Protein AF-A0A261FTG7-F1 (afdb_monomer_lite)

Radius of gyration: 23.7 Å; chains: 1; bounding box: 71×41×68 Å

Secondary structure (DSSP, 8-state):
-----SSHHHHHHHHHT-TT-------HHHHHHHGGG--HHHHHHHHTTPEEHHHHHH-EE-SSS-EE---PPPTT-SS-GGGSEEEE---S-----GGG-SS-HHHHHHHHHHHHHHHTT--HHHHTHHHHHHHHHHHHHHHHTT--TTSHHHHHHHHHTTHHHHHHH-SSSSHHHHHHHHHHHTTHHHHHH-GGG---GGGSPPPPHHHHHHHHHHHHHHHHHHHHH-PPPTT-SB-TTT--SSEEE-B-SEEETTEEEEE--SSSPPPHHHHHHHHHHHHHHHTSS-GGGGG--EEEEEETTTTEEEEEEGGGS-HHHHHHIIIIII-SS----B-TTS-BSSSSHHHHHHHHHHHHHHHH--S-----S-------

pLDDT: mean 76.65, std 24.98, range [24.97, 98.75]

Structure (mmCIF, N/CA/C/O backbone):
data_AF-A0A261FTG7-F1
#
_entry.id   AF-A0A261FTG7-F1
#
loop_
_atom_site.group_PDB
_atom_site.id
_atom_site.type_symbol
_atom_site.label_atom_id
_atom_site.label_alt_id
_atom_site.label_comp_id
_atom_site.label_asym_id
_atom_site.label_entity_id
_atom_site.label_seq_id
_atom_site.pdbx_PDB_ins_code
_atom_site.Cartn_x
_atom_site.Cartn_y
_atom_site.Cartn_z
_atom_site.occupancy
_atom_site.B_iso_or_equiv
_atom_site.auth_seq_id
_atom_site.auth_comp_id
_atom_site.auth_asym_id
_atom_site.auth_atom_id
_atom_site.pdbx_PDB_model_num
ATOM 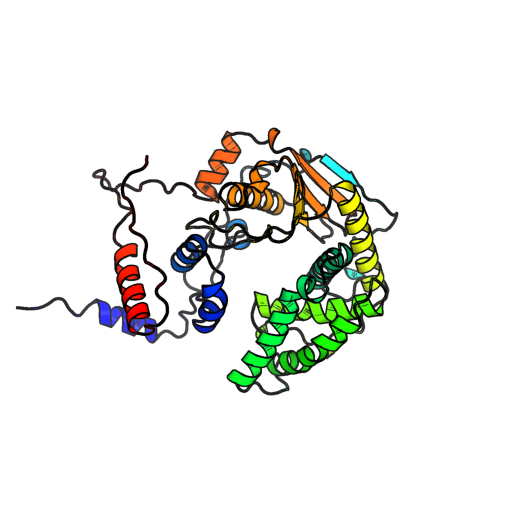1 N N . MET A 1 1 ? 49.284 -4.491 38.143 1.00 27.75 1 MET A N 1
ATOM 2 C CA . MET A 1 1 ? 49.904 -5.670 37.508 1.00 27.75 1 MET A CA 1
ATOM 3 C C . MET A 1 1 ? 48.794 -6.701 37.371 1.00 27.75 1 MET A C 1
ATOM 5 O O . MET A 1 1 ? 48.473 -7.382 38.329 1.00 27.75 1 MET A O 1
ATOM 9 N N . GLU A 1 2 ? 47.892 -6.431 36.434 1.00 36.97 2 GLU A N 1
ATOM 10 C CA . GLU A 1 2 ? 47.856 -7.076 35.108 1.00 36.97 2 GLU A CA 1
ATOM 11 C C . GLU A 1 2 ? 47.347 -8.514 35.194 1.00 36.97 2 GLU A C 1
ATOM 13 O O . GLU A 1 2 ? 48.101 -9.418 35.544 1.00 36.97 2 GLU A O 1
ATOM 18 N N . LYS A 1 3 ? 46.063 -8.686 34.858 1.00 32.84 3 LYS A N 1
ATOM 19 C CA . LYS A 1 3 ? 45.555 -9.658 33.876 1.00 32.84 3 LYS A CA 1
ATOM 20 C C . LYS A 1 3 ? 44.028 -9.675 33.921 1.00 32.84 3 LYS A C 1
ATOM 22 O O . LYS A 1 3 ? 43.457 -10.275 34.817 1.00 32.84 3 LYS A O 1
ATOM 27 N N . GLU A 1 4 ? 43.406 -9.027 32.942 1.00 30.05 4 GLU A N 1
ATOM 28 C CA . GLU A 1 4 ? 42.095 -9.411 32.395 1.00 30.05 4 GLU A CA 1
ATOM 29 C C . GLU A 1 4 ? 41.896 -8.662 31.065 1.00 30.05 4 GLU A C 1
ATOM 31 O O . GLU A 1 4 ? 41.112 -7.732 30.929 1.00 30.05 4 GLU A O 1
ATOM 36 N N . ILE A 1 5 ? 42.727 -9.020 30.086 1.00 39.75 5 ILE A N 1
ATOM 37 C CA . ILE A 1 5 ? 42.523 -8.724 28.665 1.00 39.75 5 ILE A CA 1
ATOM 38 C C . ILE A 1 5 ? 42.826 -10.045 27.966 1.00 39.75 5 ILE A C 1
ATOM 40 O O . ILE A 1 5 ? 43.985 -10.275 27.645 1.00 39.75 5 ILE A O 1
ATOM 44 N N . ASP A 1 6 ? 41.842 -10.946 27.857 1.00 36.81 6 ASP A N 1
ATOM 45 C CA . ASP A 1 6 ? 41.888 -12.029 26.849 1.00 36.81 6 ASP A CA 1
ATOM 46 C C . ASP A 1 6 ? 40.598 -12.866 26.665 1.00 36.81 6 ASP A C 1
ATOM 48 O O . ASP A 1 6 ? 40.652 -13.945 26.086 1.00 36.81 6 ASP A O 1
ATOM 52 N N . SER A 1 7 ? 39.419 -12.447 27.149 1.00 37.09 7 SER A N 1
ATOM 53 C CA . SER A 1 7 ? 38.173 -13.205 26.881 1.00 37.09 7 SER A CA 1
ATOM 54 C C . SER A 1 7 ? 37.398 -12.686 25.673 1.00 37.09 7 SER A C 1
ATOM 56 O O . SER A 1 7 ? 36.749 -13.454 24.968 1.00 37.09 7 SER A O 1
ATOM 58 N N . ASP A 1 8 ? 37.479 -11.382 25.411 1.00 33.12 8 ASP A N 1
ATOM 59 C CA . ASP A 1 8 ? 36.573 -10.734 24.462 1.00 33.12 8 ASP A CA 1
ATOM 60 C C . ASP A 1 8 ? 37.120 -10.781 23.030 1.00 33.12 8 ASP A C 1
ATOM 62 O O . ASP A 1 8 ? 36.361 -10.985 22.090 1.00 33.12 8 ASP A O 1
ATOM 66 N N . ALA A 1 9 ? 38.442 -10.697 22.846 1.00 33.16 9 ALA A N 1
ATOM 67 C CA . ALA A 1 9 ? 39.073 -10.824 21.529 1.00 33.16 9 ALA A CA 1
ATOM 68 C C . ALA A 1 9 ? 38.870 -12.221 20.909 1.00 33.16 9 ALA A C 1
ATOM 70 O O . ALA A 1 9 ? 38.665 -12.333 19.701 1.00 33.16 9 ALA A O 1
ATOM 71 N N . ALA A 1 10 ? 38.850 -13.270 21.738 1.00 31.42 10 ALA A N 1
ATOM 72 C CA . ALA A 1 10 ? 38.556 -14.636 21.308 1.00 31.42 10 ALA A CA 1
ATOM 73 C C . ALA A 1 10 ? 37.093 -14.798 20.851 1.00 31.42 10 ALA A C 1
ATOM 75 O O . ALA A 1 10 ? 36.842 -15.449 19.841 1.00 31.42 10 ALA A O 1
ATOM 76 N N . PHE A 1 11 ? 36.144 -14.134 21.525 1.00 34.22 11 PHE A N 1
ATOM 77 C CA . PHE A 1 11 ? 34.732 -14.109 21.123 1.00 34.22 11 PHE A CA 1
ATOM 78 C C . PHE A 1 11 ? 34.516 -13.386 19.780 1.00 34.22 11 PHE A C 1
ATOM 80 O O . PHE A 1 11 ? 33.684 -13.797 18.974 1.00 34.22 11 PHE A O 1
ATOM 87 N N . TYR A 1 12 ? 35.291 -12.330 19.502 1.00 35.44 12 TYR A N 1
ATOM 88 C CA . TYR A 1 12 ? 35.208 -11.596 18.232 1.00 35.44 12 TYR A CA 1
ATOM 89 C C . TYR A 1 12 ? 35.856 -12.332 17.050 1.00 35.44 12 TYR A C 1
ATOM 91 O O . TYR A 1 12 ? 35.327 -12.239 15.944 1.00 35.44 12 TYR A O 1
ATOM 99 N N . ALA A 1 13 ? 36.937 -13.089 17.268 1.00 31.78 13 ALA A N 1
ATOM 100 C CA . ALA A 1 13 ? 37.534 -13.932 16.225 1.00 31.78 13 ALA A CA 1
ATOM 101 C C . ALA A 1 13 ? 36.583 -15.066 15.789 1.00 31.78 13 ALA A C 1
ATOM 103 O O . ALA A 1 13 ? 36.486 -15.389 14.609 1.00 31.78 13 ALA A O 1
ATOM 104 N N . GLU A 1 14 ? 35.801 -15.610 16.727 1.00 31.73 14 GLU A N 1
ATOM 105 C CA . GLU A 1 14 ? 34.811 -16.661 16.452 1.00 31.73 14 GLU A CA 1
ATOM 106 C C . GLU A 1 14 ? 33.588 -16.145 15.658 1.00 31.73 14 GLU A C 1
ATOM 108 O O . GLU A 1 14 ? 32.973 -16.889 14.894 1.00 31.73 14 GLU A O 1
ATOM 113 N N . LEU A 1 15 ? 33.253 -14.853 15.795 1.00 31.36 15 LEU A N 1
ATOM 114 C CA . LEU A 1 15 ? 32.177 -14.182 15.050 1.00 31.36 15 LEU A CA 1
ATOM 115 C C . LEU A 1 15 ? 32.602 -13.730 13.644 1.00 31.36 15 LEU A C 1
ATOM 117 O O . LEU A 1 15 ? 31.767 -13.734 12.742 1.00 31.36 15 LEU A O 1
ATOM 121 N N . SER A 1 16 ? 33.869 -13.346 13.443 1.00 32.34 16 SER A N 1
ATOM 122 C CA . SER A 1 16 ? 34.377 -12.920 12.128 1.00 32.34 16 SER A CA 1
ATOM 123 C C . SER A 1 16 ? 34.635 -14.079 11.166 1.00 32.34 16 SER A C 1
ATOM 125 O O . SER A 1 16 ? 34.571 -13.883 9.954 1.00 32.34 16 SER A O 1
ATOM 127 N N . ASP A 1 17 ? 34.891 -15.277 11.696 1.00 31.91 17 ASP A N 1
ATOM 128 C CA . ASP A 1 17 ? 35.216 -16.469 10.904 1.00 31.91 17 ASP A CA 1
ATOM 129 C C . ASP A 1 17 ? 33.981 -17.306 10.526 1.00 31.91 17 ASP A C 1
ATOM 131 O O . ASP A 1 17 ? 34.106 -18.340 9.864 1.00 31.91 17 ASP A O 1
ATOM 135 N N . ASN A 1 18 ? 32.774 -16.862 10.902 1.00 30.52 18 ASN A N 1
ATOM 136 C CA . ASN A 1 18 ? 31.528 -17.539 10.560 1.00 30.52 18 ASN A CA 1
ATOM 137 C C . ASN A 1 18 ? 30.802 -16.835 9.391 1.00 30.52 18 ASN A C 1
ATOM 139 O O . ASN A 1 18 ? 30.125 -15.822 9.612 1.00 30.52 18 ASN A O 1
ATOM 143 N N . PRO A 1 19 ? 30.884 -17.368 8.153 1.00 31.39 19 PRO A N 1
ATOM 144 C CA . PRO A 1 19 ? 30.242 -16.782 6.974 1.00 31.39 19 PRO A CA 1
ATOM 145 C C . PRO A 1 19 ? 28.701 -16.785 7.021 1.00 31.39 19 PRO A C 1
ATOM 147 O O . PRO A 1 19 ? 28.083 -16.174 6.151 1.00 31.39 19 PRO A O 1
ATOM 150 N N . ASP A 1 20 ? 28.084 -17.403 8.037 1.00 31.20 20 ASP A N 1
ATOM 151 C CA . ASP A 1 20 ? 26.629 -17.434 8.258 1.00 31.20 20 ASP A CA 1
ATOM 152 C C . ASP A 1 20 ? 26.125 -16.411 9.298 1.00 31.20 20 ASP A C 1
ATOM 154 O O . ASP A 1 20 ? 24.951 -16.417 9.673 1.00 31.20 20 ASP A O 1
ATOM 158 N N . THR A 1 21 ? 26.954 -15.456 9.736 1.00 32.88 21 THR A N 1
ATOM 159 C CA . THR A 1 21 ? 26.477 -14.275 10.486 1.00 32.88 21 THR A CA 1
ATOM 160 C C . THR A 1 21 ? 25.900 -13.209 9.552 1.00 32.88 21 THR A C 1
ATOM 162 O O . THR A 1 21 ? 26.205 -12.020 9.634 1.00 32.88 21 THR A O 1
ATOM 165 N N . SER A 1 22 ? 24.982 -13.620 8.677 1.00 27.64 22 SER A N 1
ATOM 166 C CA . SER A 1 22 ? 24.050 -12.709 8.023 1.00 27.64 22 SER A CA 1
ATOM 167 C C . SER A 1 22 ? 23.022 -12.233 9.052 1.00 27.64 22 SER A C 1
ATOM 169 O O . SER A 1 22 ? 21.844 -12.577 8.986 1.00 27.64 22 SER A O 1
ATOM 171 N N . LEU A 1 23 ? 23.459 -11.437 10.034 1.00 29.69 23 LEU A N 1
ATOM 172 C CA . LEU A 1 23 ? 22.530 -10.506 10.658 1.00 29.69 23 LEU A CA 1
ATOM 173 C C . LEU A 1 23 ? 21.884 -9.716 9.515 1.00 29.69 23 LEU A C 1
ATOM 175 O O . LEU A 1 23 ? 22.583 -9.283 8.596 1.00 29.69 23 LEU A O 1
ATOM 179 N N . TYR A 1 24 ? 20.575 -9.479 9.602 1.00 33.00 24 TYR A N 1
ATOM 180 C CA . TYR A 1 24 ? 19.890 -8.405 8.878 1.00 33.00 24 TYR A CA 1
ATOM 181 C C . TYR A 1 24 ? 20.404 -7.037 9.366 1.00 33.00 24 TYR A C 1
ATOM 183 O O . TYR A 1 24 ? 19.691 -6.212 9.928 1.00 33.00 24 TYR A O 1
ATOM 191 N N . ILE A 1 25 ? 21.696 -6.826 9.172 1.00 31.84 25 ILE A N 1
ATOM 192 C CA . ILE A 1 25 ? 22.329 -5.558 8.924 1.00 31.84 25 ILE A CA 1
ATOM 193 C C . ILE A 1 25 ? 21.950 -5.327 7.464 1.00 31.84 25 ILE A C 1
ATOM 195 O O . ILE A 1 25 ? 22.379 -6.074 6.582 1.00 31.84 25 ILE A O 1
ATOM 199 N N . TYR A 1 26 ? 21.107 -4.324 7.202 1.00 31.14 26 TYR A N 1
ATOM 200 C CA . TYR A 1 26 ? 21.272 -3.553 5.970 1.00 31.14 26 TYR A CA 1
ATOM 201 C C . TYR A 1 26 ? 22.771 -3.498 5.713 1.00 31.14 26 TYR A C 1
ATOM 203 O O . TYR A 1 26 ? 23.464 -3.070 6.639 1.00 31.14 26 TYR A O 1
ATOM 211 N N . ARG A 1 27 ? 23.294 -4.000 4.581 1.00 30.34 27 ARG A N 1
ATOM 212 C CA . ARG A 1 27 ? 24.756 -3.962 4.346 1.00 30.34 27 ARG A CA 1
ATOM 213 C C . ARG A 1 27 ? 25.237 -2.571 4.756 1.00 30.34 27 ARG A C 1
ATOM 215 O O . ARG A 1 27 ? 24.490 -1.625 4.555 1.00 30.34 27 ARG A O 1
ATOM 222 N N . VAL A 1 28 ? 26.416 -2.409 5.355 1.00 32.19 28 VAL A N 1
ATOM 223 C CA . VAL A 1 28 ? 26.906 -1.084 5.813 1.00 32.19 28 VAL A CA 1
ATOM 224 C C . VAL A 1 28 ? 26.655 0.022 4.757 1.00 32.19 28 VAL A C 1
ATOM 226 O O . VAL A 1 28 ? 26.260 1.132 5.085 1.00 32.19 28 VAL A O 1
ATOM 229 N N . GLU A 1 29 ? 26.715 -0.367 3.485 1.00 32.91 29 GLU A N 1
ATOM 230 C CA . GLU A 1 29 ? 26.380 0.380 2.266 1.00 32.91 29 GLU A CA 1
ATOM 231 C C . GLU A 1 29 ? 24.902 0.844 2.128 1.00 32.91 29 GLU A C 1
ATOM 233 O O . GLU A 1 29 ? 24.636 1.903 1.578 1.00 32.91 29 GLU A O 1
ATOM 238 N N . GLU A 1 30 ? 23.919 0.081 2.610 1.00 36.03 30 GLU A N 1
ATOM 239 C CA . GLU A 1 30 ? 22.485 0.414 2.642 1.00 36.03 30 GLU A CA 1
ATOM 240 C C . GLU A 1 30 ? 22.105 1.302 3.841 1.00 36.03 30 GLU A C 1
ATOM 242 O O . GLU A 1 30 ? 21.117 2.033 3.768 1.00 36.03 30 GLU A O 1
ATOM 247 N N . VAL A 1 31 ? 22.885 1.255 4.929 1.00 35.25 31 VAL A N 1
ATOM 248 C CA . VAL A 1 31 ? 22.722 2.138 6.097 1.00 35.25 31 VAL A CA 1
ATOM 249 C C . VAL A 1 31 ? 23.191 3.559 5.758 1.00 35.25 31 VAL A C 1
ATOM 251 O O . VAL A 1 31 ? 22.529 4.522 6.137 1.00 35.25 31 VAL A O 1
ATOM 254 N N . GLU A 1 32 ? 24.269 3.703 4.981 1.00 35.44 32 GLU A N 1
ATOM 255 C CA . GLU A 1 32 ? 24.799 4.996 4.513 1.00 35.44 32 GLU A CA 1
ATOM 256 C C . GLU A 1 32 ? 23.784 5.817 3.698 1.00 35.44 32 GLU A C 1
ATOM 258 O O . GLU A 1 32 ? 23.680 7.028 3.892 1.00 35.44 32 GLU A O 1
ATOM 263 N N . ASP A 1 33 ? 22.977 5.167 2.854 1.00 37.09 33 ASP A N 1
ATOM 264 C CA . ASP A 1 33 ? 21.987 5.833 1.992 1.00 37.09 33 ASP A CA 1
ATOM 265 C C . ASP A 1 33 ? 20.742 6.343 2.752 1.00 37.09 33 ASP A C 1
ATOM 267 O O . ASP A 1 33 ? 20.083 7.295 2.316 1.00 37.09 33 ASP A O 1
ATOM 271 N N . ILE A 1 34 ? 20.387 5.703 3.874 1.00 36.31 34 ILE A N 1
ATOM 272 C CA . ILE A 1 34 ? 19.182 6.023 4.666 1.00 36.31 34 ILE A CA 1
ATOM 273 C C . ILE A 1 34 ? 19.489 6.883 5.895 1.00 36.31 34 ILE A C 1
ATOM 275 O O . ILE A 1 34 ? 18.614 7.619 6.348 1.00 36.31 34 ILE A O 1
ATOM 279 N N . LEU A 1 35 ? 20.723 6.841 6.409 1.00 36.41 35 LEU A N 1
ATOM 280 C CA . LEU A 1 35 ? 21.182 7.608 7.574 1.00 36.41 35 LEU A CA 1
ATOM 281 C C . LEU A 1 35 ? 20.812 9.106 7.535 1.00 36.41 35 LEU A C 1
ATOM 283 O O . LEU A 1 35 ? 20.357 9.607 8.562 1.00 36.41 35 LEU A O 1
ATOM 287 N N . PRO A 1 36 ? 20.910 9.826 6.396 1.00 37.75 36 PRO A N 1
ATOM 288 C CA . PRO A 1 36 ? 20.529 11.242 6.325 1.00 37.75 36 PRO A CA 1
ATOM 289 C C . PRO A 1 36 ? 19.016 11.506 6.434 1.00 37.75 36 PRO A C 1
ATOM 291 O O . PRO A 1 36 ? 18.607 12.647 6.635 1.00 37.75 36 PRO A O 1
ATOM 294 N N . GLN A 1 37 ? 18.180 10.479 6.252 1.00 39.81 37 GLN A N 1
ATOM 295 C CA . GLN A 1 37 ? 16.714 10.577 6.179 1.00 39.81 37 GLN A CA 1
ATOM 296 C C . GLN A 1 37 ? 16.018 10.082 7.461 1.00 39.81 37 GLN A C 1
ATOM 298 O O . GLN A 1 37 ? 14.816 10.305 7.654 1.00 39.81 37 GLN A O 1
ATOM 303 N N . LEU A 1 38 ? 16.763 9.397 8.333 1.00 37.53 38 LEU A N 1
ATOM 304 C CA . LEU A 1 38 ? 16.279 8.839 9.591 1.00 37.53 38 LEU A CA 1
ATOM 305 C C . LEU A 1 38 ? 16.371 9.885 10.707 1.00 37.53 38 LEU A C 1
ATOM 307 O O . LEU A 1 38 ? 17.408 10.512 10.910 1.00 37.53 38 LEU A O 1
ATOM 311 N N . ASP A 1 39 ? 15.290 10.057 11.469 1.00 43.31 39 ASP A N 1
ATOM 312 C CA . ASP A 1 39 ? 15.359 10.835 12.708 1.00 43.31 39 ASP A CA 1
ATOM 313 C C . ASP A 1 39 ? 16.021 10.035 13.842 1.00 43.31 39 ASP A C 1
ATOM 315 O O . ASP A 1 39 ? 16.248 8.826 13.745 1.00 43.31 39 ASP A O 1
ATOM 319 N N . GLN A 1 40 ? 16.315 10.714 14.955 1.00 41.53 40 GLN A N 1
ATOM 320 C CA . GLN A 1 40 ? 16.972 10.097 16.109 1.00 41.53 40 GLN A CA 1
ATOM 321 C C . GLN A 1 40 ? 16.199 8.898 16.691 1.00 41.53 40 GLN A C 1
ATOM 323 O O . GLN A 1 40 ? 16.825 8.009 17.265 1.00 41.53 40 GLN A O 1
ATOM 328 N N . GLY A 1 41 ? 14.870 8.851 16.567 1.00 37.31 41 GLY A N 1
ATOM 329 C CA . GLY A 1 41 ? 14.033 7.744 17.034 1.00 37.31 41 GLY A CA 1
ATOM 330 C C . GLY A 1 41 ? 14.116 6.528 16.112 1.00 37.31 41 GLY A C 1
ATOM 331 O O . GLY A 1 41 ? 14.366 5.420 16.587 1.00 37.31 41 GLY A O 1
ATOM 332 N N . ALA A 1 42 ? 14.003 6.739 14.799 1.00 39.81 42 ALA A N 1
ATOM 333 C CA . ALA A 1 42 ? 14.166 5.693 13.788 1.00 39.81 42 ALA A CA 1
ATOM 334 C C . ALA A 1 42 ? 15.593 5.113 13.797 1.00 39.81 42 ALA A C 1
ATOM 336 O O . ALA A 1 42 ? 15.775 3.898 13.725 1.00 39.81 42 ALA A O 1
ATOM 337 N N . LEU A 1 43 ? 16.601 5.971 13.990 1.00 40.31 43 LEU A N 1
ATOM 338 C CA . LEU A 1 43 ? 18.000 5.574 14.140 1.00 40.31 43 LEU A CA 1
ATOM 339 C C . LEU A 1 43 ? 18.225 4.755 15.422 1.00 40.31 43 LEU A C 1
ATOM 341 O O . LEU A 1 43 ? 18.840 3.695 15.367 1.00 40.31 43 LEU A O 1
ATOM 345 N N . ARG A 1 44 ? 17.683 5.185 16.572 1.00 39.88 44 ARG A N 1
ATOM 346 C CA . ARG A 1 44 ? 17.749 4.413 17.830 1.00 39.88 44 ARG A CA 1
ATOM 347 C C . ARG A 1 44 ? 17.044 3.064 17.715 1.00 39.88 44 ARG A C 1
ATOM 349 O O . ARG A 1 44 ? 17.580 2.076 18.203 1.00 39.88 44 ARG A O 1
ATOM 356 N N . GLY A 1 45 ? 15.881 3.017 17.065 1.00 41.28 45 GLY A N 1
ATOM 357 C CA . GLY A 1 45 ? 15.145 1.782 16.807 1.00 41.28 45 GLY A CA 1
ATOM 358 C C . GLY A 1 45 ? 15.938 0.829 15.916 1.00 41.28 45 GLY A C 1
ATOM 359 O O . GLY A 1 45 ? 16.125 -0.326 16.281 1.00 41.28 45 GLY A O 1
ATOM 360 N N . LEU A 1 46 ? 16.481 1.308 14.795 1.00 44.38 46 LEU A N 1
ATOM 361 C CA . LEU A 1 46 ? 17.287 0.497 13.877 1.00 44.38 46 LEU A CA 1
ATOM 362 C C . LEU A 1 46 ? 18.552 -0.052 14.561 1.00 44.38 46 LEU A C 1
ATOM 364 O O . LEU A 1 46 ? 18.834 -1.246 14.476 1.00 44.38 46 LEU A O 1
ATOM 368 N N . LEU A 1 47 ? 19.259 0.791 15.321 1.00 39.62 47 LEU A N 1
ATOM 369 C CA . LEU A 1 47 ? 20.450 0.413 16.094 1.00 39.62 47 LEU A CA 1
ATOM 370 C C . LEU A 1 47 ? 20.136 -0.524 17.278 1.00 39.62 47 LEU A C 1
ATOM 372 O O . LEU A 1 47 ? 21.024 -1.216 17.774 1.00 39.62 47 LEU A O 1
ATOM 376 N N . ALA A 1 48 ? 18.880 -0.575 17.730 1.00 41.41 48 ALA A N 1
ATOM 377 C CA . ALA A 1 48 ? 18.411 -1.465 18.793 1.00 41.41 48 ALA A CA 1
ATOM 378 C C . ALA A 1 48 ? 17.794 -2.785 18.283 1.00 41.41 48 ALA A C 1
ATOM 380 O O . ALA A 1 48 ? 17.366 -3.600 19.106 1.00 41.41 48 ALA A O 1
ATOM 381 N N . GLY A 1 49 ? 17.747 -3.015 16.963 1.00 52.22 49 GLY A N 1
ATOM 382 C CA . GLY A 1 49 ? 17.090 -4.184 16.360 1.00 52.22 49 GLY A CA 1
ATOM 383 C C . GLY A 1 49 ? 15.562 -4.063 16.258 1.00 52.22 49 G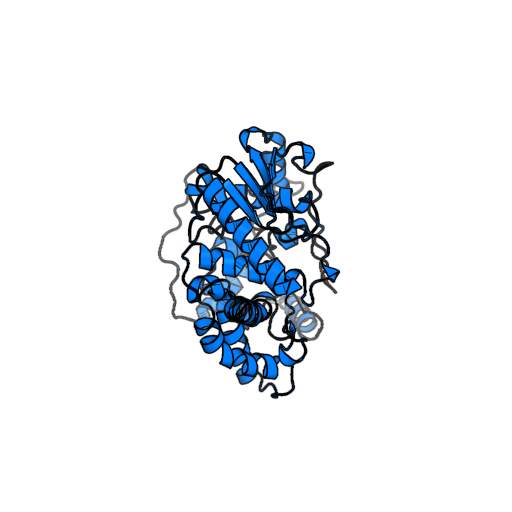LY A C 1
ATOM 384 O O . GLY A 1 49 ? 14.852 -5.070 16.249 1.00 52.22 49 GLY A O 1
ATOM 385 N N . GLY A 1 50 ? 15.044 -2.835 16.225 1.00 60.88 50 GLY A N 1
ATOM 386 C CA . GLY A 1 50 ? 13.633 -2.509 16.051 1.00 60.88 50 GLY A CA 1
ATOM 387 C C . GLY A 1 50 ? 13.086 -2.968 14.697 1.00 60.88 50 GLY A C 1
ATOM 388 O O . GLY A 1 50 ? 13.792 -3.047 13.693 1.00 60.88 50 GLY A O 1
ATOM 389 N N . LEU A 1 51 ? 11.796 -3.296 14.672 1.00 70.12 51 LEU A N 1
ATOM 390 C CA . LEU A 1 51 ? 11.124 -3.897 13.524 1.00 70.12 51 LEU A CA 1
ATOM 391 C C . LEU A 1 51 ? 10.356 -2.863 12.698 1.00 70.12 51 LEU A C 1
ATOM 393 O O . LEU A 1 51 ? 9.976 -1.803 13.189 1.00 70.12 51 LEU A O 1
ATOM 397 N N . SER A 1 52 ? 10.038 -3.218 11.453 1.00 78.44 52 SER A N 1
ATOM 398 C CA . SER A 1 52 ? 8.989 -2.519 10.712 1.00 78.44 52 SER A CA 1
ATOM 399 C C . SER A 1 52 ? 7.620 -2.802 11.332 1.00 78.44 52 SER A C 1
ATOM 401 O O . SER A 1 52 ? 7.421 -3.869 11.924 1.00 78.44 52 SER A O 1
ATOM 403 N N . VAL A 1 53 ? 6.636 -1.918 11.137 1.00 84.94 53 VAL A N 1
ATOM 404 C CA . VAL A 1 53 ? 5.233 -2.208 11.506 1.00 84.94 53 VAL A CA 1
ATOM 405 C C . VAL A 1 53 ? 4.785 -3.563 10.938 1.00 84.94 53 VAL A C 1
ATOM 407 O O . VAL A 1 53 ? 4.246 -4.405 11.658 1.00 84.94 53 VAL A O 1
ATOM 410 N N . THR A 1 54 ? 5.094 -3.831 9.670 1.00 81.75 54 THR A N 1
ATOM 411 C CA . THR A 1 54 ? 4.767 -5.096 8.997 1.00 81.75 54 THR A CA 1
ATOM 412 C C . THR A 1 54 ? 5.440 -6.304 9.655 1.00 81.75 54 THR A C 1
ATOM 414 O O . THR A 1 54 ? 4.795 -7.336 9.855 1.00 81.75 54 THR A O 1
ATOM 417 N N . HIS A 1 55 ? 6.719 -6.195 10.016 1.00 79.31 55 HIS A N 1
ATOM 418 C CA . HIS A 1 55 ? 7.471 -7.247 10.704 1.00 79.31 55 HIS A CA 1
ATOM 419 C C . HIS A 1 55 ? 6.942 -7.478 12.119 1.00 79.31 55 HIS A C 1
ATOM 421 O O . HIS A 1 55 ? 6.792 -8.623 12.538 1.00 79.31 55 HIS A O 1
ATOM 427 N N . ARG A 1 56 ? 6.568 -6.417 12.837 1.00 83.06 56 ARG A N 1
ATOM 428 C CA . ARG A 1 56 ? 5.950 -6.518 14.163 1.00 83.06 56 ARG A CA 1
ATOM 429 C C . ARG A 1 56 ? 4.619 -7.276 14.107 1.00 83.06 56 ARG A C 1
ATOM 431 O O . ARG A 1 56 ? 4.365 -8.146 14.939 1.00 83.06 56 ARG A O 1
ATOM 438 N N . ILE A 1 57 ? 3.791 -6.999 13.101 1.00 86.69 57 ILE A N 1
ATOM 439 C CA . ILE A 1 57 ? 2.493 -7.666 12.905 1.00 86.69 57 ILE A CA 1
ATOM 440 C C . ILE A 1 57 ? 2.658 -9.132 12.493 1.00 86.69 57 ILE A C 1
ATOM 442 O O . ILE A 1 57 ? 1.893 -9.988 12.942 1.00 86.69 57 ILE A O 1
ATOM 446 N N . ASN A 1 58 ? 3.613 -9.433 11.612 1.00 81.19 58 ASN A N 1
ATOM 447 C CA . ASN A 1 58 ? 3.758 -10.766 11.022 1.00 81.19 58 ASN A CA 1
ATOM 448 C C . ASN A 1 58 ? 4.724 -11.685 11.773 1.00 81.19 58 ASN A C 1
ATOM 450 O O . ASN A 1 58 ? 4.672 -12.898 11.564 1.00 81.19 58 ASN A O 1
ATOM 454 N N . GLY A 1 59 ? 5.541 -11.129 12.666 1.00 74.69 59 GLY A N 1
ATOM 455 C CA . GLY A 1 59 ? 6.708 -11.806 13.210 1.00 74.69 59 GLY A CA 1
ATOM 456 C C . GLY A 1 59 ? 7.820 -11.912 12.169 1.00 74.69 59 GLY A C 1
ATOM 457 O O . GLY A 1 59 ? 7.595 -11.770 10.964 1.00 74.69 59 GLY A O 1
ATOM 458 N N . VAL A 1 60 ? 9.028 -12.192 12.645 1.00 65.94 60 VAL A N 1
ATOM 459 C CA . VAL A 1 60 ? 10.192 -12.444 11.794 1.00 65.94 60 VAL A CA 1
ATOM 460 C C . VAL A 1 60 ? 10.758 -13.804 12.173 1.00 65.94 60 VAL A C 1
ATOM 462 O O . VAL A 1 60 ? 11.047 -14.071 13.343 1.00 65.94 60 VAL A O 1
ATOM 465 N N . ARG A 1 61 ? 10.873 -14.682 11.176 1.00 52.19 61 ARG A N 1
ATOM 466 C CA . ARG A 1 61 ? 11.665 -15.907 11.265 1.00 52.19 61 ARG A CA 1
ATOM 467 C C . ARG A 1 61 ? 12.938 -15.650 10.487 1.00 52.19 61 ARG A C 1
ATOM 469 O O . ARG A 1 61 ? 12.895 -15.646 9.263 1.00 52.19 61 ARG A O 1
ATOM 476 N N . ASP A 1 62 ? 14.020 -15.399 11.204 1.00 48.03 62 ASP A N 1
ATOM 477 C CA . ASP A 1 62 ? 15.335 -15.381 10.588 1.00 48.03 62 ASP A CA 1
ATOM 478 C C . ASP A 1 62 ? 15.852 -16.820 10.429 1.00 48.03 62 ASP A C 1
ATOM 480 O O . ASP A 1 62 ? 15.625 -17.665 11.305 1.00 48.03 62 ASP A O 1
ATOM 484 N N . MET A 1 63 ? 16.521 -17.109 9.313 1.00 36.28 63 MET A N 1
ATOM 485 C CA . MET A 1 63 ? 17.144 -18.405 9.026 1.00 36.28 63 MET A CA 1
ATOM 486 C C . MET A 1 63 ? 18.477 -18.533 9.776 1.00 36.28 63 MET A C 1
ATOM 488 O O . MET A 1 63 ? 19.512 -18.745 9.160 1.00 36.28 63 MET A O 1
ATOM 492 N N . GLY A 1 64 ? 18.471 -18.411 11.108 1.00 40.09 64 GLY A N 1
ATOM 493 C CA . GLY A 1 64 ? 19.686 -18.710 11.868 1.00 40.09 64 GLY A CA 1
ATOM 494 C C . GLY A 1 64 ? 19.697 -18.382 13.355 1.00 40.09 64 GLY A C 1
ATOM 495 O O . GLY A 1 64 ? 20.176 -19.213 14.118 1.00 40.09 64 GLY A O 1
ATOM 496 N N . VAL A 1 65 ? 19.218 -17.211 13.810 1.00 44.28 65 VAL A N 1
ATOM 497 C CA . VAL A 1 65 ? 19.675 -16.737 15.141 1.00 44.28 65 VAL A CA 1
ATOM 498 C C . VAL A 1 65 ? 18.604 -16.131 16.061 1.00 44.28 65 VAL A C 1
ATOM 500 O O . VAL A 1 65 ? 18.718 -16.288 17.273 1.00 44.28 65 VAL A O 1
ATOM 503 N N . THR A 1 66 ? 17.534 -15.475 15.588 1.00 43.53 66 THR A N 1
ATOM 504 C CA . THR A 1 66 ? 16.517 -14.894 16.503 1.00 43.53 66 THR A CA 1
ATOM 505 C C . THR A 1 66 ? 15.094 -14.962 15.937 1.00 43.53 66 THR A C 1
ATOM 507 O O . THR A 1 66 ? 14.806 -14.434 14.867 1.00 43.53 66 THR A O 1
ATOM 510 N N . TYR A 1 67 ? 14.169 -15.586 16.677 1.00 54.19 67 TYR A N 1
ATOM 511 C CA . TYR A 1 67 ? 12.733 -15.557 16.373 1.00 54.19 67 TYR A CA 1
ATOM 512 C C . TYR A 1 67 ? 12.060 -14.416 17.133 1.00 54.19 67 TYR A C 1
ATOM 514 O O . TYR A 1 67 ? 11.996 -14.446 18.364 1.00 54.19 67 TYR A O 1
ATOM 522 N N . VAL A 1 68 ? 11.496 -13.449 16.405 1.00 63.22 68 VAL A N 1
ATOM 523 C CA . VAL A 1 68 ? 10.573 -12.478 17.002 1.00 63.22 68 VAL A CA 1
ATOM 524 C C . VAL A 1 68 ? 9.147 -12.924 16.687 1.00 63.22 68 VAL A C 1
ATOM 526 O O . VAL A 1 68 ? 8.739 -12.881 15.520 1.00 63.22 68 VAL A O 1
ATOM 529 N N . PRO A 1 69 ? 8.369 -13.377 17.690 1.00 61.62 69 PRO A N 1
ATOM 530 C CA . PRO A 1 69 ? 7.007 -13.821 17.454 1.00 61.62 69 PRO A CA 1
ATOM 531 C C . PRO A 1 69 ? 6.138 -12.674 16.946 1.00 61.62 69 PRO A C 1
ATOM 533 O O . PRO A 1 69 ? 6.322 -11.513 17.313 1.00 61.62 69 PRO A O 1
ATOM 536 N N . TYR A 1 70 ? 5.145 -13.026 16.134 1.00 77.62 70 TYR A N 1
ATOM 537 C CA . TYR A 1 70 ? 4.103 -12.087 15.744 1.00 77.62 70 TYR A CA 1
ATOM 538 C C . TYR A 1 70 ? 3.343 -11.579 16.974 1.00 77.62 70 TYR A C 1
ATOM 540 O O . TYR A 1 70 ? 3.160 -12.294 17.966 1.00 77.62 70 TYR A O 1
ATOM 548 N N . VAL A 1 71 ? 2.844 -10.349 16.891 1.00 81.44 71 VAL A N 1
ATOM 549 C CA . VAL A 1 71 ? 2.005 -9.781 17.945 1.00 81.44 71 VAL A CA 1
ATOM 550 C C . VAL A 1 71 ? 0.675 -10.531 18.018 1.00 81.44 71 VAL A C 1
ATOM 552 O O . VAL A 1 71 ? -0.145 -10.493 17.097 1.00 81.44 71 VAL A O 1
ATOM 555 N N . LYS A 1 72 ? 0.440 -11.201 19.150 1.00 85.25 72 LYS A N 1
ATOM 556 C CA . LYS A 1 72 ? -0.847 -11.835 19.442 1.00 85.25 72 LYS A CA 1
ATOM 557 C C . LYS A 1 72 ? -1.903 -10.764 19.724 1.00 85.25 72 LYS A C 1
ATOM 559 O O . LYS A 1 72 ? -1.755 -9.982 20.665 1.00 85.25 72 LYS A O 1
ATOM 564 N N . GLN A 1 73 ? -2.967 -10.789 18.926 1.00 90.12 73 GLN A N 1
ATOM 565 C CA . GLN A 1 73 ? -4.135 -9.919 19.060 1.00 90.12 73 GLN A CA 1
ATOM 566 C C . GLN A 1 73 ? -5.222 -10.554 19.948 1.00 90.12 73 GLN A C 1
ATOM 568 O O . GLN A 1 73 ? -5.259 -11.787 20.069 1.00 90.12 73 GLN A O 1
ATOM 573 N N . PRO A 1 74 ? -6.144 -9.746 20.506 1.00 90.19 74 PRO A N 1
ATOM 574 C CA . PRO A 1 74 ? -7.396 -10.239 21.077 1.00 90.19 74 PRO A CA 1
ATOM 575 C C . PRO A 1 74 ? -8.202 -11.088 20.080 1.00 90.19 74 PRO A C 1
ATOM 577 O O . PRO A 1 74 ? -8.012 -11.006 18.861 1.00 90.19 74 PRO A O 1
ATOM 580 N N . TYR A 1 75 ? -9.126 -11.911 20.583 1.00 87.94 75 TYR A N 1
ATOM 581 C CA . TYR A 1 75 ? -9.973 -12.738 19.720 1.00 87.94 75 TYR A CA 1
ATOM 582 C C . TYR A 1 75 ? -10.843 -11.864 18.800 1.00 87.94 75 TYR A C 1
ATOM 584 O O . TYR A 1 75 ? -11.730 -11.141 19.254 1.00 87.94 75 TYR A O 1
ATOM 592 N N . GLY A 1 76 ? -10.606 -11.968 17.489 1.00 86.62 76 GLY A N 1
ATOM 593 C CA . GLY A 1 76 ? -11.255 -11.132 16.474 1.00 86.62 76 GLY A CA 1
ATOM 594 C C . GLY A 1 76 ? -10.511 -9.833 16.129 1.00 86.62 76 GLY A C 1
ATOM 595 O O . GLY A 1 76 ? -10.965 -9.116 15.234 1.00 86.62 76 GLY A O 1
ATOM 596 N N . GLY A 1 77 ? -9.356 -9.573 16.751 1.00 93.44 77 GLY A N 1
ATOM 597 C CA . GLY A 1 77 ? -8.621 -8.306 16.672 1.00 93.44 77 GLY A CA 1
ATOM 598 C C . GLY A 1 77 ? -9.119 -7.280 17.694 1.00 93.44 77 GLY A C 1
ATOM 599 O O . GLY A 1 77 ? -10.132 -7.509 18.347 1.00 93.44 77 GLY A O 1
ATOM 600 N N . TYR A 1 78 ? -8.417 -6.150 17.806 1.00 94.75 78 TYR A N 1
ATOM 601 C CA . TYR A 1 78 ? -8.804 -5.022 18.676 1.00 94.75 78 TYR A CA 1
ATOM 602 C C . TYR A 1 78 ? -10.173 -4.420 18.321 1.00 94.75 78 TYR A C 1
ATOM 604 O O . TYR A 1 78 ? -10.864 -3.883 19.170 1.00 94.75 78 TYR A O 1
ATOM 612 N N . PHE A 1 79 ? -10.589 -4.557 17.064 1.00 95.38 79 PHE A N 1
ATOM 613 C CA . PHE A 1 79 ? -11.972 -4.379 16.634 1.00 95.38 79 PHE A CA 1
ATOM 614 C C . PHE A 1 79 ? -12.272 -5.370 15.506 1.00 95.38 79 PHE A C 1
ATOM 616 O O . PHE A 1 79 ? -11.363 -5.867 14.820 1.00 95.38 79 PHE A O 1
ATOM 623 N N . ARG A 1 80 ? -13.545 -5.717 15.321 1.00 95.44 80 ARG A N 1
ATOM 624 C CA . ARG A 1 80 ? -13.993 -6.757 14.387 1.00 95.44 80 ARG A CA 1
ATOM 625 C C . ARG A 1 80 ? -14.384 -6.143 13.051 1.00 95.44 80 ARG A C 1
ATOM 627 O O . ARG A 1 80 ? -14.941 -5.059 12.980 1.00 95.44 80 ARG A O 1
ATOM 634 N N . LEU A 1 81 ? -14.192 -6.907 11.974 1.00 95.75 81 LEU A N 1
ATOM 635 C CA . LEU A 1 81 ? -14.597 -6.472 10.631 1.00 95.75 81 LEU A CA 1
ATOM 636 C C . LEU A 1 81 ? -16.092 -6.116 10.554 1.00 95.75 81 LEU A C 1
ATOM 638 O O . LEU A 1 81 ? -16.454 -5.154 9.896 1.00 95.75 81 LEU A O 1
ATOM 642 N N . LYS A 1 82 ? -16.948 -6.872 11.253 1.00 96.25 82 LYS A N 1
ATOM 643 C CA . LYS A 1 82 ? -18.402 -6.642 11.293 1.00 96.25 82 LYS A CA 1
ATOM 644 C C . LYS A 1 82 ? -18.823 -5.356 12.015 1.00 96.25 82 LYS A C 1
ATOM 646 O O . LYS A 1 82 ? -19.999 -5.025 11.996 1.00 96.25 82 LYS A O 1
ATOM 651 N N . GLU A 1 83 ? -17.898 -4.714 12.724 1.00 95.75 83 GLU A N 1
ATOM 652 C CA . GLU A 1 83 ? -1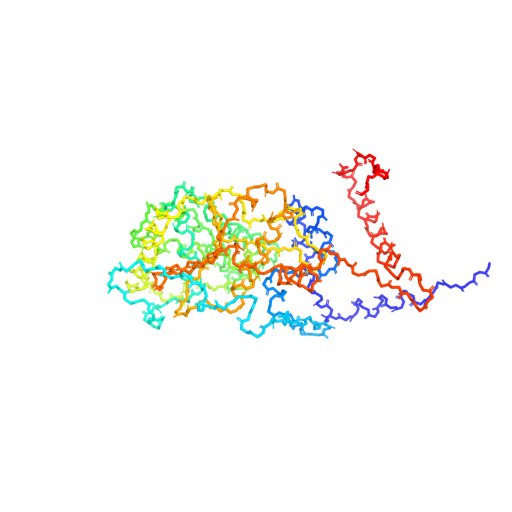8.125 -3.442 13.420 1.00 95.75 83 GLU A CA 1
ATOM 653 C C . GLU A 1 83 ? -17.707 -2.248 12.550 1.00 95.75 83 GLU A C 1
ATOM 655 O O . GLU A 1 83 ? -17.952 -1.106 12.936 1.00 95.75 83 GLU A O 1
ATOM 660 N N . MET A 1 84 ? -17.081 -2.508 11.393 1.00 97.94 84 MET A N 1
ATOM 661 C CA . MET A 1 84 ? -16.764 -1.490 10.398 1.00 97.94 84 MET A CA 1
ATOM 662 C C . MET A 1 84 ? -17.976 -1.226 9.507 1.00 97.94 84 MET A C 1
ATOM 664 O O . MET A 1 84 ? -18.635 -2.164 9.050 1.00 97.94 84 MET A O 1
ATOM 668 N N . ASP A 1 85 ? -18.214 0.046 9.217 1.00 97.88 85 ASP A N 1
ATOM 669 C CA . ASP A 1 85 ? -19.195 0.480 8.233 1.00 97.88 85 ASP A CA 1
ATOM 670 C C . ASP A 1 85 ? -18.630 0.234 6.824 1.00 97.88 85 ASP A C 1
ATOM 672 O O . ASP A 1 85 ? -17.422 0.354 6.604 1.00 97.88 85 ASP A O 1
ATOM 676 N N . VAL A 1 86 ? -19.476 -0.179 5.873 1.00 98.00 86 VAL A N 1
ATOM 677 C CA . VAL A 1 86 ? -19.044 -0.546 4.513 1.00 98.00 86 VAL A CA 1
ATOM 678 C C . VAL A 1 86 ? -19.764 0.308 3.484 1.00 98.00 86 VAL A C 1
ATOM 680 O O . VAL A 1 86 ? -20.986 0.246 3.373 1.00 98.00 86 VAL A O 1
ATOM 683 N N . GLU A 1 87 ? -18.999 1.048 2.688 1.00 97.19 87 GLU A N 1
ATOM 684 C CA . GLU A 1 87 ? -19.499 1.808 1.542 1.00 97.19 87 GLU A CA 1
ATOM 685 C C . GLU A 1 87 ? -19.024 1.153 0.238 1.00 97.19 87 GLU A C 1
ATOM 687 O O . GLU A 1 87 ? -17.860 0.759 0.109 1.00 97.19 87 GLU A O 1
ATOM 692 N N . SER A 1 88 ? -19.941 1.007 -0.722 1.00 96.25 88 SER A N 1
ATOM 693 C CA . SER A 1 88 ? -19.696 0.376 -2.023 1.00 96.25 88 SER A CA 1
ATOM 694 C C . SER A 1 88 ? -19.599 1.446 -3.114 1.00 96.25 88 SER A C 1
ATOM 696 O O . SER A 1 88 ? -20.441 2.335 -3.194 1.00 96.25 88 SER A O 1
ATOM 698 N N . PHE A 1 89 ? -18.590 1.339 -3.973 1.00 95.12 89 PHE A N 1
ATOM 699 C CA . PHE A 1 89 ? -18.286 2.240 -5.091 1.00 95.12 89 PHE A CA 1
ATOM 700 C C . PHE A 1 89 ? -18.515 1.521 -6.424 1.00 95.12 89 PHE A C 1
ATOM 702 O O . PHE A 1 89 ? -17.649 1.500 -7.309 1.00 95.12 89 PHE A O 1
ATOM 709 N N . GLU A 1 90 ? -19.673 0.874 -6.520 1.00 84.94 90 GLU A N 1
ATOM 710 C CA . GLU A 1 90 ? -20.010 -0.038 -7.606 1.00 84.94 90 GLU A CA 1
ATOM 711 C C . GLU A 1 90 ? -20.013 0.652 -8.971 1.00 84.94 90 GLU A C 1
ATOM 713 O O . GLU A 1 90 ? -20.412 1.802 -9.131 1.00 84.94 90 GLU A O 1
ATOM 718 N N . ASP A 1 91 ? -19.562 -0.097 -9.967 1.00 91.94 91 ASP A N 1
ATOM 719 C CA . ASP A 1 91 ? -19.569 0.254 -11.389 1.00 91.94 91 ASP A CA 1
ATOM 720 C C . ASP A 1 91 ? -19.974 -0.951 -12.256 1.00 91.94 91 ASP A C 1
ATOM 722 O O . ASP A 1 91 ? -19.728 -0.978 -13.460 1.00 91.94 91 ASP A O 1
ATOM 726 N N . GLY A 1 92 ? -20.572 -1.973 -11.630 1.00 91.12 92 GLY A N 1
ATOM 727 C CA . GLY A 1 92 ? -21.024 -3.201 -12.284 1.00 91.12 92 GLY A CA 1
ATOM 728 C C . GLY A 1 92 ? -19.912 -4.163 -12.719 1.00 91.12 92 GLY A C 1
ATOM 729 O O . GLY A 1 92 ? -20.222 -5.190 -13.318 1.00 91.12 92 GLY A O 1
ATOM 730 N N . LYS A 1 93 ? -18.633 -3.875 -12.434 1.00 92.75 93 LYS A N 1
ATOM 731 C CA . LYS A 1 93 ? -17.498 -4.729 -12.823 1.00 92.75 93 LYS A CA 1
ATOM 732 C C . LYS A 1 93 ? -17.022 -5.606 -11.659 1.00 92.75 93 LYS A C 1
ATOM 734 O O . LYS A 1 93 ? -16.737 -5.104 -10.572 1.00 92.75 93 LYS A O 1
ATOM 739 N N . ASP A 1 94 ? -16.851 -6.905 -11.891 1.00 93.06 94 ASP A N 1
ATOM 740 C CA . ASP A 1 94 ? -16.208 -7.814 -10.933 1.00 93.06 94 ASP A CA 1
ATOM 741 C C . ASP A 1 94 ? -14.738 -8.035 -11.313 1.00 93.06 94 ASP A C 1
ATOM 743 O O . ASP A 1 94 ? -14.435 -8.533 -12.394 1.00 93.06 94 ASP A O 1
ATOM 747 N N . LEU A 1 95 ? -13.826 -7.647 -10.416 1.00 94.50 95 LEU A N 1
ATOM 748 C CA . LEU A 1 95 ? -12.375 -7.756 -10.603 1.00 94.50 95 LEU A CA 1
ATOM 749 C C . LEU A 1 95 ? -11.749 -8.817 -9.676 1.00 94.50 95 LEU A C 1
ATOM 751 O O . LEU A 1 95 ? -10.555 -8.751 -9.360 1.00 94.50 95 LEU A O 1
ATOM 755 N N . THR A 1 96 ? -12.546 -9.754 -9.151 1.00 90.50 96 THR A N 1
ATOM 756 C CA . THR A 1 96 ? -12.079 -10.756 -8.178 1.00 90.50 96 THR A CA 1
ATOM 757 C C . THR A 1 96 ? -11.377 -11.958 -8.810 1.00 90.50 96 THR A C 1
ATOM 759 O O . THR A 1 96 ? -10.590 -12.620 -8.116 1.00 90.50 96 THR A O 1
ATOM 762 N N . ASP A 1 97 ? -11.576 -12.208 -10.109 1.00 92.31 97 ASP A N 1
ATOM 763 C CA . ASP A 1 97 ? -10.830 -13.226 -10.853 1.00 92.31 97 ASP A CA 1
ATOM 764 C C . ASP A 1 97 ? -9.418 -12.747 -11.216 1.00 92.31 97 ASP A C 1
ATOM 766 O O . ASP A 1 97 ? -9.097 -12.383 -12.344 1.00 92.31 97 ASP A O 1
ATOM 770 N N . ILE A 1 98 ? -8.537 -12.778 -10.218 1.00 88.88 98 ILE A N 1
ATOM 771 C CA . ILE A 1 98 ? -7.126 -12.404 -10.367 1.00 88.88 98 ILE A CA 1
ATOM 772 C C . ILE A 1 98 ? -6.343 -13.316 -11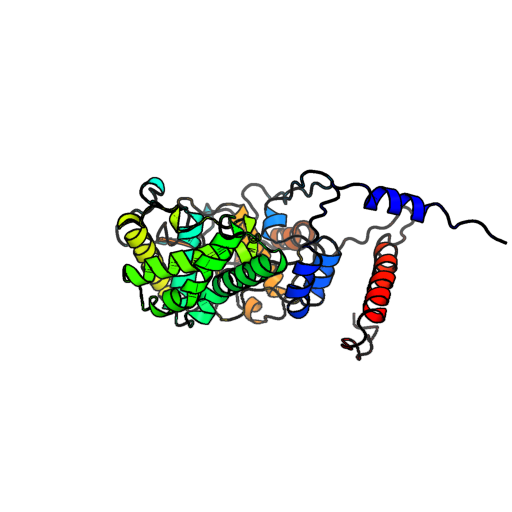.326 1.00 88.88 98 ILE A C 1
ATOM 774 O O . ILE A 1 98 ? -5.215 -12.984 -11.666 1.00 88.88 98 ILE A O 1
ATOM 778 N N . LYS A 1 99 ? -6.877 -14.486 -11.712 1.00 91.12 99 LYS A N 1
ATOM 779 C CA . LYS A 1 99 ? -6.193 -15.398 -12.646 1.00 91.12 99 LYS A CA 1
ATOM 780 C C . LYS A 1 99 ? -6.386 -14.984 -14.102 1.00 91.12 99 LYS A C 1
ATOM 782 O O . LYS A 1 99 ? -5.650 -15.468 -14.954 1.00 91.12 99 LYS A O 1
ATOM 787 N N . ALA A 1 100 ? -7.361 -14.117 -14.367 1.00 91.00 100 ALA A N 1
ATOM 788 C CA . ALA A 1 100 ? -7.578 -13.532 -15.680 1.00 91.00 100 ALA A CA 1
ATOM 789 C C . ALA A 1 100 ? -6.535 -12.452 -16.024 1.00 91.00 100 ALA A C 1
ATOM 791 O O . ALA A 1 100 ? -6.435 -12.061 -17.180 1.00 91.00 100 ALA A O 1
ATOM 792 N N . GLU A 1 101 ? -5.769 -11.969 -15.038 1.00 95.12 101 GLU A N 1
ATOM 793 C CA . GLU A 1 101 ? -4.682 -11.006 -15.232 1.00 95.12 101 GLU A CA 1
ATOM 794 C C . GLU A 1 101 ? -3.362 -11.739 -15.508 1.00 95.12 101 GLU A C 1
ATOM 796 O O . GLU A 1 101 ? -3.022 -12.711 -14.830 1.00 95.12 101 GLU A O 1
ATOM 801 N N . ASN A 1 102 ? -2.557 -11.236 -16.447 1.00 95.56 102 ASN A N 1
ATOM 802 C CA . ASN A 1 102 ? -1.252 -11.813 -16.788 1.00 95.56 102 ASN A CA 1
ATOM 803 C C . ASN A 1 102 ? -0.069 -11.141 -16.063 1.00 95.56 102 ASN A C 1
ATOM 805 O O . ASN A 1 102 ? 1.085 -11.181 -16.512 1.00 95.56 102 ASN A O 1
ATOM 809 N N . ARG A 1 103 ? -0.358 -10.507 -14.921 1.00 94.31 103 ARG A N 1
ATOM 810 C CA . ARG A 1 103 ? 0.599 -9.812 -14.054 1.00 94.31 103 ARG A CA 1
ATOM 811 C C . ARG A 1 103 ? 0.378 -10.182 -12.597 1.00 94.31 103 ARG A C 1
ATOM 813 O O . ARG A 1 103 ? -0.712 -10.565 -12.186 1.00 94.31 103 ARG A O 1
ATOM 820 N N . SER A 1 104 ? 1.439 -10.076 -11.795 1.00 92.81 104 SER A N 1
ATOM 821 C CA . SER A 1 104 ? 1.339 -10.430 -10.379 1.00 92.81 104 SER A CA 1
ATOM 822 C C . SER A 1 104 ? 0.407 -9.456 -9.636 1.00 92.81 104 SER A C 1
ATOM 824 O O . SER A 1 104 ? 0.485 -8.246 -9.870 1.00 92.81 104 SER A O 1
ATOM 826 N N . PRO A 1 105 ? -0.417 -9.931 -8.681 1.00 93.31 105 PRO A N 1
ATOM 827 C CA . PRO A 1 105 ? -1.292 -9.053 -7.900 1.00 93.31 105 PRO A CA 1
ATOM 828 C C . PRO A 1 105 ? -0.541 -7.937 -7.162 1.00 93.31 105 PRO A C 1
ATOM 830 O O . PRO A 1 105 ? -1.071 -6.841 -7.000 1.00 93.31 105 PRO A O 1
ATOM 833 N N . ALA A 1 106 ? 0.701 -8.202 -6.739 1.00 91.50 106 ALA A N 1
ATOM 834 C CA . ALA A 1 106 ? 1.555 -7.209 -6.096 1.00 91.50 106 ALA A CA 1
ATOM 835 C C . ALA A 1 106 ? 1.928 -6.070 -7.060 1.00 91.50 106 ALA A C 1
ATOM 837 O O . ALA A 1 106 ? 1.759 -4.903 -6.711 1.00 91.50 106 ALA A O 1
ATOM 838 N N . LEU A 1 107 ? 2.367 -6.401 -8.281 1.00 94.94 107 LEU A N 1
ATOM 839 C CA . LEU A 1 107 ? 2.725 -5.404 -9.292 1.00 94.94 107 LEU A CA 1
ATOM 840 C C . LEU A 1 107 ? 1.496 -4.615 -9.776 1.00 94.94 107 LEU A C 1
ATOM 842 O O . LEU A 1 107 ? 1.571 -3.405 -9.982 1.00 94.94 107 LEU A O 1
ATOM 846 N N . VAL A 1 108 ? 0.341 -5.273 -9.899 1.00 96.69 108 VAL A N 1
ATOM 847 C CA . VAL A 1 108 ? -0.931 -4.600 -10.198 1.00 96.69 108 VAL A CA 1
ATOM 848 C C . VAL A 1 108 ? -1.291 -3.606 -9.091 1.00 96.69 108 VAL A C 1
ATOM 850 O O . VAL A 1 108 ? -1.593 -2.451 -9.379 1.00 96.69 108 VAL A O 1
ATOM 853 N N . GLY A 1 109 ? -1.219 -4.028 -7.825 1.00 95.31 109 GLY A N 1
ATOM 854 C CA . GLY A 1 109 ? -1.535 -3.178 -6.679 1.00 95.31 109 GLY A CA 1
ATOM 855 C C . GLY A 1 109 ? -0.663 -1.927 -6.599 1.00 95.31 109 GLY A C 1
ATOM 856 O O . GLY A 1 109 ? -1.197 -0.832 -6.446 1.00 95.31 109 GLY A O 1
ATOM 857 N N . ILE A 1 110 ? 0.652 -2.075 -6.766 1.00 94.75 110 ILE A N 1
ATOM 858 C CA . ILE A 1 110 ? 1.572 -0.934 -6.706 1.00 94.75 110 ILE A CA 1
ATOM 859 C C . ILE A 1 110 ? 1.446 -0.003 -7.924 1.00 94.75 110 ILE A C 1
ATOM 861 O O . ILE A 1 110 ? 1.552 1.211 -7.790 1.00 94.75 110 ILE A O 1
ATOM 865 N N . THR A 1 111 ? 1.129 -0.545 -9.105 1.00 97.81 111 THR A N 1
ATOM 866 C CA . THR A 1 111 ? 0.844 0.274 -10.297 1.00 97.81 111 THR A CA 1
ATOM 867 C C . THR A 1 111 ? -0.408 1.128 -10.083 1.00 97.81 111 THR A C 1
ATOM 869 O O . THR A 1 111 ? -0.404 2.319 -10.393 1.00 97.81 111 THR A O 1
ATOM 872 N N . VAL A 1 112 ? -1.471 0.538 -9.517 1.00 97.81 112 VAL A N 1
ATOM 873 C CA . VAL A 1 112 ? -2.700 1.265 -9.155 1.00 97.81 112 VAL A CA 1
ATOM 874 C C . VAL A 1 112 ? -2.403 2.366 -8.141 1.00 97.81 112 VAL A C 1
ATOM 876 O O . VAL A 1 112 ? -2.930 3.465 -8.289 1.00 97.81 112 VAL A O 1
ATOM 879 N N . ASP A 1 113 ? -1.567 2.098 -7.139 1.00 94.69 113 ASP A N 1
ATOM 880 C CA . ASP A 1 113 ? -1.163 3.079 -6.126 1.00 94.69 113 ASP A CA 1
ATOM 881 C C . ASP A 1 113 ? -0.454 4.295 -6.752 1.00 94.69 113 ASP A C 1
ATOM 883 O O . ASP A 1 113 ? -0.915 5.430 -6.598 1.00 94.69 113 ASP A O 1
ATOM 887 N N . TYR A 1 114 ? 0.595 4.075 -7.553 1.00 96.38 114 TYR A N 1
ATOM 888 C CA . TYR A 1 114 ? 1.324 5.172 -8.202 1.00 96.38 114 TYR A CA 1
ATOM 889 C C . TYR A 1 114 ? 0.468 5.985 -9.167 1.00 96.38 114 TYR A C 1
ATOM 891 O O . TYR A 1 114 ? 0.469 7.217 -9.101 1.00 96.38 114 TYR A O 1
ATOM 899 N N . LEU A 1 115 ? -0.300 5.316 -10.030 1.00 97.94 115 LEU A N 1
ATOM 900 C CA . LEU A 1 115 ? -1.191 6.019 -10.947 1.00 97.94 115 LEU A CA 1
ATOM 901 C C . LEU A 1 115 ? -2.296 6.759 -10.195 1.00 97.94 115 LEU A C 1
ATOM 903 O O . LEU A 1 115 ? -2.637 7.867 -10.586 1.00 97.94 115 LEU A O 1
ATOM 907 N N . THR A 1 116 ? -2.817 6.221 -9.088 1.00 95.31 116 THR A N 1
ATOM 908 C CA . THR A 1 116 ? -3.800 6.948 -8.270 1.00 95.31 116 THR A CA 1
ATOM 909 C C . THR A 1 116 ? -3.209 8.257 -7.744 1.00 95.31 116 THR A C 1
ATOM 911 O O . THR A 1 116 ? -3.859 9.291 -7.872 1.00 95.31 116 THR A O 1
ATOM 914 N N . ARG A 1 117 ? -1.972 8.257 -7.222 1.00 92.25 117 ARG A N 1
ATOM 915 C CA . ARG A 1 117 ? -1.297 9.491 -6.768 1.00 92.25 117 ARG A CA 1
ATOM 916 C C . ARG A 1 117 ? -1.090 10.493 -7.905 1.00 92.25 117 ARG A C 1
ATOM 918 O O . ARG A 1 117 ? -1.392 11.675 -7.737 1.00 92.25 117 ARG A O 1
ATOM 925 N N . TYR A 1 118 ? -0.629 10.022 -9.065 1.00 95.31 118 TYR A N 1
ATOM 926 C CA . TYR A 1 118 ? -0.464 10.858 -10.258 1.00 95.31 118 TYR A CA 1
ATOM 927 C C . TYR A 1 118 ? -1.794 11.494 -10.692 1.00 95.31 118 TYR A C 1
ATOM 929 O O . TYR A 1 118 ? -1.892 12.708 -10.853 1.00 95.31 118 TYR A O 1
ATOM 937 N N . MET A 1 119 ? -2.861 10.695 -10.758 1.00 94.69 119 MET A N 1
ATOM 938 C CA . MET A 1 119 ? -4.200 11.162 -11.120 1.00 94.69 119 MET A CA 1
ATOM 939 C C . MET A 1 119 ? -4.840 12.096 -10.078 1.00 94.69 119 MET A C 1
ATOM 941 O O . MET A 1 119 ? -5.856 12.721 -10.375 1.00 94.69 119 MET A O 1
ATOM 945 N N . GLN A 1 120 ? -4.272 12.196 -8.873 1.00 90.06 120 GLN A N 1
ATOM 946 C CA . GLN A 1 120 ? -4.648 13.168 -7.839 1.00 90.06 120 GLN A CA 1
ATOM 947 C C . GLN A 1 120 ? -3.834 14.473 -7.921 1.00 90.06 120 GLN A C 1
ATOM 949 O O . GLN A 1 120 ? -3.967 15.334 -7.057 1.00 90.06 120 GLN A O 1
ATOM 954 N N . GLY A 1 121 ? -3.004 14.640 -8.956 1.00 90.50 121 GLY A N 1
ATOM 955 C CA . GLY A 1 121 ? -2.243 15.864 -9.213 1.00 90.50 121 GLY A CA 1
ATOM 956 C C . GLY A 1 121 ? -0.808 15.852 -8.686 1.00 90.50 121 GLY A C 1
ATOM 957 O O . GLY A 1 121 ? -0.116 16.859 -8.807 1.00 90.50 121 GLY A O 1
ATOM 958 N N . THR A 1 122 ? -0.332 14.730 -8.133 1.00 91.06 122 THR A N 1
ATOM 959 C CA . THR A 1 122 ? 1.102 14.567 -7.835 1.00 91.06 122 THR A CA 1
ATOM 960 C C . THR A 1 122 ? 1.873 14.470 -9.150 1.00 91.06 122 THR A C 1
ATOM 962 O O . THR A 1 122 ? 1.417 13.794 -10.070 1.00 91.06 122 THR A O 1
ATOM 965 N N . SER A 1 123 ? 3.041 15.111 -9.264 1.00 94.88 123 SER A N 1
ATOM 966 C CA . SER A 1 123 ? 3.848 14.982 -10.485 1.00 94.88 123 SER A CA 1
ATOM 967 C C . SER A 1 123 ? 4.283 13.525 -10.694 1.00 94.88 123 SER A C 1
ATOM 969 O O . SER A 1 123 ? 4.417 12.765 -9.730 1.00 94.88 123 SER A O 1
ATOM 971 N N . LYS A 1 124 ? 4.522 13.114 -11.944 1.00 95.62 124 LYS A N 1
ATOM 972 C CA . LYS A 1 124 ? 4.961 11.743 -12.252 1.00 95.62 124 LYS A CA 1
ATOM 973 C C . LYS A 1 124 ? 6.286 11.404 -11.552 1.00 95.62 124 LYS A C 1
ATOM 975 O O . LYS A 1 124 ? 6.431 10.316 -11.007 1.00 95.62 124 LYS A O 1
ATOM 980 N N . GLU A 1 125 ? 7.204 12.361 -11.454 1.00 95.69 125 GLU A N 1
ATOM 981 C CA . GLU A 1 125 ? 8.499 12.213 -10.779 1.00 95.69 125 GLU A CA 1
ATOM 982 C C . GLU A 1 125 ? 8.332 11.974 -9.275 1.00 95.69 125 GLU A C 1
ATOM 984 O O . GLU A 1 125 ? 9.018 11.138 -8.692 1.00 95.69 125 GLU A O 1
ATOM 989 N N . GLN A 1 126 ? 7.396 12.682 -8.640 1.00 92.81 126 GLN A N 1
ATOM 990 C CA . GLN A 1 126 ? 7.114 12.514 -7.216 1.00 92.81 126 GLN A CA 1
ATOM 991 C C . GLN A 1 126 ? 6.353 11.214 -6.945 1.00 92.81 126 GLN A C 1
ATOM 993 O O . GLN A 1 126 ? 6.742 10.447 -6.060 1.00 92.81 126 GLN A O 1
ATOM 998 N N . ALA A 1 127 ? 5.301 10.942 -7.724 1.00 93.19 127 ALA A N 1
ATOM 999 C CA . ALA A 1 127 ? 4.474 9.751 -7.573 1.00 93.19 127 ALA A CA 1
ATOM 1000 C C . ALA A 1 127 ? 5.313 8.478 -7.739 1.00 93.19 127 ALA A C 1
ATOM 1002 O O . ALA A 1 127 ? 5.228 7.589 -6.897 1.00 93.19 127 ALA A O 1
ATOM 1003 N N . PHE A 1 128 ? 6.176 8.426 -8.757 1.00 96.81 128 PHE A N 1
ATOM 1004 C CA . PHE A 1 128 ? 7.042 7.285 -9.069 1.00 96.81 128 PHE A CA 1
ATOM 1005 C C . PHE A 1 128 ? 8.468 7.420 -8.501 1.00 96.81 128 PHE A C 1
ATOM 1007 O O . PHE A 1 128 ? 9.381 6.730 -8.950 1.00 96.81 128 PHE A O 1
ATOM 1014 N N . SER A 1 129 ? 8.686 8.267 -7.493 1.00 94.62 129 SER A N 1
ATOM 1015 C CA . SER A 1 129 ? 10.020 8.495 -6.909 1.00 94.62 129 SER A CA 1
ATOM 1016 C C . SER A 1 129 ? 10.711 7.204 -6.452 1.00 94.62 129 SER A C 1
ATOM 1018 O O . SER A 1 129 ? 11.888 6.997 -6.731 1.00 94.62 129 SER A O 1
ATOM 1020 N N . ILE A 1 130 ? 9.975 6.290 -5.814 1.00 91.75 130 ILE A N 1
ATOM 1021 C CA . ILE A 1 130 ? 10.521 5.016 -5.327 1.00 91.75 130 ILE A CA 1
ATOM 1022 C C . ILE A 1 130 ? 11.063 4.122 -6.461 1.00 91.75 130 ILE A C 1
ATOM 1024 O O . ILE A 1 130 ? 12.229 3.728 -6.381 1.00 91.75 130 ILE A O 1
ATOM 1028 N N . PRO A 1 131 ? 10.304 3.794 -7.526 1.00 97.00 131 PRO A N 1
ATOM 1029 C CA . PRO A 1 131 ? 10.852 3.026 -8.639 1.00 97.00 131 PRO A CA 1
ATOM 1030 C C . PRO A 1 131 ? 11.955 3.769 -9.404 1.00 97.00 131 PRO A C 1
ATOM 1032 O O . PRO A 1 131 ? 12.892 3.119 -9.864 1.00 97.00 131 PRO A O 1
ATOM 1035 N N . ILE A 1 132 ? 11.907 5.106 -9.494 1.00 98.25 132 ILE A N 1
ATOM 1036 C CA . ILE A 1 132 ? 12.997 5.905 -10.085 1.00 98.25 132 ILE A CA 1
ATOM 1037 C C . ILE A 1 132 ? 14.302 5.681 -9.306 1.00 98.25 132 ILE A C 1
ATOM 1039 O O . ILE A 1 132 ? 15.316 5.298 -9.896 1.00 98.25 132 ILE A O 1
ATOM 1043 N N . ILE A 1 133 ? 14.262 5.817 -7.975 1.00 93.75 133 ILE A N 1
ATOM 1044 C CA . ILE A 1 133 ? 15.412 5.535 -7.099 1.00 93.75 133 ILE A CA 1
ATOM 1045 C C . ILE A 1 133 ? 15.834 4.063 -7.230 1.00 93.75 133 ILE A C 1
ATOM 1047 O O . ILE A 1 133 ? 17.025 3.757 -7.247 1.00 93.75 133 ILE A O 1
ATOM 1051 N N . GLY A 1 134 ? 14.881 3.136 -7.359 1.00 94.19 134 GLY A N 1
ATOM 1052 C CA . GLY A 1 134 ? 15.155 1.720 -7.613 1.00 94.19 134 GLY A CA 1
ATOM 1053 C C . GLY A 1 134 ? 15.987 1.488 -8.880 1.00 94.19 134 GLY A C 1
ATOM 1054 O O . GLY A 1 134 ? 16.966 0.741 -8.844 1.00 94.19 134 GLY A O 1
ATOM 1055 N N . GLY A 1 135 ? 15.662 2.171 -9.978 1.00 96.44 1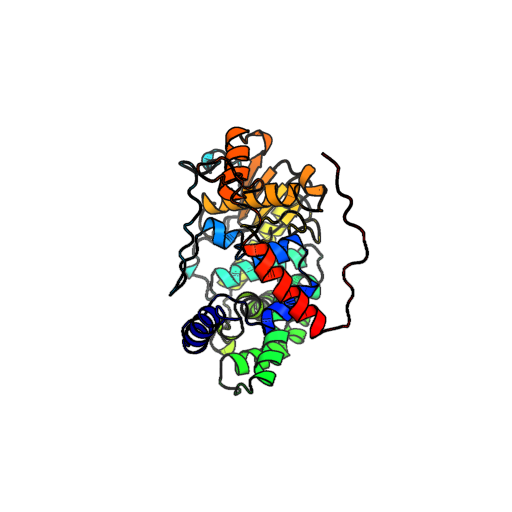35 GLY A N 1
ATOM 1056 C CA . GLY A 1 135 ? 16.434 2.114 -11.221 1.00 96.44 135 GLY A CA 1
ATOM 1057 C C . GLY A 1 135 ? 17.818 2.764 -11.116 1.00 96.44 135 GLY A C 1
ATOM 1058 O O . GLY A 1 135 ? 18.801 2.232 -11.629 1.00 96.44 135 GLY A O 1
ATOM 1059 N N . GLU A 1 136 ? 17.940 3.885 -10.404 1.00 95.19 136 GLU A N 1
ATOM 1060 C CA . GLU A 1 136 ? 19.247 4.485 -10.093 1.00 95.19 136 GLU A CA 1
ATOM 1061 C C . GLU A 1 136 ? 20.138 3.540 -9.282 1.00 95.19 136 GLU A C 1
ATOM 1063 O O . GLU A 1 136 ? 21.317 3.369 -9.605 1.00 95.19 136 GLU A O 1
ATOM 1068 N N . LYS A 1 137 ? 19.569 2.884 -8.264 1.00 91.25 137 LYS A N 1
ATOM 1069 C CA . LYS A 1 137 ? 20.263 1.865 -7.472 1.00 91.25 137 LYS A CA 1
ATOM 1070 C C . LYS A 1 137 ? 20.704 0.694 -8.344 1.00 91.25 137 LYS A C 1
ATOM 1072 O O . LYS A 1 137 ? 21.840 0.253 -8.208 1.00 91.25 137 LYS A O 1
ATOM 1077 N N . ALA A 1 138 ? 19.864 0.239 -9.276 1.00 93.38 138 ALA A N 1
ATOM 1078 C CA . ALA A 1 138 ? 20.227 -0.833 -10.200 1.00 93.38 138 ALA A CA 1
ATOM 1079 C C . ALA A 1 138 ? 21.504 -0.502 -10.993 1.00 93.38 138 ALA A C 1
ATOM 1081 O O . ALA A 1 138 ? 22.434 -1.310 -11.014 1.00 93.38 138 ALA A O 1
ATOM 1082 N N . ARG A 1 139 ? 21.583 0.707 -11.570 1.00 94.19 139 ARG A N 1
ATOM 1083 C CA . ARG A 1 139 ? 22.760 1.180 -12.323 1.00 94.19 139 ARG A CA 1
ATOM 1084 C C . ARG A 1 139 ? 24.013 1.238 -11.455 1.00 94.19 139 ARG A C 1
ATOM 1086 O O . ARG A 1 139 ? 25.020 0.623 -11.800 1.00 94.19 139 ARG A O 1
ATOM 1093 N N . LYS A 1 140 ? 23.927 1.900 -10.296 1.00 91.75 140 LYS A N 1
ATOM 1094 C CA . LYS A 1 140 ? 25.056 2.043 -9.360 1.00 91.75 140 LYS A CA 1
ATOM 1095 C C . LYS A 1 140 ? 25.559 0.690 -8.856 1.00 91.75 140 LYS A C 1
ATOM 1097 O O . LYS A 1 140 ? 26.764 0.456 -8.813 1.00 91.75 140 LYS A O 1
ATOM 1102 N N . SER A 1 141 ? 24.652 -0.213 -8.482 1.00 86.69 141 SER A N 1
ATOM 1103 C CA . SER A 1 141 ? 25.017 -1.550 -8.008 1.00 86.69 141 SER A CA 1
ATOM 1104 C C . SER A 1 141 ? 25.649 -2.394 -9.112 1.00 86.69 141 SER A C 1
ATOM 1106 O O . SER A 1 141 ? 26.628 -3.086 -8.842 1.00 86.69 141 SER A O 1
ATOM 1108 N N . ALA A 1 142 ? 25.127 -2.337 -10.341 1.00 89.94 142 ALA A N 1
ATOM 1109 C CA . ALA A 1 142 ? 25.696 -3.077 -11.462 1.00 89.94 142 ALA A CA 1
ATOM 1110 C C . ALA A 1 142 ? 27.117 -2.612 -11.801 1.00 89.94 142 ALA A C 1
ATOM 1112 O O . ALA A 1 142 ? 28.000 -3.453 -11.959 1.00 89.94 142 ALA A O 1
ATOM 1113 N N . GLU A 1 143 ? 27.347 -1.297 -11.838 1.00 90.62 143 GLU A N 1
ATOM 1114 C CA . GLU A 1 143 ? 28.670 -0.706 -12.054 1.00 90.62 143 GLU A CA 1
ATOM 1115 C C . GLU A 1 143 ? 29.645 -1.089 -10.932 1.00 90.62 143 GLU A C 1
ATOM 1117 O O . GLU A 1 143 ? 30.693 -1.680 -11.195 1.00 90.62 143 GLU A O 1
ATOM 1122 N N . LYS A 1 144 ? 29.272 -0.832 -9.670 1.00 89.75 144 LYS A N 1
ATOM 1123 C CA . LYS A 1 144 ? 30.123 -1.085 -8.496 1.00 89.75 144 LYS A CA 1
ATOM 1124 C C . LYS A 1 144 ? 30.540 -2.552 -8.375 1.00 89.75 144 LYS A C 1
ATOM 1126 O O . LYS A 1 144 ? 31.666 -2.841 -7.982 1.00 89.75 144 LYS A O 1
ATOM 1131 N N . LEU A 1 145 ? 29.628 -3.475 -8.677 1.00 88.19 145 LEU A N 1
ATOM 1132 C CA . LEU A 1 145 ? 29.859 -4.915 -8.544 1.00 88.19 145 LEU A CA 1
ATOM 1133 C C . LEU A 1 145 ? 30.376 -5.565 -9.837 1.00 88.19 145 LEU A C 1
ATOM 1135 O O . LEU A 1 145 ? 30.582 -6.778 -9.853 1.00 88.19 145 LEU A O 1
ATOM 1139 N N . GLY A 1 146 ? 30.557 -4.801 -10.921 1.00 91.38 146 GLY A N 1
ATOM 1140 C CA . GLY A 1 146 ? 30.953 -5.341 -12.224 1.00 91.38 146 GLY A CA 1
ATOM 1141 C C . GLY A 1 146 ? 29.986 -6.413 -12.741 1.00 91.38 146 GLY A C 1
ATOM 1142 O O . GLY A 1 146 ? 30.421 -7.434 -13.280 1.00 91.38 146 GLY A O 1
ATOM 1143 N N . LEU A 1 147 ? 28.677 -6.229 -12.522 1.00 90.81 147 LEU A N 1
ATOM 1144 C CA . LEU A 1 147 ? 27.669 -7.218 -12.904 1.00 90.81 147 LEU A CA 1
ATOM 1145 C C . LEU A 1 147 ? 27.601 -7.345 -14.423 1.00 90.81 147 LEU A C 1
ATOM 1147 O O . LEU A 1 147 ? 27.449 -6.359 -15.144 1.00 90.81 147 LEU A O 1
ATOM 1151 N N . LYS A 1 148 ? 27.669 -8.583 -14.916 1.00 93.25 148 LYS A N 1
ATOM 1152 C CA . LYS A 1 148 ? 27.599 -8.843 -16.355 1.00 93.25 148 LYS A CA 1
ATOM 1153 C C . LYS A 1 148 ? 26.190 -8.557 -16.906 1.00 93.25 148 LYS A C 1
ATOM 1155 O O . LYS A 1 148 ? 25.219 -8.797 -16.176 1.00 93.25 148 LYS A O 1
ATOM 1160 N N . PRO A 1 149 ? 26.051 -8.116 -18.174 1.00 91.44 149 PRO A N 1
ATOM 1161 C CA . PRO A 1 149 ? 24.764 -7.745 -18.780 1.00 91.44 149 PRO A CA 1
ATOM 1162 C C . PRO A 1 149 ? 23.678 -8.830 -18.754 1.00 91.44 149 PRO A C 1
ATOM 1164 O O . PRO A 1 149 ? 22.492 -8.507 -18.795 1.00 91.44 149 PRO A O 1
ATOM 1167 N N . GLU A 1 150 ? 24.072 -10.102 -18.703 1.00 92.62 150 GLU A N 1
ATOM 1168 C CA . GLU A 1 150 ? 23.189 -11.270 -18.653 1.00 92.62 150 GLU A CA 1
ATOM 1169 C C . GLU A 1 150 ? 22.692 -11.624 -17.241 1.00 92.62 150 GLU A C 1
ATOM 1171 O O . GLU A 1 150 ? 21.771 -12.426 -17.090 1.00 92.62 150 GLU A O 1
ATOM 1176 N N . THR A 1 151 ? 23.284 -11.050 -16.190 1.00 93.62 151 THR A N 1
ATOM 1177 C CA . THR A 1 151 ? 22.809 -11.253 -14.812 1.00 93.62 151 THR A CA 1
ATOM 1178 C C . THR A 1 151 ? 21.538 -10.448 -14.557 1.00 93.62 151 THR A C 1
ATOM 1180 O O . THR A 1 151 ? 21.332 -9.406 -15.173 1.00 93.62 151 THR A O 1
ATOM 1183 N N . VAL A 1 152 ? 20.715 -10.862 -13.584 1.00 91.62 152 VAL A N 1
ATOM 1184 C CA . VAL A 1 152 ? 19.504 -10.112 -13.183 1.00 91.62 152 VAL A CA 1
ATOM 1185 C C . VAL A 1 152 ? 19.816 -8.636 -12.915 1.00 91.62 152 VAL A C 1
ATOM 1187 O O . VAL A 1 152 ? 19.071 -7.765 -13.353 1.00 91.62 152 VAL A O 1
ATOM 1190 N N . GLY A 1 153 ? 20.942 -8.342 -12.256 1.00 91.19 153 GLY A N 1
ATOM 1191 C CA . GLY A 1 153 ? 21.341 -6.965 -11.981 1.00 91.19 153 GLY A CA 1
ATOM 1192 C C . GLY A 1 153 ? 21.840 -6.190 -13.201 1.00 91.19 153 GLY A C 1
ATOM 1193 O O . GLY A 1 153 ? 21.505 -5.017 -13.341 1.00 91.19 153 GLY A O 1
ATOM 1194 N N . GLY A 1 154 ? 22.566 -6.837 -14.118 1.00 94.00 154 GLY A N 1
ATOM 1195 C CA . GLY A 1 154 ? 22.941 -6.223 -15.396 1.00 94.00 154 GLY A CA 1
ATOM 1196 C C . GLY A 1 154 ? 21.727 -5.923 -16.282 1.00 94.00 154 GLY A C 1
ATOM 1197 O O . GLY A 1 154 ? 21.649 -4.855 -16.889 1.00 94.00 154 GLY A O 1
ATOM 1198 N N . ILE A 1 155 ? 20.738 -6.824 -16.296 1.00 96.56 155 ILE A N 1
ATOM 1199 C CA . ILE A 1 155 ? 19.461 -6.620 -16.989 1.00 96.56 155 ILE A CA 1
ATOM 1200 C C . ILE A 1 155 ? 18.687 -5.460 -16.357 1.00 96.56 155 ILE A C 1
ATOM 1202 O O . ILE A 1 155 ? 18.270 -4.559 -17.079 1.00 96.56 155 ILE A O 1
ATOM 1206 N N . ALA A 1 156 ? 18.557 -5.434 -15.026 1.00 95.69 156 ALA A N 1
ATOM 1207 C CA . ALA A 1 156 ? 17.888 -4.349 -14.309 1.00 95.69 156 ALA A CA 1
ATOM 1208 C C . ALA A 1 156 ? 18.519 -2.981 -14.610 1.00 95.69 156 ALA A C 1
ATOM 1210 O O . ALA A 1 156 ? 17.805 -2.015 -14.872 1.00 95.69 156 ALA A O 1
ATOM 1211 N N . ALA A 1 157 ? 19.854 -2.898 -14.613 1.00 96.00 157 ALA A N 1
ATOM 1212 C CA . ALA A 1 157 ? 20.570 -1.670 -14.942 1.00 96.00 157 ALA A CA 1
ATOM 1213 C C . ALA A 1 157 ? 20.267 -1.200 -16.372 1.00 96.00 157 ALA A C 1
ATOM 1215 O O . ALA A 1 157 ? 19.881 -0.046 -16.553 1.00 96.00 157 ALA A O 1
ATOM 1216 N N . ARG A 1 158 ? 20.343 -2.099 -17.363 1.00 96.25 158 ARG A N 1
ATOM 1217 C CA . ARG A 1 158 ? 20.015 -1.792 -18.764 1.00 96.25 158 ARG A CA 1
ATOM 1218 C C . ARG A 1 158 ? 18.555 -1.367 -18.935 1.00 96.25 158 ARG A C 1
ATOM 1220 O O . ARG A 1 158 ? 18.269 -0.372 -19.587 1.00 96.25 158 ARG A O 1
ATOM 1227 N N . GLU A 1 159 ? 17.611 -2.108 -18.361 1.00 97.00 159 GLU A N 1
ATOM 1228 C CA . GLU A 1 159 ? 16.182 -1.794 -18.487 1.00 97.00 159 GLU A CA 1
ATOM 1229 C C . GLU A 1 159 ? 15.819 -0.472 -17.792 1.00 97.00 159 GLU A C 1
ATOM 1231 O O . GLU A 1 159 ? 14.910 0.224 -18.248 1.00 97.00 159 GLU A O 1
ATOM 1236 N N . SER A 1 160 ? 16.553 -0.082 -16.742 1.00 96.94 160 SER A N 1
ATOM 1237 C CA . SER A 1 160 ? 16.352 1.199 -16.053 1.00 96.94 160 SER A CA 1
ATOM 1238 C C . SER A 1 160 ? 16.721 2.428 -16.895 1.00 96.94 160 SER A C 1
ATOM 1240 O O . SER A 1 160 ? 16.274 3.531 -16.586 1.00 96.94 160 SER A O 1
ATOM 1242 N N . GLU A 1 161 ? 17.474 2.264 -17.989 1.00 96.50 161 GLU A N 1
ATOM 1243 C CA . GLU A 1 161 ? 17.768 3.354 -18.933 1.00 96.50 161 GLU A CA 1
ATOM 1244 C C . GLU A 1 161 ? 16.500 3.881 -19.621 1.00 96.50 161 GLU A C 1
ATOM 1246 O O . GLU A 1 161 ? 16.466 5.036 -20.029 1.00 96.50 161 GLU A O 1
ATOM 1251 N N . LYS A 1 162 ? 15.434 3.068 -19.680 1.00 97.50 162 LYS A N 1
ATOM 1252 C CA . LYS A 1 162 ? 14.129 3.422 -20.264 1.00 97.50 162 LYS A CA 1
ATOM 1253 C C . LYS A 1 162 ? 13.221 4.214 -19.315 1.00 97.50 162 LYS A C 1
ATOM 1255 O O . LYS A 1 162 ? 12.112 4.575 -19.695 1.00 97.50 162 LYS A O 1
ATOM 1260 N N . ILE A 1 163 ? 13.640 4.472 -18.071 1.00 98.31 163 ILE A N 1
ATOM 1261 C CA . ILE A 1 163 ? 12.824 5.205 -17.085 1.00 98.31 163 ILE A CA 1
ATOM 1262 C C . ILE A 1 163 ? 12.363 6.584 -17.593 1.00 98.31 163 ILE A C 1
ATOM 1264 O O . ILE A 1 163 ? 11.178 6.878 -17.418 1.00 98.31 163 ILE A O 1
ATOM 1268 N N . PRO A 1 164 ? 13.212 7.414 -18.237 1.00 98.31 164 PRO A N 1
ATOM 1269 C CA . PRO A 1 164 ? 12.766 8.676 -18.829 1.00 98.31 164 PRO A CA 1
ATOM 1270 C C . PRO A 1 164 ? 11.651 8.477 -19.865 1.00 98.31 164 PRO A C 1
ATOM 1272 O O . PRO A 1 164 ? 10.626 9.150 -19.790 1.00 98.31 164 PRO A O 1
ATOM 1275 N N . ASP A 1 165 ? 11.785 7.481 -20.746 1.00 98.44 165 ASP A N 1
ATOM 1276 C CA . ASP A 1 165 ? 10.768 7.166 -21.756 1.00 98.44 165 ASP A CA 1
ATOM 1277 C C . ASP A 1 165 ? 9.447 6.728 -21.114 1.00 98.44 165 ASP A C 1
ATOM 1279 O O . ASP A 1 165 ? 8.371 7.127 -21.561 1.00 98.44 165 ASP A O 1
ATOM 1283 N N . TYR A 1 166 ? 9.505 5.919 -20.049 1.00 98.56 166 TYR A N 1
ATOM 1284 C CA . TYR A 1 166 ? 8.306 5.525 -19.309 1.00 98.56 166 TYR A CA 1
ATOM 1285 C C . TYR A 1 166 ? 7.620 6.737 -18.685 1.00 98.56 166 TYR A C 1
ATOM 1287 O O . TYR A 1 166 ? 6.403 6.859 -18.785 1.00 98.56 166 TYR A O 1
ATOM 1295 N N . LEU A 1 167 ? 8.379 7.653 -18.082 1.00 98.50 167 LEU A N 1
ATOM 1296 C CA . LEU A 1 167 ? 7.819 8.888 -17.542 1.00 98.50 167 LEU A CA 1
ATOM 1297 C C . LEU A 1 167 ? 7.159 9.724 -18.641 1.00 98.50 167 LEU A C 1
ATOM 1299 O O . LEU A 1 167 ? 6.079 10.264 -18.423 1.00 98.50 167 LEU A O 1
ATOM 1303 N N . ASP A 1 168 ? 7.758 9.847 -19.819 1.00 98.38 168 ASP A N 1
ATOM 1304 C CA . ASP A 1 168 ? 7.184 10.628 -20.924 1.00 98.38 168 ASP A CA 1
ATOM 1305 C C . ASP A 1 168 ? 5.925 10.002 -21.523 1.00 98.38 168 ASP A C 1
ATOM 1307 O O . ASP A 1 168 ? 5.017 10.720 -21.939 1.00 98.38 168 ASP A O 1
ATOM 1311 N N . GLN A 1 169 ? 5.824 8.676 -21.492 1.00 98.56 169 GLN A N 1
ATOM 1312 C CA . GLN A 1 169 ? 4.634 7.946 -21.928 1.00 98.56 169 GLN A CA 1
ATOM 1313 C C . GLN A 1 169 ? 3.464 8.040 -20.938 1.00 98.56 169 GLN A C 1
ATOM 1315 O O . GLN A 1 169 ? 2.311 7.922 -21.352 1.00 98.56 169 GLN A O 1
ATOM 1320 N N . ILE A 1 170 ? 3.728 8.250 -19.644 1.00 98.62 170 ILE A N 1
ATOM 1321 C CA . ILE A 1 170 ? 2.684 8.379 -18.618 1.00 98.62 170 ILE A CA 1
ATOM 1322 C C . ILE A 1 170 ? 2.039 9.764 -18.726 1.00 98.62 170 ILE A C 1
ATOM 1324 O O . ILE A 1 170 ? 2.533 10.755 -18.186 1.00 98.62 170 ILE A O 1
ATOM 1328 N N . THR A 1 171 ? 0.903 9.814 -19.419 1.00 97.38 171 THR A N 1
ATOM 1329 C CA . THR A 1 171 ? 0.120 11.044 -19.648 1.00 97.38 171 THR A CA 1
ATOM 1330 C C . THR A 1 171 ? -1.323 10.949 -19.150 1.00 97.38 171 THR A C 1
ATOM 1332 O O . THR A 1 171 ? -2.038 11.950 -19.109 1.00 97.38 171 THR A O 1
ATOM 1335 N N . GLY A 1 172 ? -1.762 9.759 -18.736 1.00 97.00 172 GLY A N 1
ATOM 1336 C CA . GLY A 1 172 ? -3.103 9.526 -18.218 1.00 97.00 172 GLY A CA 1
ATOM 1337 C C . GLY A 1 172 ? -3.364 8.050 -17.932 1.00 97.00 172 GLY A C 1
ATOM 1338 O O . GLY A 1 172 ? -2.535 7.363 -17.341 1.00 97.00 172 GLY A O 1
ATOM 1339 N N . LEU A 1 173 ? -4.540 7.565 -18.340 1.00 98.00 173 LEU A N 1
ATOM 1340 C CA . LEU A 1 173 ? -5.000 6.186 -18.111 1.00 98.00 173 LEU A CA 1
ATOM 1341 C C . LEU A 1 173 ? -5.229 5.400 -19.411 1.00 98.00 173 LEU A C 1
ATOM 1343 O O . LEU A 1 173 ? -5.920 4.376 -19.410 1.00 98.00 173 LEU A O 1
ATOM 1347 N N . ASP A 1 174 ? -4.686 5.869 -20.533 1.00 98.19 174 ASP A N 1
ATOM 1348 C CA . ASP A 1 174 ? -4.653 5.093 -21.771 1.00 98.19 174 ASP A CA 1
ATOM 1349 C C . ASP A 1 174 ? -3.738 3.858 -21.632 1.00 98.19 174 ASP A C 1
ATOM 1351 O O . ASP A 1 174 ? -2.991 3.705 -20.661 1.00 98.19 174 ASP A O 1
ATOM 1355 N N . ASP A 1 175 ? -3.836 2.938 -22.590 1.00 98.50 175 ASP A N 1
ATOM 1356 C CA . ASP A 1 175 ? -3.105 1.667 -22.557 1.00 98.50 175 ASP A CA 1
ATOM 1357 C C . ASP A 1 175 ? -1.581 1.867 -22.514 1.00 98.50 175 ASP A C 1
ATOM 1359 O O . ASP A 1 175 ? -0.888 1.126 -21.814 1.00 98.50 175 ASP A O 1
ATOM 1363 N N . THR A 1 176 ? -1.055 2.874 -23.219 1.00 98.38 176 THR A N 1
ATOM 1364 C CA . THR A 1 176 ? 0.379 3.194 -23.243 1.00 98.38 176 THR A CA 1
ATOM 1365 C C . THR A 1 176 ? 0.829 3.704 -21.879 1.00 98.38 176 THR A C 1
ATOM 1367 O O . THR A 1 176 ? 1.793 3.175 -21.323 1.00 98.38 176 THR A O 1
ATOM 1370 N N . SER A 1 177 ? 0.081 4.643 -21.289 1.00 98.62 177 SER A N 1
ATOM 1371 C CA . SER A 1 177 ? 0.355 5.163 -19.944 1.00 98.62 177 SER A CA 1
ATOM 1372 C C . SER A 1 177 ? 0.370 4.053 -18.885 1.00 98.62 177 SER A C 1
ATOM 1374 O O . SER A 1 177 ? 1.280 3.995 -18.059 1.00 98.62 177 SER A O 1
ATOM 1376 N N . ILE A 1 178 ? -0.599 3.128 -18.913 1.00 98.75 178 ILE A N 1
ATOM 1377 C CA . ILE A 1 178 ? -0.681 2.025 -17.937 1.00 98.75 178 ILE A CA 1
ATOM 1378 C C . ILE A 1 178 ? 0.475 1.032 -18.112 1.00 98.75 178 ILE A C 1
ATOM 1380 O O . ILE A 1 178 ? 1.068 0.599 -17.118 1.00 98.75 178 ILE A O 1
ATOM 1384 N N . LYS A 1 179 ? 0.831 0.690 -19.358 1.00 98.38 179 LYS A N 1
ATOM 1385 C CA . LYS A 1 179 ? 1.982 -0.177 -19.650 1.00 98.38 179 LYS A CA 1
ATOM 1386 C C . LYS A 1 179 ? 3.287 0.449 -19.147 1.00 98.38 179 LYS A C 1
ATOM 1388 O O . LYS A 1 179 ? 4.045 -0.218 -18.441 1.00 98.38 179 LYS A O 1
ATOM 1393 N N . ALA A 1 180 ? 3.514 1.728 -19.445 1.00 98.50 180 ALA A N 1
ATOM 1394 C CA . ALA A 1 180 ? 4.691 2.467 -18.998 1.00 98.50 180 ALA A CA 1
ATOM 1395 C C . ALA A 1 180 ? 4.766 2.568 -17.465 1.00 98.50 180 ALA A C 1
ATOM 1397 O O . ALA A 1 180 ? 5.807 2.274 -16.877 1.00 98.50 180 ALA A O 1
ATOM 1398 N N . ALA A 1 181 ? 3.649 2.887 -16.806 1.00 98.69 181 ALA A N 1
ATOM 1399 C CA . ALA A 1 181 ? 3.566 2.965 -15.351 1.00 98.69 181 ALA A CA 1
ATOM 1400 C C . ALA A 1 181 ? 3.900 1.637 -14.666 1.00 98.69 181 ALA A C 1
ATOM 1402 O O . ALA A 1 181 ? 4.628 1.632 -13.677 1.00 98.69 181 ALA A O 1
ATOM 1403 N N . MET A 1 182 ? 3.408 0.509 -15.186 1.00 98.38 182 MET A N 1
ATOM 1404 C CA . MET A 1 182 ? 3.730 -0.801 -14.619 1.00 98.38 182 MET A CA 1
ATOM 1405 C C . MET A 1 182 ? 5.202 -1.173 -14.824 1.00 98.38 182 MET A C 1
ATOM 1407 O O . MET A 1 182 ? 5.833 -1.704 -13.909 1.00 98.38 182 MET A O 1
ATOM 1411 N N . ASN A 1 183 ? 5.755 -0.890 -16.007 1.00 97.94 183 ASN A N 1
ATOM 1412 C CA . ASN A 1 183 ? 7.168 -1.135 -16.286 1.00 97.94 183 ASN A CA 1
ATOM 1413 C C . ASN A 1 183 ? 8.058 -0.305 -15.358 1.00 97.94 183 ASN A C 1
ATOM 1415 O O . ASN A 1 183 ? 9.002 -0.841 -14.782 1.00 97.94 183 ASN A O 1
ATOM 1419 N N . LEU A 1 184 ? 7.716 0.964 -15.131 1.00 98.50 184 LEU A N 1
ATOM 1420 C CA . LEU A 1 184 ? 8.392 1.798 -14.144 1.00 98.50 184 LEU A CA 1
ATOM 1421 C C . LEU A 1 184 ? 8.220 1.230 -12.727 1.00 98.50 184 LEU A C 1
ATOM 1423 O O . LEU A 1 184 ? 9.202 1.035 -12.019 1.00 98.50 184 LEU A O 1
ATOM 1427 N N . ALA A 1 185 ? 7.000 0.865 -12.328 1.00 98.12 185 ALA A N 1
ATOM 1428 C CA . ALA A 1 185 ? 6.721 0.304 -11.007 1.00 98.12 185 ALA A CA 1
ATOM 1429 C C . ALA A 1 185 ? 7.485 -1.003 -10.714 1.00 98.12 185 ALA A C 1
ATOM 1431 O O . ALA A 1 185 ? 7.717 -1.321 -9.548 1.00 98.12 185 ALA A O 1
ATOM 1432 N N . SER A 1 186 ? 7.929 -1.740 -11.740 1.00 96.69 186 SER A N 1
ATOM 1433 C CA . SER A 1 186 ? 8.740 -2.955 -11.572 1.00 96.69 186 SER A CA 1
ATOM 1434 C C . SER A 1 186 ? 10.070 -2.712 -10.844 1.00 96.69 186 SER A C 1
ATOM 1436 O O . SER A 1 186 ? 10.575 -3.620 -10.185 1.00 96.69 186 SER A O 1
ATOM 1438 N N . PHE A 1 187 ? 10.609 -1.489 -10.889 1.00 96.94 187 PHE A N 1
ATOM 1439 C CA . PHE A 1 187 ? 11.858 -1.130 -10.212 1.00 96.94 187 PHE A CA 1
ATOM 1440 C C . PHE A 1 187 ? 11.687 -0.868 -8.706 1.00 96.94 187 PHE A C 1
ATOM 1442 O O . PHE A 1 187 ? 12.683 -0.855 -7.981 1.00 96.94 187 PHE A O 1
ATOM 1449 N N . ASP A 1 188 ? 10.455 -0.728 -8.193 1.00 95.19 188 ASP A N 1
ATOM 1450 C CA . ASP A 1 188 ? 10.201 -0.533 -6.754 1.00 95.19 188 ASP A CA 1
ATOM 1451 C C . ASP A 1 188 ? 10.813 -1.667 -5.917 1.00 95.19 188 ASP A C 1
ATOM 1453 O O . ASP A 1 188 ? 11.407 -1.430 -4.861 1.00 95.19 188 ASP A O 1
ATOM 1457 N N . CYS A 1 189 ? 10.758 -2.906 -6.418 1.00 85.94 189 CYS A N 1
ATOM 1458 C CA . CYS A 1 189 ? 11.282 -4.042 -5.674 1.00 85.94 189 CYS A CA 1
ATOM 1459 C C . CYS A 1 189 ? 12.791 -3.945 -5.423 1.00 85.94 189 CYS A C 1
ATOM 1461 O O . CYS A 1 189 ? 13.257 -4.510 -4.436 1.00 85.94 189 CYS A O 1
ATOM 1463 N N . ILE A 1 190 ? 13.535 -3.237 -6.280 1.00 88.44 190 ILE A N 1
ATOM 1464 C CA . ILE A 1 190 ? 14.972 -3.008 -6.112 1.00 88.44 190 ILE A CA 1
ATOM 1465 C C . ILE A 1 190 ? 15.210 -2.062 -4.943 1.00 88.44 190 ILE A C 1
ATOM 1467 O O . ILE A 1 190 ? 16.059 -2.340 -4.100 1.00 88.44 190 ILE A O 1
ATOM 1471 N N . TYR A 1 191 ? 14.422 -0.988 -4.845 1.00 84.38 191 TYR A N 1
ATOM 1472 C CA . TYR A 1 191 ? 14.491 -0.085 -3.700 1.00 84.38 191 TYR A CA 1
ATOM 1473 C C . TYR A 1 191 ? 14.186 -0.822 -2.388 1.00 84.38 191 TYR A C 1
ATOM 1475 O O . TYR A 1 191 ? 14.889 -0.623 -1.401 1.00 84.38 191 TYR A O 1
ATOM 1483 N N . ARG A 1 192 ? 13.169 -1.696 -2.383 1.00 77.38 192 ARG A N 1
ATOM 1484 C CA . ARG A 1 192 ? 12.684 -2.357 -1.157 1.00 77.38 192 ARG A CA 1
ATOM 1485 C C . ARG A 1 192 ? 13.437 -3.619 -0.748 1.00 77.38 192 ARG A C 1
ATOM 1487 O O . ARG A 1 192 ? 13.401 -3.979 0.423 1.00 77.38 192 ARG A O 1
ATOM 1494 N N . ARG A 1 193 ? 14.001 -4.361 -1.703 1.00 79.06 193 ARG A N 1
ATOM 1495 C CA . ARG A 1 193 ? 14.547 -5.717 -1.478 1.00 79.06 193 ARG A CA 1
ATOM 1496 C C . ARG A 1 193 ? 15.893 -5.954 -2.165 1.00 79.06 193 ARG A C 1
ATOM 1498 O O . ARG A 1 193 ? 16.383 -7.081 -2.160 1.00 79.06 193 ARG A O 1
ATOM 1505 N N . GLY A 1 194 ? 16.473 -4.920 -2.768 1.00 80.19 194 GLY A N 1
ATOM 1506 C CA . GLY A 1 194 ? 17.731 -5.007 -3.495 1.00 80.19 194 GLY A CA 1
ATOM 1507 C C . GLY A 1 194 ? 17.592 -5.573 -4.910 1.00 80.19 194 GLY A C 1
ATOM 1508 O O . GLY A 1 194 ? 16.557 -6.103 -5.324 1.00 80.19 194 GLY A O 1
ATOM 1509 N N . ILE A 1 195 ? 18.681 -5.459 -5.672 1.00 84.69 195 ILE A N 1
ATOM 1510 C CA . ILE A 1 195 ? 18.715 -5.728 -7.117 1.00 84.69 195 ILE A CA 1
ATOM 1511 C C . ILE A 1 195 ? 18.366 -7.178 -7.494 1.00 84.69 195 ILE A C 1
ATOM 1513 O O . ILE A 1 195 ? 17.802 -7.422 -8.555 1.00 84.69 195 ILE A O 1
ATOM 1517 N N . GLY A 1 196 ? 18.631 -8.143 -6.607 1.00 82.19 196 GLY A N 1
ATOM 1518 C CA . GLY A 1 196 ? 18.307 -9.556 -6.831 1.00 82.19 196 GLY A CA 1
ATOM 1519 C C . GLY A 1 196 ? 16.806 -9.870 -6.823 1.00 82.19 196 GLY A C 1
ATOM 1520 O O . GLY A 1 196 ? 16.409 -10.937 -7.280 1.00 82.19 196 GLY A O 1
ATOM 1521 N N . ALA A 1 197 ? 15.965 -8.956 -6.330 1.00 85.62 197 ALA A N 1
ATOM 1522 C CA . ALA A 1 197 ? 14.514 -9.121 -6.325 1.00 85.62 197 ALA A CA 1
ATOM 1523 C C . ALA A 1 197 ? 13.844 -8.718 -7.651 1.00 85.62 197 ALA A C 1
ATOM 1525 O O . ALA A 1 197 ? 12.623 -8.862 -7.771 1.00 85.62 197 ALA A O 1
ATOM 1526 N N . TYR A 1 198 ? 14.613 -8.177 -8.601 1.00 92.81 198 TYR A N 1
ATOM 1527 C CA . TYR A 1 198 ? 14.113 -7.741 -9.898 1.00 92.81 198 TYR A CA 1
ATOM 1528 C C . TYR A 1 198 ? 13.712 -8.922 -10.780 1.00 92.81 198 TYR A C 1
ATOM 1530 O O . TYR A 1 198 ? 14.404 -9.939 -10.835 1.00 92.81 198 TYR A O 1
ATOM 1538 N N . PHE A 1 199 ? 12.607 -8.763 -11.504 1.00 93.62 199 PHE A N 1
ATOM 1539 C CA . PHE A 1 199 ? 12.186 -9.706 -12.529 1.00 93.62 199 PHE A CA 1
ATOM 1540 C C . PHE A 1 199 ? 12.261 -9.013 -13.897 1.00 93.62 199 PHE A C 1
ATOM 1542 O O . PHE A 1 199 ? 11.518 -8.050 -14.092 1.00 93.62 199 PHE A O 1
ATOM 1549 N N . PRO A 1 200 ? 13.124 -9.477 -14.821 1.00 93.69 200 PRO A N 1
ATOM 1550 C CA . PRO A 1 200 ? 13.289 -8.881 -16.147 1.00 93.69 200 PRO A CA 1
ATOM 1551 C C . PRO A 1 200 ? 11.975 -8.678 -16.902 1.00 93.69 200 PRO A C 1
ATOM 1553 O O . PRO A 1 200 ? 11.170 -9.611 -17.007 1.00 93.69 200 PRO A O 1
ATOM 1556 N N . LEU A 1 201 ? 11.772 -7.486 -17.467 1.00 92.00 201 LEU A N 1
ATOM 1557 C CA . LEU A 1 201 ? 10.553 -7.162 -18.209 1.00 92.00 201 LEU A CA 1
ATOM 1558 C C . LEU A 1 201 ? 10.445 -7.972 -19.501 1.00 92.00 201 LEU A C 1
ATOM 1560 O O . LEU A 1 201 ? 9.351 -8.413 -19.844 1.00 92.00 201 LEU A O 1
ATOM 1564 N N . ASP A 1 202 ? 11.572 -8.248 -20.161 1.00 88.62 202 ASP A N 1
ATOM 1565 C CA . ASP A 1 202 ? 11.614 -9.034 -21.402 1.00 88.62 202 ASP A CA 1
ATOM 1566 C C . ASP A 1 202 ? 11.201 -10.510 -21.193 1.00 88.62 202 ASP A C 1
ATOM 1568 O O . ASP A 1 202 ? 10.919 -11.227 -22.152 1.00 88.62 202 ASP A O 1
ATOM 1572 N N . HIS A 1 203 ? 11.141 -10.985 -19.941 1.00 90.88 203 HIS A N 1
ATOM 1573 C CA . HIS A 1 203 ? 10.644 -12.324 -19.597 1.00 90.88 203 HIS A CA 1
ATOM 1574 C C . HIS A 1 203 ? 9.133 -12.355 -19.321 1.00 90.88 203 HIS A C 1
ATOM 1576 O O . HIS A 1 203 ? 8.567 -13.430 -19.104 1.00 90.88 203 HIS A O 1
ATOM 1582 N N . LEU A 1 204 ? 8.469 -11.198 -19.286 1.00 88.81 204 LEU A N 1
ATOM 1583 C CA . LEU A 1 204 ? 7.028 -11.109 -19.099 1.00 88.81 204 LEU A CA 1
ATOM 1584 C C . LEU A 1 204 ? 6.319 -11.124 -20.462 1.00 88.81 204 LEU A C 1
ATOM 1586 O O . LEU A 1 204 ? 6.760 -10.446 -21.389 1.00 88.81 204 LEU A O 1
ATOM 1590 N N . PRO A 1 205 ? 5.180 -11.830 -20.601 1.00 91.12 205 PRO A N 1
ATOM 1591 C CA . PRO A 1 205 ? 4.357 -11.710 -21.803 1.00 91.12 205 PRO A CA 1
ATOM 1592 C C . PRO A 1 205 ? 3.861 -10.269 -21.955 1.00 91.12 205 PRO A C 1
ATOM 1594 O O . PRO A 1 205 ? 3.781 -9.547 -20.959 1.00 91.12 205 PRO A O 1
ATOM 1597 N N . GLU A 1 206 ? 3.468 -9.841 -23.155 1.00 91.75 206 GLU A N 1
ATOM 1598 C CA . GLU A 1 206 ? 2.840 -8.523 -23.319 1.00 91.75 206 GLU A CA 1
ATOM 1599 C C . GLU A 1 206 ? 1.624 -8.389 -22.388 1.00 91.75 206 GLU A C 1
ATOM 1601 O O . GLU A 1 206 ? 0.858 -9.336 -22.215 1.00 91.75 206 GLU A O 1
ATOM 1606 N N . MET A 1 207 ? 1.461 -7.229 -21.748 1.00 94.88 207 MET A N 1
ATOM 1607 C CA . MET A 1 207 ? 0.327 -6.990 -20.858 1.00 94.88 207 MET A CA 1
ATOM 1608 C C . MET A 1 207 ? -0.985 -7.031 -21.640 1.00 94.88 207 MET A C 1
ATOM 1610 O O . MET A 1 207 ? -1.146 -6.305 -22.623 1.00 94.88 207 MET A O 1
ATOM 1614 N N . ASP A 1 208 ? -1.913 -7.873 -21.192 1.00 94.56 208 ASP A N 1
ATOM 1615 C CA . ASP A 1 208 ? -3.191 -8.053 -21.870 1.00 94.56 208 ASP A CA 1
ATOM 1616 C C . ASP A 1 208 ? -4.207 -6.947 -21.540 1.00 94.56 208 ASP A C 1
ATOM 1618 O O . ASP A 1 208 ? -4.081 -6.180 -20.580 1.00 94.56 208 ASP A O 1
ATOM 1622 N N . SER A 1 209 ? -5.246 -6.869 -22.370 1.00 96.88 209 SER A N 1
ATOM 1623 C CA . SER A 1 209 ? -6.329 -5.890 -22.246 1.00 96.88 209 SER A CA 1
ATOM 1624 C C . SER A 1 209 ? -7.152 -6.061 -20.966 1.00 96.88 209 SER A C 1
ATOM 1626 O O . SER A 1 209 ? -7.675 -5.072 -20.450 1.00 96.88 209 SER A O 1
ATOM 1628 N N . ILE A 1 210 ? -7.236 -7.281 -20.422 1.00 97.25 210 ILE A N 1
ATOM 1629 C CA . ILE A 1 210 ? -7.925 -7.571 -19.156 1.00 97.25 210 ILE A CA 1
ATOM 1630 C C . ILE A 1 210 ? -7.181 -6.899 -17.999 1.00 97.25 210 ILE A C 1
ATOM 1632 O O . ILE A 1 210 ? -7.772 -6.141 -17.232 1.00 97.25 210 ILE A O 1
ATOM 1636 N N . THR A 1 211 ? -5.871 -7.107 -17.907 1.00 97.62 211 THR A N 1
ATOM 1637 C CA . THR A 1 211 ? -5.002 -6.528 -16.880 1.00 97.62 211 THR A CA 1
ATOM 1638 C C . THR A 1 211 ? -5.033 -5.003 -16.945 1.00 97.62 211 THR A C 1
ATOM 1640 O O . THR A 1 211 ? -5.246 -4.345 -15.924 1.00 97.62 211 THR A O 1
ATOM 1643 N N . ILE A 1 212 ? -4.902 -4.431 -18.146 1.00 98.38 212 ILE A N 1
ATOM 1644 C CA . ILE A 1 212 ? -4.961 -2.978 -18.361 1.00 98.38 212 ILE A CA 1
ATOM 1645 C C . ILE A 1 212 ? -6.335 -2.422 -17.959 1.00 98.38 212 ILE A C 1
ATOM 1647 O O . ILE A 1 212 ? -6.419 -1.443 -17.212 1.00 98.38 212 ILE A O 1
ATOM 1651 N N . GLY A 1 213 ? -7.422 -3.059 -18.405 1.00 98.06 213 GLY A N 1
ATOM 1652 C CA . GLY A 1 213 ? -8.792 -2.654 -18.085 1.00 98.06 213 GLY A CA 1
ATOM 1653 C C . GLY A 1 213 ? -9.109 -2.721 -16.588 1.00 98.06 213 GLY A C 1
ATOM 1654 O O . GLY A 1 213 ? -9.780 -1.826 -16.058 1.00 98.06 213 GLY A O 1
ATOM 1655 N N . ASN A 1 214 ? -8.586 -3.730 -15.889 1.00 98.19 214 ASN A N 1
ATOM 1656 C CA . ASN A 1 214 ? -8.736 -3.872 -14.443 1.00 98.19 214 ASN A CA 1
ATOM 1657 C C . ASN A 1 214 ? -7.973 -2.774 -13.696 1.00 98.19 214 ASN A C 1
ATOM 1659 O O . ASN A 1 214 ? -8.554 -2.139 -12.815 1.00 98.19 214 ASN A O 1
ATOM 1663 N N . ILE A 1 215 ? -6.714 -2.501 -14.067 1.00 98.31 215 ILE A N 1
ATOM 1664 C CA . ILE A 1 215 ? -5.916 -1.397 -13.499 1.00 98.31 215 ILE A CA 1
ATOM 1665 C C . ILE A 1 215 ? -6.649 -0.069 -13.671 1.00 98.31 215 ILE A C 1
ATOM 1667 O O . ILE A 1 215 ? -6.861 0.639 -12.685 1.00 98.31 215 ILE A O 1
ATOM 1671 N N . ARG A 1 216 ? -7.108 0.230 -14.892 1.00 98.38 216 ARG A N 1
ATOM 1672 C CA . ARG A 1 216 ? -7.879 1.442 -15.194 1.00 98.38 216 ARG A CA 1
ATOM 1673 C C . ARG A 1 216 ? -9.106 1.568 -14.295 1.00 98.38 216 ARG A C 1
ATOM 1675 O O . ARG A 1 216 ? -9.271 2.578 -13.620 1.00 98.38 216 ARG A O 1
ATOM 1682 N N . THR A 1 217 ? -9.913 0.511 -14.223 1.00 98.19 217 THR A N 1
ATOM 1683 C CA . THR A 1 217 ? -11.129 0.487 -13.396 1.00 98.19 217 THR A CA 1
ATOM 1684 C C . THR A 1 217 ? -10.806 0.714 -11.914 1.00 98.19 217 THR A C 1
ATOM 1686 O O . THR A 1 217 ? -11.512 1.450 -11.228 1.00 98.19 217 THR A O 1
ATOM 1689 N N . MET A 1 218 ? -9.727 0.117 -11.400 1.00 98.25 218 MET A N 1
ATOM 1690 C CA . MET A 1 218 ? -9.299 0.311 -10.012 1.00 98.25 218 MET A CA 1
ATOM 1691 C C . MET A 1 218 ? -8.878 1.756 -9.724 1.00 98.25 218 MET A C 1
ATOM 1693 O O . MET A 1 218 ? -9.210 2.277 -8.661 1.00 98.25 218 MET A O 1
ATOM 1697 N N . ILE A 1 219 ? -8.205 2.423 -10.662 1.00 97.75 219 ILE A N 1
ATOM 1698 C CA . ILE A 1 219 ? -7.810 3.830 -10.510 1.00 97.75 219 ILE A CA 1
ATOM 1699 C C . ILE A 1 219 ? -9.035 4.748 -10.578 1.00 97.75 219 ILE A C 1
ATOM 1701 O O . ILE A 1 219 ? -9.183 5.630 -9.736 1.00 97.75 219 ILE A O 1
ATOM 1705 N N . GLU A 1 220 ? -9.963 4.501 -11.504 1.00 97.31 220 GLU A N 1
ATOM 1706 C CA . GLU A 1 220 ? -11.234 5.238 -11.596 1.00 97.31 220 GLU A CA 1
ATOM 1707 C C . GLU A 1 220 ? -12.070 5.094 -10.313 1.00 97.31 220 GLU A C 1
ATOM 1709 O O . GLU A 1 220 ? -12.647 6.065 -9.819 1.00 97.31 220 GLU A O 1
ATOM 1714 N N . ARG A 1 221 ? -12.114 3.889 -9.725 1.00 97.56 221 ARG A N 1
ATOM 1715 C CA . ARG A 1 221 ? -12.727 3.659 -8.407 1.00 97.56 221 ARG A CA 1
ATOM 1716 C C . ARG A 1 221 ? -12.034 4.471 -7.325 1.00 97.56 221 ARG A C 1
ATOM 1718 O O . ARG A 1 221 ? -12.719 5.111 -6.532 1.00 97.56 221 ARG A O 1
ATOM 1725 N N . SER A 1 222 ? -10.701 4.471 -7.305 1.00 96.06 222 SER A N 1
ATOM 1726 C CA . SER A 1 222 ? -9.935 5.276 -6.355 1.00 96.06 222 SER A CA 1
ATOM 1727 C C . SER A 1 222 ? -10.232 6.766 -6.515 1.00 96.06 222 SER A C 1
ATOM 1729 O O . SER A 1 222 ? -10.447 7.430 -5.515 1.00 96.06 222 SER A O 1
ATOM 1731 N N . GLN A 1 223 ? -10.353 7.301 -7.731 1.00 94.62 223 GLN A N 1
ATOM 1732 C CA . GLN A 1 223 ? -10.742 8.704 -7.932 1.00 94.62 223 GLN A CA 1
ATOM 1733 C C . GLN A 1 223 ? -12.122 9.018 -7.334 1.00 94.62 223 GLN A C 1
ATOM 1735 O O . GLN A 1 223 ? -12.276 10.033 -6.659 1.00 94.62 223 GLN A O 1
ATOM 1740 N N . ARG A 1 224 ? -13.118 8.135 -7.512 1.00 95.50 224 ARG A N 1
ATOM 1741 C CA . ARG A 1 224 ? -14.440 8.295 -6.872 1.00 95.50 224 ARG A CA 1
ATOM 1742 C C . ARG A 1 224 ? -14.346 8.257 -5.347 1.00 95.50 224 ARG A C 1
ATOM 1744 O O . ARG A 1 224 ? -14.991 9.058 -4.678 1.00 95.50 224 ARG A O 1
ATOM 1751 N N . PHE A 1 225 ? -13.528 7.356 -4.814 1.00 95.50 225 PHE A N 1
ATOM 1752 C CA . PHE A 1 225 ? -13.235 7.267 -3.387 1.00 95.50 225 PHE A CA 1
ATOM 1753 C C . PHE A 1 225 ? -12.592 8.557 -2.845 1.00 95.50 225 PHE A C 1
ATOM 1755 O O . PHE A 1 225 ? -13.080 9.112 -1.864 1.00 95.50 225 PHE A O 1
ATOM 1762 N N . MET A 1 226 ? -11.579 9.101 -3.522 1.00 92.38 226 MET A N 1
ATOM 1763 C CA . MET A 1 226 ? -10.930 10.360 -3.130 1.00 92.38 226 MET A CA 1
ATOM 1764 C C . MET A 1 226 ? -11.903 11.547 -3.215 1.00 92.38 226 MET A C 1
ATOM 1766 O O . MET A 1 226 ? -11.942 12.380 -2.317 1.00 92.38 226 MET A O 1
ATOM 1770 N N . ASN A 1 227 ? -12.770 11.599 -4.232 1.00 91.94 227 ASN A N 1
ATOM 1771 C CA . ASN A 1 227 ? -13.817 12.627 -4.318 1.00 91.94 227 ASN A CA 1
ATOM 1772 C C . ASN A 1 227 ? -14.817 12.546 -3.151 1.00 91.94 227 ASN A C 1
ATOM 1774 O O . ASN A 1 227 ? -15.412 13.555 -2.775 1.00 91.94 227 ASN A O 1
ATOM 1778 N N . ARG A 1 228 ? -15.019 11.349 -2.586 1.00 92.88 228 ARG A N 1
ATOM 1779 C CA . ARG A 1 228 ? -15.932 11.106 -1.464 1.00 92.88 228 ARG A CA 1
ATOM 1780 C C . ARG A 1 228 ? -15.319 11.462 -0.108 1.00 92.88 228 ARG A C 1
ATOM 1782 O O . ARG A 1 228 ? -16.045 11.988 0.737 1.00 92.88 228 ARG A O 1
ATOM 1789 N N . TYR A 1 229 ? -14.039 11.150 0.099 1.00 91.38 229 TYR A N 1
ATOM 1790 C CA . TYR A 1 229 ? -13.352 11.247 1.396 1.00 91.38 229 TYR A CA 1
ATOM 1791 C C . TYR A 1 229 ? -12.329 12.390 1.502 1.00 91.38 229 TYR A C 1
ATOM 1793 O O . TYR A 1 229 ? -11.867 12.693 2.600 1.00 91.38 229 TYR A O 1
ATOM 1801 N N . GLY A 1 230 ? -12.024 13.064 0.394 1.00 88.56 230 GLY A N 1
ATOM 1802 C CA . GLY A 1 230 ? -11.092 14.185 0.323 1.00 88.56 230 GLY A CA 1
ATOM 1803 C C . GLY A 1 230 ? -9.735 13.815 -0.277 1.00 88.56 230 GLY A C 1
ATOM 1804 O O . GLY A 1 230 ? -9.406 12.651 -0.509 1.00 88.56 230 GLY A O 1
ATOM 1805 N N . SER A 1 231 ? -8.933 14.843 -0.547 1.00 84.38 231 SER A N 1
ATOM 1806 C CA . SER A 1 231 ? -7.569 14.681 -1.052 1.00 84.38 231 SER A CA 1
ATOM 1807 C C . SER A 1 231 ? -6.617 14.204 0.046 1.00 84.38 231 SER A C 1
ATOM 1809 O O . SER A 1 231 ? -6.786 14.524 1.224 1.00 84.38 231 SER A O 1
ATOM 1811 N N . ALA A 1 232 ? -5.592 13.452 -0.356 1.00 85.12 232 ALA A N 1
ATOM 1812 C CA . ALA A 1 232 ? -4.525 13.029 0.540 1.00 85.12 232 ALA A CA 1
ATOM 1813 C C . ALA A 1 232 ? -3.661 14.225 0.972 1.00 85.12 232 ALA A C 1
ATOM 1815 O O . ALA A 1 232 ? -3.349 15.097 0.161 1.00 85.12 232 ALA A O 1
ATOM 1816 N N . PHE A 1 233 ? -3.220 14.231 2.228 1.00 81.06 233 PHE A N 1
ATOM 1817 C CA . PHE A 1 233 ? -2.162 15.119 2.690 1.00 81.06 233 PHE A CA 1
ATOM 1818 C C . PHE A 1 233 ? -0.801 14.651 2.167 1.00 81.06 233 PHE A C 1
ATOM 1820 O O . PHE A 1 233 ? -0.423 13.487 2.317 1.00 81.06 233 PHE A O 1
ATOM 1827 N N . THR A 1 234 ? -0.037 15.571 1.585 1.00 76.00 234 THR A N 1
ATOM 1828 C CA . THR A 1 234 ? 1.315 15.295 1.088 1.00 76.00 234 THR A CA 1
ATOM 1829 C C . THR A 1 234 ? 2.323 15.256 2.236 1.00 76.00 234 THR A C 1
ATOM 1831 O O . THR A 1 234 ? 2.360 16.163 3.064 1.00 76.00 234 THR A O 1
ATOM 1834 N N . GLY A 1 235 ? 3.193 14.240 2.259 1.00 72.50 235 GLY A N 1
ATOM 1835 C CA . GLY A 1 235 ? 4.326 14.173 3.195 1.00 72.50 235 GLY A CA 1
ATOM 1836 C C . GLY A 1 235 ? 3.977 13.692 4.607 1.00 72.50 235 GLY A C 1
ATOM 1837 O O . GLY A 1 235 ? 4.784 13.852 5.518 1.00 72.50 235 GLY A O 1
ATOM 1838 N N . MET A 1 236 ? 2.796 13.096 4.786 1.00 75.19 236 MET A N 1
ATOM 1839 C CA . MET A 1 236 ? 2.310 12.561 6.066 1.00 75.19 236 MET A CA 1
ATOM 1840 C C . MET A 1 236 ? 2.425 11.035 6.192 1.00 75.19 236 MET A C 1
ATOM 1842 O O . MET A 1 236 ? 1.900 10.436 7.130 1.00 75.19 236 MET A O 1
ATOM 1846 N N . ASN A 1 237 ? 3.090 10.399 5.230 1.00 78.19 237 ASN A N 1
ATOM 1847 C CA . ASN A 1 237 ? 3.137 8.947 5.105 1.00 78.19 237 ASN A CA 1
ATOM 1848 C C . ASN A 1 237 ? 4.009 8.293 6.184 1.00 78.19 237 ASN A C 1
ATOM 1850 O O . ASN A 1 237 ? 3.738 7.162 6.566 1.00 78.19 237 ASN A O 1
ATOM 1854 N N . THR A 1 238 ? 5.014 9.000 6.703 1.00 81.44 238 THR A N 1
ATOM 1855 C CA . THR A 1 238 ? 5.950 8.516 7.727 1.00 81.44 238 THR A CA 1
ATOM 1856 C C . THR A 1 238 ? 5.573 9.021 9.124 1.00 81.44 238 THR A C 1
ATOM 1858 O O . THR A 1 238 ? 4.913 10.047 9.278 1.00 81.44 238 THR A O 1
ATOM 1861 N N . PHE A 1 239 ? 6.046 8.338 10.173 1.00 83.88 239 PHE A N 1
ATOM 1862 C CA . PHE A 1 239 ? 5.765 8.699 11.573 1.00 83.88 239 PHE A CA 1
ATOM 1863 C C . PHE A 1 239 ? 6.984 9.286 12.294 1.00 83.88 239 PHE A C 1
ATOM 1865 O O . PHE A 1 239 ? 7.309 8.874 13.408 1.00 83.88 239 PHE A O 1
ATOM 1872 N N . HIS A 1 240 ? 7.691 10.231 11.666 1.00 79.56 240 HIS A N 1
ATOM 1873 C CA . HIS A 1 240 ? 8.910 10.805 12.252 1.00 79.56 240 HIS A CA 1
ATOM 1874 C C . HIS A 1 240 ? 8.665 11.358 13.666 1.00 79.56 240 HIS A C 1
ATOM 1876 O O . HIS A 1 240 ? 7.739 12.140 13.884 1.00 79.56 240 HIS A O 1
ATOM 1882 N N . GLY A 1 241 ? 9.500 10.955 14.624 1.00 78.12 241 GLY A N 1
ATOM 1883 C CA . GLY A 1 241 ? 9.356 11.250 16.056 1.00 78.12 241 GLY A CA 1
ATOM 1884 C C . GLY A 1 241 ? 8.378 10.351 16.830 1.00 78.12 241 GLY A C 1
ATOM 1885 O O . GLY A 1 241 ? 8.424 10.353 18.055 1.00 78.12 241 GLY A O 1
ATOM 1886 N N . GLY A 1 242 ? 7.544 9.561 16.145 1.00 82.88 242 GLY A N 1
ATOM 1887 C CA . GLY A 1 242 ? 6.545 8.671 16.753 1.00 82.88 242 GLY A CA 1
ATOM 1888 C C . GLY A 1 242 ? 6.965 7.204 16.853 1.00 82.88 242 GLY A C 1
ATOM 1889 O O . GLY A 1 242 ? 6.290 6.411 17.507 1.00 82.88 242 GLY A O 1
ATOM 1890 N N . TYR A 1 243 ? 8.072 6.832 16.208 1.00 82.38 243 TYR A N 1
ATOM 1891 C CA . TYR A 1 243 ? 8.663 5.494 16.277 1.00 82.38 243 TYR A CA 1
ATOM 1892 C C . TYR A 1 243 ? 9.112 5.119 17.700 1.00 82.38 243 TYR A C 1
ATOM 1894 O O . TYR A 1 243 ? 9.365 5.980 18.542 1.00 82.38 243 TYR A O 1
ATOM 1902 N N . THR A 1 244 ? 9.236 3.818 17.973 1.00 76.69 244 THR A N 1
ATOM 1903 C CA . THR A 1 244 ? 9.621 3.284 19.292 1.00 76.69 244 THR A CA 1
ATOM 1904 C C . THR A 1 244 ? 10.855 2.390 19.196 1.00 76.69 244 THR A C 1
ATOM 1906 O O . THR A 1 244 ? 11.297 2.029 18.108 1.00 76.69 244 THR A O 1
ATOM 1909 N N . GLU A 1 245 ? 11.408 1.965 20.337 1.00 67.88 245 GLU A N 1
ATOM 1910 C CA . GLU A 1 245 ? 12.559 1.045 20.345 1.00 67.88 245 GLU A CA 1
ATOM 1911 C C . GLU A 1 245 ? 12.265 -0.299 19.655 1.00 67.88 245 GLU A C 1
ATOM 1913 O O . GLU A 1 245 ? 13.174 -0.952 19.151 1.00 67.88 245 GLU A O 1
ATOM 1918 N N . VAL A 1 246 ? 10.995 -0.719 19.616 1.00 72.62 246 VAL A N 1
ATOM 1919 C CA . VAL A 1 246 ? 10.562 -1.957 18.948 1.00 72.62 246 VAL A CA 1
ATOM 1920 C C . VAL A 1 246 ? 10.011 -1.729 17.545 1.00 72.62 246 VAL A C 1
ATOM 1922 O O . VAL A 1 246 ? 9.946 -2.693 16.781 1.00 72.62 246 VAL A O 1
ATOM 1925 N N . ILE A 1 247 ? 9.609 -0.504 17.198 1.00 78.75 247 ILE A N 1
ATOM 1926 C CA . ILE A 1 247 ? 9.078 -0.154 15.876 1.00 78.75 247 ILE A CA 1
ATOM 1927 C C . ILE A 1 247 ? 9.887 1.005 15.318 1.00 78.75 247 ILE A C 1
ATOM 1929 O O . ILE A 1 247 ? 9.627 2.159 15.643 1.00 78.75 247 ILE A O 1
ATOM 1933 N N . ALA A 1 248 ? 10.847 0.685 14.460 1.00 70.19 248 ALA A N 1
ATOM 1934 C CA . ALA A 1 248 ? 11.819 1.647 13.956 1.00 70.19 248 ALA A CA 1
ATOM 1935 C C . ALA A 1 248 ? 11.365 2.356 12.671 1.00 70.19 248 ALA A C 1
ATOM 1937 O O . ALA A 1 248 ? 11.888 3.417 12.345 1.00 70.19 248 ALA A O 1
ATOM 1938 N N . PHE A 1 249 ? 10.428 1.764 11.923 1.00 75.44 249 PHE A N 1
ATOM 1939 C CA . PHE A 1 249 ? 9.951 2.311 10.653 1.00 75.44 249 PHE A CA 1
ATOM 1940 C C . PHE A 1 249 ? 8.582 1.750 10.246 1.00 75.44 249 PHE A C 1
ATOM 1942 O O . PHE A 1 249 ? 8.167 0.657 10.652 1.00 75.44 249 PHE A O 1
ATOM 1949 N N . GLY A 1 250 ? 7.880 2.497 9.403 1.00 76.81 250 GLY A N 1
ATOM 1950 C CA . GLY A 1 250 ? 6.613 2.107 8.806 1.00 76.81 250 GLY A CA 1
ATOM 1951 C C . GLY A 1 250 ? 5.938 3.309 8.170 1.00 76.81 250 GLY A C 1
ATOM 1952 O O . GLY A 1 250 ? 6.037 4.409 8.702 1.00 76.81 250 GLY A O 1
ATOM 1953 N N . ASP A 1 251 ? 5.218 3.064 7.080 1.00 79.81 251 ASP A N 1
ATOM 1954 C CA . ASP A 1 251 ? 4.567 4.120 6.315 1.00 79.81 251 ASP A CA 1
ATOM 1955 C C . ASP A 1 251 ? 3.076 3.808 6.180 1.00 79.81 251 ASP A C 1
ATOM 1957 O O . ASP A 1 251 ? 2.702 2.669 5.873 1.00 79.81 251 ASP A O 1
ATOM 1961 N N . CYS A 1 252 ? 2.219 4.801 6.410 1.00 86.00 252 CYS A N 1
ATOM 1962 C CA . CYS A 1 252 ? 0.821 4.713 6.006 1.00 86.00 252 CYS A CA 1
ATOM 1963 C C . CYS A 1 252 ? 0.648 5.060 4.524 1.00 86.00 252 CYS A C 1
ATOM 1965 O O . CYS A 1 252 ? 1.435 5.808 3.934 1.00 86.00 252 CYS A O 1
ATOM 1967 N N . ASP A 1 253 ? -0.419 4.527 3.928 1.00 84.50 253 ASP A N 1
ATOM 1968 C CA . ASP A 1 253 ? -0.690 4.743 2.510 1.00 84.50 253 ASP A CA 1
ATOM 1969 C C . ASP A 1 253 ? -1.228 6.151 2.262 1.00 84.50 253 ASP A C 1
ATOM 1971 O O . ASP A 1 253 ? -0.765 6.848 1.355 1.00 84.50 253 ASP A O 1
ATOM 1975 N N . THR A 1 254 ? -2.221 6.586 3.043 1.00 88.19 254 THR A N 1
ATOM 1976 C CA . THR A 1 254 ? -2.850 7.896 2.859 1.00 88.19 254 THR A CA 1
ATOM 1977 C C . THR A 1 254 ? -3.464 8.422 4.152 1.00 88.19 254 THR A C 1
ATOM 1979 O O . THR A 1 254 ? -4.182 7.716 4.856 1.00 88.19 254 THR A O 1
ATOM 1982 N N . VAL A 1 255 ? -3.245 9.709 4.414 1.00 89.69 255 VAL A N 1
ATOM 1983 C CA . VAL A 1 255 ? -3.974 10.479 5.425 1.00 89.69 255 VAL A CA 1
ATOM 1984 C C . VAL A 1 255 ? -4.825 11.520 4.706 1.00 89.69 255 VAL A C 1
ATOM 1986 O O . VAL A 1 255 ? -4.340 12.189 3.799 1.00 89.69 255 VAL A O 1
ATOM 1989 N N . MET A 1 256 ? -6.090 11.642 5.089 1.00 88.81 256 MET A N 1
ATOM 1990 C CA . MET A 1 256 ? -7.045 12.647 4.611 1.00 88.81 256 MET A CA 1
ATOM 1991 C C . MET A 1 256 ? -7.600 13.423 5.803 1.00 88.81 256 MET A C 1
ATOM 1993 O O . MET A 1 256 ? -7.356 13.050 6.949 1.00 88.81 256 MET A O 1
ATOM 1997 N N . GLN A 1 257 ? -8.380 14.474 5.538 1.00 83.25 257 GLN A N 1
ATOM 1998 C CA . GLN A 1 257 ? -8.816 15.467 6.527 1.00 83.25 257 GLN A CA 1
ATOM 1999 C C . GLN A 1 257 ? -9.220 14.899 7.899 1.00 83.25 257 GLN A C 1
ATOM 2001 O O . GLN A 1 257 ? -8.760 15.416 8.911 1.00 83.25 257 GLN A O 1
ATOM 2006 N N . ASN A 1 258 ? -10.039 13.846 7.938 1.00 87.06 258 ASN A N 1
ATOM 2007 C CA . ASN A 1 258 ? -10.462 13.187 9.178 1.00 87.06 258 ASN A CA 1
ATOM 2008 C C . ASN A 1 258 ? -10.203 11.669 9.188 1.00 87.06 258 ASN A C 1
ATOM 2010 O O . ASN A 1 258 ? -10.719 10.964 10.059 1.00 87.06 258 ASN A O 1
ATOM 2014 N N . GLY A 1 259 ? -9.433 11.147 8.229 1.00 92.94 259 GLY A N 1
ATOM 2015 C CA . GLY A 1 259 ? -9.321 9.711 7.992 1.00 92.94 259 GLY A CA 1
ATOM 2016 C C . GLY A 1 259 ? -7.897 9.238 7.740 1.00 92.94 259 GLY A C 1
ATOM 2017 O O . GLY A 1 259 ? -7.181 9.805 6.918 1.00 92.94 259 GLY A O 1
ATOM 2018 N N . LEU A 1 260 ? -7.508 8.158 8.411 1.00 95.31 260 LEU A N 1
ATOM 2019 C CA . LEU A 1 260 ? -6.282 7.417 8.135 1.00 95.31 260 LEU A CA 1
ATOM 2020 C C . LEU A 1 260 ? -6.627 6.162 7.334 1.00 95.31 260 LEU A C 1
ATOM 2022 O O . LEU A 1 260 ? -7.418 5.334 7.791 1.00 95.31 260 LEU A O 1
ATOM 2026 N N . TRP A 1 261 ? -6.011 6.016 6.165 1.00 95.19 261 TRP A N 1
ATOM 2027 C CA . TRP A 1 261 ? -6.382 5.017 5.174 1.00 95.19 261 TRP A CA 1
ATOM 2028 C C . TRP A 1 261 ? -5.242 4.062 4.835 1.00 95.19 261 TRP A C 1
ATOM 2030 O O . TRP A 1 261 ? -4.108 4.465 4.577 1.00 95.19 261 TRP A O 1
ATOM 2040 N N . ASP A 1 262 ? -5.593 2.781 4.786 1.00 93.25 262 ASP A N 1
ATOM 2041 C CA . ASP A 1 262 ? -4.762 1.679 4.312 1.00 93.25 262 ASP A CA 1
ATOM 2042 C C . ASP A 1 262 ? -5.364 1.154 3.000 1.00 93.25 262 ASP A C 1
ATOM 2044 O O . ASP A 1 262 ? -6.524 0.733 2.945 1.00 93.25 262 ASP A O 1
ATOM 2048 N N . PHE A 1 263 ? -4.607 1.225 1.912 1.00 93.00 263 PHE A N 1
ATOM 2049 C CA . PHE A 1 263 ? -5.036 0.795 0.590 1.00 93.00 263 PHE A CA 1
ATOM 2050 C C . PHE A 1 263 ? -4.698 -0.689 0.417 1.00 93.00 263 PHE A C 1
ATOM 2052 O O . PHE A 1 263 ? -3.604 -1.179 0.713 1.00 93.00 263 PHE A O 1
ATOM 2059 N N . LYS A 1 264 ? -5.671 -1.463 -0.065 1.00 92.44 264 LYS A N 1
ATOM 2060 C CA . LYS A 1 264 ? -5.532 -2.911 -0.247 1.00 92.44 264 LYS A CA 1
ATOM 2061 C C . LYS A 1 264 ? -6.103 -3.341 -1.584 1.00 92.44 264 LYS A C 1
ATOM 2063 O O . LYS A 1 264 ? -7.303 -3.514 -1.729 1.00 92.44 264 LYS A O 1
ATOM 2068 N N . CYS A 1 265 ? -5.235 -3.614 -2.553 1.00 92.75 265 CYS A N 1
ATOM 2069 C CA . CYS A 1 265 ? -5.627 -4.182 -3.843 1.00 92.75 265 CYS A CA 1
ATOM 2070 C C . CYS A 1 265 ? -5.685 -5.721 -3.771 1.00 92.75 265 CYS A C 1
ATOM 2072 O O . CYS A 1 265 ? -4.804 -6.422 -4.264 1.00 92.75 265 CYS A O 1
ATOM 2074 N N . SER A 1 266 ? -6.702 -6.275 -3.105 1.00 93.00 266 SER A N 1
ATOM 2075 C CA . SER A 1 266 ? -6.842 -7.732 -2.941 1.00 93.00 266 SER A CA 1
ATOM 2076 C C . SER A 1 266 ? -8.272 -8.209 -3.186 1.00 93.00 266 SER A C 1
ATOM 2078 O O . SER A 1 266 ? -9.216 -7.438 -3.067 1.00 93.00 266 SER A O 1
ATOM 2080 N N . LYS A 1 267 ? -8.459 -9.497 -3.494 1.00 93.56 267 LYS A N 1
ATOM 2081 C CA . LYS A 1 267 ? -9.800 -10.090 -3.661 1.00 93.56 267 LYS A CA 1
ATOM 2082 C C . LYS A 1 267 ? -10.552 -10.331 -2.343 1.00 93.56 267 LYS A C 1
ATOM 2084 O O . LYS A 1 267 ? -11.700 -10.757 -2.363 1.00 93.56 267 LYS A O 1
ATOM 2089 N N . GLY A 1 268 ? -9.889 -10.144 -1.201 1.00 92.31 268 GLY A N 1
ATOM 2090 C CA . GLY A 1 268 ? -10.443 -10.421 0.122 1.00 92.31 268 GLY A CA 1
ATOM 2091 C C . GLY A 1 268 ? -10.833 -9.153 0.876 1.00 92.31 268 GLY A C 1
ATOM 2092 O O . GLY A 1 268 ? -10.309 -8.067 0.624 1.00 92.31 268 GLY A O 1
ATOM 2093 N N . SER A 1 269 ? -11.737 -9.308 1.842 1.00 95.00 269 SER A N 1
ATOM 2094 C CA . SER A 1 269 ? -12.040 -8.261 2.822 1.00 95.00 269 SER A CA 1
ATOM 2095 C C . SER A 1 269 ? -10.866 -8.028 3.790 1.00 95.00 269 SER A C 1
ATOM 2097 O O . SER A 1 269 ? -9.998 -8.899 3.933 1.00 95.00 269 SER A O 1
ATOM 2099 N N . PRO A 1 270 ? -10.830 -6.883 4.498 1.00 96.19 270 PRO A N 1
ATOM 2100 C CA . PRO A 1 270 ? -9.765 -6.579 5.447 1.00 96.19 270 PRO A CA 1
ATOM 2101 C C . PRO A 1 270 ? -9.603 -7.637 6.547 1.00 96.19 270 PRO A C 1
ATOM 2103 O O . PRO A 1 270 ? -10.567 -8.090 7.171 1.00 96.19 270 PRO A O 1
ATOM 2106 N N . THR A 1 271 ? -8.354 -8.002 6.833 1.00 95.44 271 THR A N 1
ATOM 2107 C CA . THR A 1 271 ? -8.016 -8.982 7.873 1.00 95.44 271 THR A CA 1
ATOM 2108 C C . THR A 1 271 ? -7.803 -8.306 9.229 1.00 95.44 271 THR A C 1
ATOM 2110 O O . THR A 1 271 ? -7.667 -7.086 9.318 1.00 95.44 271 THR A O 1
ATOM 2113 N N . ALA A 1 272 ? -7.718 -9.094 10.307 1.00 94.81 272 ALA A N 1
ATOM 2114 C CA . ALA A 1 272 ? -7.334 -8.567 11.623 1.00 94.81 272 ALA A CA 1
ATOM 2115 C C . ALA A 1 272 ? -5.930 -7.933 11.618 1.00 94.81 272 ALA A C 1
ATOM 2117 O O . ALA A 1 272 ? -5.669 -7.006 12.375 1.00 94.81 272 ALA A O 1
ATOM 2118 N N . LYS A 1 273 ? -5.028 -8.385 10.737 1.00 94.31 273 LYS A N 1
ATOM 2119 C CA . LYS A 1 273 ? -3.699 -7.780 10.573 1.00 94.31 273 LYS A CA 1
ATOM 2120 C C . LYS A 1 273 ? -3.778 -6.379 9.966 1.00 94.31 273 LYS A C 1
ATOM 2122 O O . LYS A 1 273 ? -3.120 -5.487 10.479 1.00 94.31 273 LYS A O 1
ATOM 2127 N N . HIS A 1 274 ? -4.622 -6.171 8.952 1.00 94.75 274 HIS A N 1
ATOM 2128 C CA . HIS A 1 274 ? -4.829 -4.837 8.361 1.00 94.75 274 HIS A CA 1
ATOM 2129 C C . HIS A 1 274 ? -5.445 -3.865 9.380 1.00 94.75 274 HIS A C 1
ATOM 2131 O O . HIS A 1 274 ? -5.020 -2.724 9.501 1.00 94.75 274 HIS A O 1
ATOM 2137 N N . ARG A 1 275 ? -6.402 -4.341 10.187 1.00 95.62 275 ARG A N 1
ATOM 2138 C CA . ARG A 1 275 ? -7.005 -3.529 11.256 1.00 95.62 275 ARG A CA 1
ATOM 2139 C C . ARG A 1 275 ? -6.006 -3.161 12.358 1.00 95.62 275 ARG A C 1
ATOM 2141 O O . ARG A 1 275 ? -6.001 -2.024 12.812 1.00 95.62 275 ARG A O 1
ATOM 2148 N N . LEU A 1 276 ? -5.128 -4.090 12.750 1.00 96.00 276 LEU A N 1
ATOM 2149 C CA . LEU A 1 276 ? -4.020 -3.791 13.664 1.00 96.00 276 LEU A CA 1
ATOM 2150 C C . LEU A 1 276 ? -3.048 -2.767 13.064 1.00 96.00 276 LEU A C 1
ATOM 2152 O O . LEU A 1 276 ? -2.618 -1.859 13.765 1.00 96.00 276 LEU A O 1
ATOM 2156 N N . GLN A 1 277 ? -2.723 -2.893 11.778 1.00 94.69 277 GLN A N 1
ATOM 2157 C CA . GLN A 1 277 ? -1.838 -1.964 11.079 1.00 94.69 277 GLN A CA 1
ATOM 2158 C C . GLN A 1 277 ? -2.357 -0.523 11.145 1.00 94.69 277 GLN A C 1
ATOM 2160 O O . GLN A 1 277 ? -1.612 0.362 11.556 1.00 94.69 277 GLN A O 1
ATOM 2165 N N . LEU A 1 278 ? -3.646 -0.305 10.860 1.00 96.00 278 LEU A N 1
ATOM 2166 C CA . LEU A 1 278 ? -4.290 1.007 10.992 1.00 96.00 278 LEU A CA 1
ATOM 2167 C C . LEU A 1 278 ? -4.192 1.587 12.408 1.00 96.00 278 LEU A C 1
ATOM 2169 O O . LEU A 1 278 ? -3.897 2.768 12.570 1.00 96.00 278 LEU A O 1
ATOM 2173 N N . LEU A 1 279 ? -4.404 0.761 13.435 1.00 96.19 279 LEU A N 1
ATOM 2174 C CA . LEU A 1 279 ? -4.278 1.199 14.827 1.00 96.19 279 LEU A CA 1
ATOM 2175 C C . LEU A 1 279 ? -2.849 1.600 15.181 1.00 96.19 279 LEU A C 1
ATOM 2177 O O . LEU A 1 279 ? -2.640 2.608 15.854 1.00 96.19 279 LEU A O 1
ATOM 2181 N N . MET A 1 280 ? -1.869 0.818 14.724 1.00 95.56 280 MET A N 1
ATOM 2182 C CA . MET A 1 280 ? -0.460 1.133 14.929 1.00 95.56 280 MET A CA 1
ATOM 2183 C C . MET A 1 280 ? -0.100 2.449 14.243 1.00 95.56 280 MET A C 1
ATOM 2185 O O . MET A 1 280 ? 0.502 3.306 14.875 1.00 95.56 280 MET A O 1
ATOM 2189 N N . TYR A 1 281 ? -0.515 2.641 12.992 1.00 95.31 281 TYR A N 1
ATOM 2190 C CA . TYR A 1 281 ? -0.294 3.878 12.243 1.00 95.31 281 TYR A CA 1
ATOM 2191 C C . TYR A 1 281 ? -0.917 5.097 12.920 1.00 95.31 281 TYR A C 1
ATOM 2193 O O . TYR A 1 281 ? -0.253 6.117 13.068 1.00 95.31 281 TYR A O 1
ATOM 2201 N N . TRP A 1 282 ? -2.156 4.986 13.396 1.00 95.81 282 TRP A N 1
ATOM 2202 C CA . TRP A 1 282 ? -2.814 6.078 14.110 1.00 95.81 282 TRP A CA 1
ATOM 2203 C C . TRP A 1 282 ? -2.051 6.481 15.375 1.00 95.81 282 TRP A C 1
ATOM 2205 O O . TRP A 1 282 ? -1.777 7.660 15.583 1.00 95.81 282 TRP A O 1
ATOM 2215 N N . GLN A 1 283 ? -1.656 5.506 16.195 1.00 95.06 283 GLN A N 1
ATOM 2216 C CA . GLN A 1 283 ? -0.927 5.770 17.434 1.00 95.06 283 GLN A CA 1
ATOM 2217 C C . GLN A 1 283 ? 0.494 6.290 17.191 1.00 95.06 283 GLN A C 1
ATOM 2219 O O . GLN A 1 283 ? 0.908 7.245 17.839 1.00 95.06 283 GLN A O 1
ATOM 2224 N N . LEU A 1 284 ? 1.234 5.715 16.238 1.00 92.12 284 LEU A N 1
ATOM 2225 C CA . LEU A 1 284 ? 2.548 6.235 15.840 1.00 92.12 284 LEU A CA 1
ATOM 2226 C C . LEU A 1 284 ? 2.423 7.670 15.311 1.00 92.12 284 LEU A C 1
ATOM 2228 O O . LEU A 1 284 ? 3.224 8.526 15.668 1.00 92.12 284 LEU A O 1
ATOM 2232 N N . GLY A 1 285 ? 1.385 7.955 14.524 1.00 92.12 285 GLY A N 1
ATOM 2233 C CA . GLY A 1 285 ? 1.083 9.290 14.024 1.00 92.12 285 GLY A CA 1
ATOM 2234 C C . GLY A 1 285 ? 0.778 10.301 15.128 1.00 92.12 285 GLY A C 1
ATOM 2235 O O . GLY A 1 285 ? 1.349 11.389 15.117 1.00 92.12 285 GLY A O 1
ATOM 2236 N N . LEU A 1 286 ? -0.030 9.936 16.131 1.00 92.12 286 LEU A N 1
ATOM 2237 C CA . LEU A 1 286 ? -0.304 10.787 17.300 1.00 92.12 286 LEU A CA 1
ATOM 2238 C C . LEU A 1 286 ? 0.952 11.140 18.109 1.00 92.12 286 LEU A C 1
ATOM 2240 O O . LEU A 1 286 ? 0.999 12.203 18.727 1.00 92.12 286 LEU A O 1
ATOM 2244 N N . HIS A 1 287 ? 1.948 10.254 18.107 1.00 89.38 287 HIS A N 1
ATOM 2245 C CA . HIS A 1 287 ? 3.239 10.455 18.767 1.00 89.38 287 HIS A CA 1
ATOM 2246 C C . HIS A 1 287 ? 4.300 11.072 17.843 1.00 89.38 287 HIS A C 1
ATOM 2248 O O . HIS A 1 287 ? 5.408 11.361 18.287 1.00 89.38 287 HIS A O 1
ATOM 2254 N N . SER A 1 288 ? 3.983 11.273 16.564 1.00 87.62 288 SER A N 1
ATOM 2255 C CA . SER A 1 288 ? 4.896 11.860 15.588 1.00 87.62 288 SER A CA 1
ATOM 2256 C C . SER A 1 288 ? 4.909 13.389 15.660 1.00 87.62 288 SER A C 1
ATOM 2258 O O . SER A 1 288 ? 4.097 14.024 16.335 1.00 87.62 288 SER A O 1
ATOM 2260 N N . LYS A 1 289 ? 5.810 14.008 14.894 1.00 84.81 289 LYS A N 1
ATOM 2261 C CA . LYS A 1 289 ? 5.843 15.465 14.693 1.00 84.81 289 LYS A CA 1
ATOM 2262 C C . LYS A 1 289 ? 4.622 16.014 13.933 1.00 84.81 289 LYS A C 1
ATOM 2264 O O . LYS A 1 289 ? 4.453 17.229 13.867 1.00 84.81 289 LYS A O 1
ATOM 2269 N N . HIS A 1 290 ? 3.806 15.145 13.335 1.00 84.44 290 HIS A N 1
ATOM 2270 C CA . HIS A 1 290 ? 2.669 15.512 12.493 1.00 84.44 290 HIS A CA 1
ATOM 2271 C C . HIS A 1 290 ? 1.412 15.731 13.347 1.00 84.44 290 HIS A C 1
ATOM 2273 O O . HIS A 1 290 ? 0.710 14.790 13.724 1.00 84.44 290 HIS A O 1
ATOM 2279 N N . LEU A 1 291 ? 1.125 16.994 13.674 1.00 85.38 291 LEU A N 1
ATOM 2280 C CA . LEU A 1 291 ? 0.001 17.377 14.538 1.00 85.38 291 LEU A CA 1
ATOM 2281 C C . LEU A 1 291 ? -1.369 17.062 13.925 1.00 85.38 291 LEU A C 1
ATOM 2283 O O . LEU A 1 291 ? -2.349 16.937 14.657 1.00 85.38 291 LEU A O 1
ATOM 2287 N N . GLU A 1 292 ? -1.442 16.903 12.608 1.00 87.25 292 GLU A N 1
ATOM 2288 C CA . GLU A 1 292 ? -2.650 16.586 11.852 1.00 87.25 292 GLU A CA 1
ATOM 2289 C C . GLU A 1 292 ? -3.260 15.237 12.266 1.00 87.25 292 GLU A C 1
ATOM 2291 O O . GLU A 1 292 ? -4.477 15.074 12.199 1.00 87.25 292 GLU A O 1
ATOM 2296 N N . TYR A 1 293 ? -2.456 14.299 12.790 1.00 90.12 293 TYR A N 1
ATOM 2297 C CA . TYR A 1 293 ? -2.962 13.027 13.320 1.00 90.12 293 TYR A CA 1
ATOM 2298 C C . TYR A 1 293 ? -3.928 13.202 14.502 1.00 90.12 293 TYR A C 1
ATOM 2300 O O . TYR A 1 293 ? -4.742 12.314 14.760 1.00 90.12 293 TYR A O 1
ATOM 2308 N N . LYS A 1 294 ? -3.894 14.351 15.196 1.00 90.56 294 LYS A N 1
ATOM 2309 C CA . LYS A 1 294 ? -4.847 14.689 16.269 1.00 90.56 294 LYS A CA 1
ATOM 2310 C C . LYS A 1 294 ? -6.271 14.916 15.757 1.00 90.56 294 LYS A C 1
ATOM 2312 O O . LYS A 1 294 ? -7.203 14.827 16.546 1.00 90.56 294 LYS A O 1
ATOM 2317 N N . ASN A 1 295 ? -6.430 15.189 14.462 1.00 91.06 295 ASN A N 1
ATOM 2318 C CA . ASN A 1 295 ? -7.725 15.435 13.824 1.00 91.06 295 ASN A CA 1
ATOM 2319 C C . ASN A 1 295 ? -8.312 14.175 13.167 1.00 91.06 295 ASN A C 1
ATOM 2321 O O . ASN A 1 295 ? -9.361 14.243 12.532 1.00 91.06 295 ASN A O 1
ATOM 2325 N N . ILE A 1 296 ? -7.634 13.028 13.273 1.00 94.00 296 ILE A N 1
ATOM 2326 C CA . ILE A 1 296 ? -8.126 11.778 12.698 1.00 94.00 296 ILE A CA 1
ATOM 2327 C C . ILE A 1 296 ? -9.240 11.231 13.581 1.00 94.00 296 ILE A C 1
ATOM 2329 O O . ILE A 1 296 ? -9.048 10.965 14.766 1.00 94.00 296 ILE A O 1
ATOM 2333 N N . GLU A 1 297 ? -10.398 11.017 12.967 1.00 95.56 297 GLU A N 1
ATOM 2334 C CA . GLU A 1 297 ? -11.607 10.499 13.610 1.00 95.56 297 GLU A CA 1
ATOM 2335 C C . GLU A 1 297 ? -11.985 9.112 13.071 1.00 95.56 297 GLU A C 1
ATOM 2337 O O . GLU A 1 297 ? -12.765 8.387 13.695 1.00 95.56 297 GLU A O 1
ATOM 2342 N N . LEU A 1 298 ? -11.423 8.725 11.921 1.00 96.31 298 LEU A N 1
ATOM 2343 C CA . LEU A 1 298 ? -11.804 7.540 11.165 1.00 96.31 298 LEU A CA 1
ATOM 2344 C C . LEU A 1 298 ? -10.585 6.700 10.768 1.00 96.31 298 LEU A C 1
ATOM 2346 O O . LEU A 1 298 ? -9.625 7.205 10.188 1.00 96.31 298 LEU A O 1
ATOM 2350 N N . LEU A 1 299 ? -10.652 5.393 11.020 1.00 97.50 299 LEU A N 1
ATOM 2351 C CA . LEU A 1 299 ? -9.723 4.411 10.456 1.00 97.50 299 LEU A CA 1
ATOM 2352 C C . LEU A 1 299 ? -10.380 3.734 9.258 1.00 97.50 299 LEU A C 1
ATOM 2354 O O . LEU A 1 299 ? -11.494 3.219 9.378 1.00 97.50 299 LEU A O 1
ATOM 2358 N N . GLY A 1 300 ? -9.698 3.712 8.119 1.00 96.94 300 GLY A N 1
ATOM 2359 C CA . GLY A 1 300 ? -10.273 3.279 6.855 1.00 96.94 300 GLY A CA 1
ATOM 2360 C C . GLY A 1 300 ? -9.417 2.263 6.104 1.00 96.94 300 GLY A C 1
ATOM 2361 O O . GLY A 1 300 ? -8.200 2.390 6.027 1.00 96.94 300 GLY A O 1
ATOM 2362 N N . VAL A 1 301 ? -10.052 1.259 5.501 1.00 97.44 301 VAL A N 1
ATOM 2363 C CA . VAL A 1 301 ? -9.426 0.422 4.469 1.00 97.44 301 VAL A CA 1
ATOM 2364 C C . VAL A 1 301 ? -10.125 0.678 3.150 1.00 97.44 301 VAL A C 1
ATOM 2366 O O . VAL A 1 301 ? -11.332 0.458 3.042 1.00 97.44 301 VAL A O 1
ATOM 2369 N N . TRP A 1 302 ? -9.368 1.087 2.138 1.00 97.00 302 TRP A N 1
ATOM 2370 C CA . TRP A 1 302 ? -9.869 1.218 0.775 1.00 97.00 302 TRP A CA 1
ATOM 2371 C C . TRP A 1 302 ? -9.403 0.040 -0.077 1.00 97.00 302 TRP A C 1
ATOM 2373 O O . TRP A 1 302 ? -8.216 -0.280 -0.121 1.00 97.00 302 TRP A O 1
ATOM 2383 N N . ASN A 1 303 ? -10.330 -0.617 -0.775 1.00 97.31 303 ASN A N 1
ATOM 2384 C CA . ASN A 1 303 ? -10.003 -1.681 -1.716 1.00 97.31 303 ASN A CA 1
ATOM 2385 C C . ASN A 1 303 ? -10.577 -1.363 -3.101 1.00 97.31 303 ASN A C 1
ATOM 2387 O O . ASN A 1 303 ? -11.759 -1.631 -3.343 1.00 97.31 303 ASN A O 1
ATOM 2391 N N . PRO A 1 304 ? -9.756 -0.865 -4.043 1.00 97.06 304 PRO A N 1
ATOM 2392 C CA . PRO A 1 304 ? -10.238 -0.528 -5.377 1.00 97.06 304 PRO A CA 1
ATOM 2393 C C . PRO A 1 304 ? -10.628 -1.766 -6.193 1.00 97.06 304 PRO A C 1
ATOM 2395 O O . PRO A 1 304 ? -11.483 -1.683 -7.071 1.00 97.06 304 PRO A O 1
ATOM 2398 N N . ARG A 1 305 ? -10.083 -2.949 -5.886 1.00 96.19 305 ARG A N 1
ATOM 2399 C CA . ARG A 1 305 ? -10.450 -4.197 -6.574 1.00 96.19 305 ARG A CA 1
ATOM 2400 C C . ARG A 1 305 ? -11.860 -4.654 -6.220 1.00 96.19 305 ARG A C 1
ATOM 2402 O O . ARG A 1 305 ? -12.599 -5.101 -7.092 1.00 96.19 305 ARG A O 1
ATOM 2409 N N . LEU A 1 306 ? -12.242 -4.506 -4.955 1.00 96.69 306 LEU A N 1
ATOM 2410 C CA . LEU A 1 306 ? -13.603 -4.778 -4.493 1.00 96.69 306 LEU A CA 1
ATOM 2411 C C . LEU A 1 306 ? -14.540 -3.578 -4.663 1.00 96.69 306 LEU A C 1
ATOM 2413 O O . LEU A 1 306 ? -15.746 -3.752 -4.533 1.00 96.69 306 LEU A O 1
ATOM 2417 N N . GLY A 1 307 ? -13.996 -2.385 -4.923 1.00 97.38 307 GLY A N 1
ATOM 2418 C CA . GLY A 1 307 ? -14.758 -1.140 -4.947 1.00 97.38 307 GLY A CA 1
ATOM 2419 C C . GLY A 1 307 ? -15.409 -0.856 -3.596 1.00 97.38 307 GLY A C 1
ATOM 2420 O O . GLY A 1 307 ? -16.570 -0.472 -3.559 1.00 97.38 307 GLY A O 1
ATOM 2421 N N . LYS A 1 308 ? -14.715 -1.118 -2.482 1.00 97.88 308 LYS A N 1
ATOM 2422 C CA . LYS A 1 308 ? -15.292 -1.011 -1.133 1.00 97.88 308 LYS A CA 1
ATOM 2423 C C . LYS A 1 308 ? -14.378 -0.259 -0.179 1.00 97.88 308 LYS A C 1
ATOM 2425 O O . LYS A 1 308 ? -13.174 -0.524 -0.136 1.00 97.88 308 LYS A O 1
ATOM 2430 N N . ALA A 1 309 ? -14.980 0.630 0.602 1.00 97.81 309 ALA A N 1
ATOM 2431 C CA . ALA A 1 309 ? -14.363 1.280 1.748 1.00 97.81 309 ALA A CA 1
ATOM 2432 C C . ALA A 1 309 ? -14.933 0.668 3.032 1.00 97.81 309 ALA A C 1
ATOM 2434 O O . ALA A 1 309 ? -16.150 0.580 3.186 1.00 97.81 309 ALA A O 1
ATOM 2435 N N . TRP A 1 310 ? -14.059 0.245 3.944 1.00 98.25 310 TRP A N 1
ATOM 2436 C CA . TRP A 1 310 ? -14.432 -0.127 5.309 1.00 98.25 310 TRP A CA 1
ATOM 2437 C C . TRP A 1 310 ? -13.962 0.960 6.250 1.00 98.25 310 TRP A C 1
ATOM 2439 O O . TRP A 1 310 ? -12.774 1.273 6.242 1.00 98.25 310 TRP A O 1
ATOM 2449 N N . THR A 1 311 ? -14.843 1.481 7.091 1.00 97.81 311 THR A N 1
ATOM 2450 C CA . THR A 1 311 ? -14.519 2.579 7.999 1.00 97.81 311 THR A CA 1
ATOM 2451 C C . THR A 1 311 ? -14.871 2.240 9.441 1.00 97.81 311 THR A C 1
ATOM 2453 O O . THR A 1 311 ? -15.809 1.498 9.723 1.00 97.81 311 THR A O 1
ATOM 2456 N N . TYR A 1 312 ? -14.069 2.738 10.376 1.00 98.06 312 TYR A N 1
ATOM 2457 C CA . TYR A 1 312 ? -14.257 2.529 11.805 1.00 98.06 312 TYR A CA 1
ATOM 2458 C C . TYR A 1 312 ? -14.015 3.839 12.563 1.00 98.06 312 TYR A C 1
ATOM 2460 O O . TYR A 1 312 ? -12.882 4.331 12.562 1.00 98.06 312 TYR A O 1
ATOM 2468 N N . PRO A 1 313 ? -15.046 4.418 13.204 1.00 97.69 313 PRO A N 1
ATOM 2469 C CA . PRO A 1 313 ? -14.879 5.607 14.032 1.00 97.69 313 PRO A CA 1
ATOM 2470 C C . PRO A 1 313 ? -13.976 5.323 15.234 1.00 97.69 313 PRO A C 1
ATOM 2472 O O . PRO A 1 313 ? -14.236 4.396 16.004 1.00 97.69 313 PRO A O 1
ATOM 2475 N N . ILE A 1 314 ? -12.951 6.151 15.438 1.00 96.50 314 ILE A N 1
ATOM 2476 C CA . ILE A 1 314 ? -12.020 6.039 16.572 1.00 96.50 314 ILE A CA 1
ATOM 2477 C C . ILE A 1 314 ? -12.761 6.149 17.908 1.00 96.50 314 ILE A C 1
ATOM 2479 O O . ILE A 1 314 ? -12.397 5.471 18.862 1.00 96.50 314 ILE A O 1
ATOM 2483 N N . SER A 1 315 ? -13.856 6.911 17.963 1.00 96.44 315 SER A N 1
ATOM 2484 C CA . SER A 1 315 ? -14.715 7.032 19.149 1.00 96.44 315 SER A CA 1
ATOM 2485 C C . SER A 1 315 ? -15.349 5.714 19.613 1.00 96.44 315 SER A C 1
ATOM 2487 O O . SER A 1 315 ? -15.793 5.627 20.755 1.00 96.44 315 SER A O 1
ATOM 2489 N N . LYS A 1 316 ? -15.391 4.679 18.759 1.00 96.81 316 LYS A N 1
ATOM 2490 C CA . LYS A 1 316 ? -15.836 3.326 19.132 1.00 96.81 316 LYS A CA 1
ATOM 2491 C C . LYS A 1 316 ? -14.708 2.473 19.733 1.00 96.81 316 LYS A C 1
ATOM 2493 O O . LYS A 1 316 ? -14.978 1.356 20.170 1.00 96.81 316 LYS A O 1
ATOM 2498 N N . LEU A 1 317 ? -13.447 2.918 19.706 1.00 95.56 317 LEU A N 1
ATOM 2499 C CA . LEU A 1 317 ? -12.345 2.196 20.348 1.00 95.56 317 LEU A CA 1
ATOM 2500 C C . LEU A 1 317 ? -12.474 2.292 21.863 1.00 95.56 317 LEU A C 1
ATOM 2502 O O . LEU A 1 317 ? -12.760 3.353 22.415 1.00 95.56 317 LEU A O 1
ATOM 2506 N N . LYS A 1 318 ? -12.224 1.176 22.540 1.00 94.50 318 LYS A N 1
ATOM 2507 C CA . LYS A 1 318 ? -12.188 1.160 23.994 1.00 94.50 318 LYS A CA 1
ATOM 2508 C C . LYS A 1 318 ? -10.824 1.608 24.495 1.00 94.50 318 LYS A C 1
ATOM 2510 O O . LYS A 1 318 ? -9.795 1.228 23.940 1.00 94.50 318 LYS A O 1
ATOM 2515 N N . GLU A 1 319 ? -10.819 2.335 25.603 1.00 93.50 319 GLU A N 1
ATOM 2516 C CA . GLU A 1 319 ? -9.588 2.781 26.258 1.00 93.50 319 GLU A CA 1
ATOM 2517 C C . GLU A 1 319 ? -8.680 1.603 26.656 1.00 93.50 319 GLU A C 1
ATOM 2519 O O . GLU A 1 319 ? -7.470 1.664 26.456 1.00 93.50 319 GLU A O 1
ATOM 2524 N N . GLU A 1 320 ? -9.265 0.489 27.115 1.00 92.56 320 GLU A N 1
ATOM 2525 C CA . GLU A 1 320 ? -8.531 -0.744 27.446 1.00 92.56 320 GLU A CA 1
ATOM 2526 C C . GLU A 1 320 ? -7.743 -1.314 26.252 1.00 92.56 320 GLU A C 1
ATOM 2528 O O . GLU A 1 320 ? -6.599 -1.746 26.404 1.00 92.56 320 GLU A O 1
ATOM 2533 N N . ASP A 1 321 ? -8.328 -1.264 25.053 1.00 93.56 321 ASP A N 1
ATOM 2534 C CA . ASP A 1 321 ? -7.720 -1.772 23.822 1.00 93.56 321 ASP A CA 1
ATOM 2535 C C . ASP A 1 321 ? -6.584 -0.854 23.348 1.00 93.56 321 ASP A C 1
ATOM 2537 O O . ASP A 1 321 ? -5.538 -1.332 22.900 1.00 93.56 321 ASP A O 1
ATOM 2541 N N . ILE A 1 322 ? -6.761 0.465 23.491 1.00 93.50 322 ILE A N 1
ATOM 2542 C CA . ILE A 1 322 ? -5.724 1.463 23.194 1.00 93.50 322 ILE A CA 1
ATOM 2543 C C . ILE A 1 322 ? -4.537 1.277 24.143 1.00 93.50 322 ILE A C 1
ATOM 2545 O O . ILE A 1 322 ? -3.391 1.234 23.693 1.00 93.50 322 ILE A O 1
ATOM 2549 N N . LEU A 1 323 ? -4.794 1.103 25.439 1.00 91.00 323 LEU A N 1
ATOM 2550 C CA . LEU A 1 323 ? -3.745 0.917 26.436 1.00 91.00 323 LEU A CA 1
ATOM 2551 C C . LEU A 1 323 ? -2.971 -0.395 26.218 1.00 91.00 323 LEU A C 1
ATOM 2553 O O . LEU A 1 323 ? -1.741 -0.410 26.314 1.00 91.00 323 LEU A O 1
ATOM 2557 N N . ASP A 1 324 ? -3.652 -1.497 25.877 1.00 91.12 324 ASP A N 1
ATOM 2558 C CA . ASP A 1 324 ? -2.982 -2.760 25.526 1.00 91.12 324 ASP A CA 1
ATOM 2559 C C . ASP A 1 324 ? -2.098 -2.608 24.279 1.00 91.12 324 ASP A C 1
ATOM 2561 O O . ASP A 1 324 ? -0.950 -3.066 24.268 1.00 91.12 324 ASP A O 1
ATOM 2565 N N . LEU A 1 325 ? -2.601 -1.925 23.246 1.00 92.12 325 LEU A N 1
ATOM 2566 C CA . LEU A 1 325 ? -1.848 -1.618 22.032 1.00 92.12 325 LEU A CA 1
ATOM 2567 C C . LEU A 1 325 ? -0.582 -0.805 22.354 1.00 92.12 325 LEU A C 1
ATOM 2569 O O . LEU A 1 325 ? 0.519 -1.190 21.949 1.00 92.12 325 LEU A O 1
ATOM 2573 N N . GLN A 1 326 ? -0.712 0.279 23.118 1.00 89.56 326 GLN A N 1
ATOM 2574 C CA . GLN A 1 326 ? 0.408 1.141 23.506 1.00 89.56 326 GLN A CA 1
ATOM 2575 C C . GLN A 1 326 ? 1.467 0.390 24.322 1.00 89.56 326 GLN A C 1
ATOM 2577 O O . GLN A 1 326 ? 2.662 0.547 24.066 1.00 89.56 326 GLN A O 1
ATOM 2582 N N . ASN A 1 327 ? 1.053 -0.469 25.257 1.00 84.88 327 ASN A N 1
ATOM 2583 C CA . ASN A 1 327 ? 1.968 -1.128 26.190 1.00 84.88 327 ASN A CA 1
ATOM 2584 C C . ASN A 1 327 ? 2.588 -2.417 25.643 1.00 84.88 327 ASN A C 1
ATOM 2586 O O . ASN A 1 327 ? 3.779 -2.658 25.836 1.00 84.88 327 ASN A O 1
ATOM 2590 N N . ARG A 1 328 ? 1.809 -3.271 24.966 1.00 85.62 328 ARG A N 1
ATOM 2591 C CA . ARG A 1 328 ? 2.304 -4.576 24.491 1.00 85.62 328 ARG A CA 1
ATOM 2592 C C . ARG A 1 328 ? 2.760 -4.555 23.043 1.00 85.62 328 ARG A C 1
ATOM 2594 O O . ARG A 1 328 ? 3.692 -5.280 22.686 1.00 85.62 328 ARG A O 1
ATOM 2601 N N . VAL A 1 329 ? 2.087 -3.791 22.184 1.00 87.19 329 VAL A N 1
ATOM 2602 C CA . VAL A 1 329 ? 2.351 -3.819 20.738 1.00 87.19 329 VAL A CA 1
ATOM 2603 C C . VAL A 1 329 ? 3.400 -2.790 20.365 1.00 87.19 329 VAL A C 1
ATOM 2605 O O . VAL A 1 329 ? 4.418 -3.181 19.793 1.00 87.19 329 VAL A O 1
ATOM 2608 N N . LEU A 1 330 ? 3.150 -1.525 20.709 1.00 84.88 330 LEU A N 1
ATOM 2609 C CA . LEU A 1 330 ? 3.998 -0.377 20.380 1.00 84.88 330 LEU A CA 1
ATOM 2610 C C . LEU A 1 330 ? 5.123 -0.179 21.398 1.00 84.88 330 LEU A C 1
ATOM 2612 O O . LEU A 1 330 ? 6.221 0.218 21.021 1.00 84.88 330 LEU A O 1
ATOM 2616 N N . VAL A 1 331 ? 4.860 -0.520 22.663 1.00 82.62 331 VAL A N 1
ATOM 2617 C CA . VAL A 1 331 ? 5.786 -0.394 23.796 1.00 82.62 331 VAL A CA 1
ATOM 2618 C C . VAL A 1 331 ? 6.300 1.047 23.931 1.00 82.62 331 VAL A C 1
ATOM 2620 O O . VAL A 1 331 ? 7.503 1.293 23.965 1.00 82.62 331 VAL A O 1
ATOM 2623 N N . PHE A 1 332 ? 5.381 2.019 23.992 1.00 73.69 332 PHE A N 1
ATOM 2624 C CA . PHE A 1 332 ? 5.745 3.428 24.219 1.00 73.69 332 PHE A CA 1
ATOM 2625 C C . PHE A 1 332 ? 6.393 3.651 25.587 1.00 73.69 332 PHE A C 1
ATOM 2627 O O . PHE A 1 332 ? 7.265 4.502 25.735 1.00 73.69 332 PHE A O 1
ATOM 2634 N N . GLN A 1 333 ? 5.979 2.867 26.582 1.00 61.56 333 GLN A N 1
ATOM 2635 C CA . GLN A 1 333 ? 6.595 2.834 27.898 1.00 61.56 333 GLN A CA 1
ATOM 2636 C C . GLN A 1 333 ? 7.247 1.467 28.088 1.00 61.56 333 GLN A C 1
ATOM 2638 O O . GLN A 1 333 ? 6.577 0.433 28.086 1.00 61.56 333 GLN A O 1
ATOM 2643 N N . LEU A 1 334 ? 8.570 1.447 28.247 1.00 51.16 334 LEU A N 1
ATOM 2644 C CA . LEU A 1 334 ? 9.263 0.233 28.660 1.00 51.16 334 LEU A CA 1
ATOM 2645 C C . LEU A 1 334 ? 8.936 -0.030 30.131 1.00 51.16 334 LEU A C 1
ATOM 2647 O O . LEU A 1 334 ? 9.153 0.862 30.956 1.00 51.16 334 LEU A O 1
ATOM 2651 N N . PRO A 1 335 ? 8.489 -1.239 30.509 1.00 43.06 335 PRO A N 1
ATOM 2652 C CA . PRO A 1 335 ? 8.436 -1.582 31.916 1.00 43.06 335 PRO A CA 1
ATOM 2653 C C . PRO A 1 335 ? 9.850 -1.468 32.492 1.00 43.06 335 PRO A C 1
ATOM 2655 O O . PRO A 1 335 ? 10.813 -2.007 31.931 1.00 43.06 335 PRO A O 1
ATOM 2658 N N . LEU A 1 336 ? 9.980 -0.765 33.618 1.00 41.28 336 LEU A N 1
ATOM 2659 C CA . LEU A 1 336 ? 11.177 -0.822 34.445 1.00 41.28 336 LEU A CA 1
ATOM 2660 C C . LEU A 1 336 ? 11.351 -2.284 34.866 1.00 41.28 336 LEU A C 1
ATOM 2662 O O . LEU A 1 336 ? 10.677 -2.763 35.773 1.00 41.28 336 LEU A O 1
ATOM 2666 N N . LYS A 1 337 ? 12.219 -3.032 34.179 1.00 42.78 337 LYS A N 1
ATOM 2667 C CA . LYS A 1 337 ? 12.685 -4.304 34.724 1.00 42.78 337 LYS A CA 1
ATOM 2668 C C . LYS A 1 337 ? 13.519 -3.950 35.936 1.00 42.78 337 LYS A C 1
ATOM 2670 O O . LYS A 1 337 ? 14.527 -3.269 35.785 1.00 42.78 337 LYS A O 1
ATOM 2675 N N . THR A 1 338 ? 13.100 -4.393 37.106 1.00 43.84 338 THR A N 1
ATOM 2676 C CA . THR A 1 338 ? 13.932 -4.366 38.299 1.00 43.84 338 THR A CA 1
ATOM 2677 C C . THR A 1 338 ? 14.499 -5.757 38.536 1.00 43.84 338 THR A C 1
ATOM 2679 O O . THR A 1 338 ? 13.862 -6.758 38.193 1.00 43.84 338 THR A O 1
ATOM 2682 N N . ASP A 1 339 ? 15.710 -5.840 39.071 1.00 48.88 339 ASP A N 1
ATOM 2683 C CA . ASP A 1 339 ? 16.200 -7.093 39.632 1.00 48.88 339 ASP A CA 1
ATOM 2684 C C . ASP A 1 339 ? 15.391 -7.462 40.889 1.00 48.88 339 ASP A C 1
ATOM 2686 O O . ASP A 1 339 ? 14.441 -6.775 41.282 1.00 48.88 339 ASP A O 1
ATOM 2690 N N . LYS A 1 340 ? 15.744 -8.593 41.506 1.00 48.88 340 LYS A N 1
ATOM 2691 C CA . LYS A 1 340 ? 15.081 -9.084 42.724 1.00 48.88 340 LYS A CA 1
ATOM 2692 C C . LYS A 1 340 ? 15.247 -8.135 43.918 1.00 48.88 340 LYS A C 1
ATOM 2694 O O . LYS A 1 340 ? 14.493 -8.263 44.877 1.00 48.88 340 LYS A O 1
ATOM 2699 N N . ASP A 1 341 ? 16.179 -7.192 43.822 1.00 51.19 341 ASP A N 1
ATOM 2700 C CA . ASP A 1 341 ? 16.548 -6.238 44.863 1.00 51.19 341 ASP A CA 1
ATOM 2701 C C . ASP A 1 341 ? 15.980 -4.832 44.583 1.00 51.19 341 ASP A C 1
ATOM 2703 O O . ASP A 1 341 ? 16.248 -3.888 45.323 1.00 51.19 341 ASP A O 1
ATOM 2707 N N . GLY A 1 342 ? 15.157 -4.679 43.536 1.00 43.59 342 GLY A N 1
ATOM 2708 C CA . GLY A 1 342 ? 14.498 -3.418 43.193 1.00 43.59 342 GLY A CA 1
ATOM 2709 C C . GLY A 1 342 ? 15.358 -2.450 42.375 1.00 43.59 342 GLY A C 1
ATOM 2710 O O . GLY A 1 342 ? 14.902 -1.342 42.082 1.00 43.59 342 GLY A O 1
ATOM 2711 N N . ASN A 1 343 ? 16.563 -2.838 41.946 1.00 44.81 343 ASN A N 1
ATOM 2712 C CA . ASN A 1 343 ? 17.394 -1.996 41.089 1.00 44.81 343 ASN A CA 1
ATOM 2713 C C . ASN A 1 343 ? 16.926 -2.087 39.639 1.00 44.81 343 ASN A C 1
ATOM 2715 O O . ASN A 1 343 ? 16.723 -3.176 39.105 1.00 44.81 343 ASN A O 1
ATOM 2719 N N . SER A 1 344 ? 16.811 -0.943 38.963 1.00 42.94 344 SER A N 1
ATOM 2720 C CA . SER A 1 344 ? 16.487 -0.898 37.534 1.00 42.94 344 SER A CA 1
ATOM 2721 C C . SER A 1 344 ? 17.546 -1.634 36.697 1.00 42.94 344 SER A C 1
ATOM 2723 O O . SER A 1 344 ? 18.661 -1.146 36.521 1.00 42.94 344 SER A O 1
ATOM 2725 N N . LEU A 1 345 ? 17.173 -2.774 36.110 1.00 45.00 345 LEU A N 1
ATOM 2726 C CA . LEU A 1 345 ? 17.954 -3.536 35.126 1.00 45.00 345 LEU A CA 1
ATOM 2727 C C . LEU A 1 345 ? 18.098 -2.785 33.795 1.00 45.00 345 LEU A C 1
ATOM 2729 O O . LEU A 1 345 ? 19.021 -3.048 33.022 1.00 45.00 345 LEU A O 1
ATOM 2733 N N . ASN A 1 346 ? 17.215 -1.824 33.517 1.00 51.22 346 ASN A N 1
ATOM 2734 C CA . ASN A 1 346 ? 17.321 -0.982 32.334 1.00 51.22 346 ASN A CA 1
ATOM 2735 C C . ASN A 1 346 ? 18.140 0.270 32.655 1.00 51.22 346 ASN A C 1
ATOM 2737 O O . ASN A 1 346 ? 17.578 1.243 33.159 1.00 51.22 346 ASN A O 1
ATOM 2741 N N . ARG A 1 347 ? 19.451 0.254 32.339 1.00 38.94 347 ARG A N 1
ATOM 2742 C CA . ARG A 1 347 ? 20.161 1.465 31.851 1.00 38.94 347 ARG A CA 1
ATOM 2743 C C . ARG A 1 347 ? 21.604 1.337 31.343 1.00 38.94 347 ARG A C 1
ATOM 2745 O O . ARG A 1 347 ? 22.014 2.250 30.639 1.00 38.94 347 ARG A O 1
ATOM 2752 N N . PHE A 1 348 ? 22.398 0.298 31.631 1.00 34.12 348 PHE A N 1
ATOM 2753 C CA . PHE A 1 348 ? 23.866 0.462 31.469 1.00 34.12 348 PHE A CA 1
ATOM 2754 C C . PHE A 1 348 ? 24.619 -0.484 30.524 1.00 34.12 348 PHE A C 1
ATOM 2756 O O . PHE A 1 348 ? 25.714 -0.118 30.097 1.00 34.12 348 PHE A O 1
ATOM 2763 N N . ALA A 1 349 ? 24.064 -1.630 30.121 1.00 34.44 349 ALA A N 1
ATOM 2764 C CA . ALA A 1 349 ? 24.820 -2.582 29.294 1.00 34.44 349 ALA A CA 1
ATOM 2765 C C . ALA A 1 349 ? 24.859 -2.206 27.800 1.00 34.44 349 ALA A C 1
ATOM 2767 O O . ALA A 1 349 ? 25.915 -2.253 27.179 1.00 34.44 349 ALA A O 1
ATOM 2768 N N . ARG A 1 350 ? 23.739 -1.754 27.217 1.00 34.12 350 ARG A N 1
ATOM 2769 C CA . ARG A 1 350 ? 23.691 -1.401 25.784 1.00 34.12 350 ARG A CA 1
ATOM 2770 C C . ARG A 1 350 ? 24.259 -0.006 25.510 1.00 34.12 350 ARG A C 1
ATOM 2772 O O . ARG A 1 350 ? 25.013 0.176 24.565 1.00 34.12 350 ARG A O 1
ATOM 2779 N N . ALA A 1 351 ? 24.005 0.967 26.384 1.00 32.22 351 ALA A N 1
ATOM 2780 C CA . ALA A 1 351 ? 24.469 2.342 26.186 1.00 32.22 351 ALA A CA 1
ATOM 2781 C C . ALA A 1 351 ? 26.007 2.506 26.195 1.00 32.22 351 ALA A C 1
ATOM 2783 O O . ALA A 1 351 ? 26.508 3.412 25.537 1.00 32.22 351 ALA A O 1
ATOM 2784 N N . ARG A 1 352 ? 26.774 1.654 26.902 1.00 31.41 352 ARG A N 1
ATOM 2785 C CA . ARG A 1 352 ? 28.254 1.728 26.913 1.00 31.41 352 ARG A CA 1
ATOM 2786 C C . ARG A 1 352 ? 28.893 1.193 25.636 1.00 31.41 352 ARG A C 1
ATOM 2788 O O . ARG A 1 352 ? 29.793 1.840 25.112 1.00 31.41 352 ARG A O 1
ATOM 2795 N N . VAL A 1 353 ? 28.400 0.064 25.129 1.00 34.53 353 VAL A N 1
ATOM 2796 C CA . VAL A 1 353 ? 28.876 -0.533 23.869 1.00 34.53 353 VAL A CA 1
ATOM 2797 C C . VAL A 1 353 ? 28.630 0.432 22.707 1.00 34.53 353 VAL A C 1
ATOM 2799 O O . VAL A 1 353 ? 29.515 0.683 21.897 1.00 34.53 353 VAL A O 1
ATOM 2802 N N . TRP A 1 354 ? 27.465 1.080 22.687 1.00 38.78 354 TRP A N 1
ATOM 2803 C CA . TRP A 1 354 ? 27.104 1.999 21.609 1.00 38.78 354 TRP A CA 1
ATOM 2804 C C . TRP A 1 354 ? 27.769 3.377 21.708 1.00 38.78 354 TRP A C 1
ATOM 2806 O O . TRP A 1 354 ? 28.119 3.948 20.680 1.00 38.78 354 TRP A O 1
ATOM 2816 N N . ARG A 1 355 ? 28.038 3.892 22.917 1.00 36.62 355 ARG A N 1
ATOM 2817 C CA . ARG A 1 355 ? 28.829 5.125 23.090 1.00 36.62 355 ARG A CA 1
ATOM 2818 C C . ARG A 1 355 ? 30.268 4.947 22.581 1.00 36.62 355 ARG A C 1
ATOM 2820 O O . ARG A 1 355 ? 30.823 5.885 22.026 1.00 36.62 355 ARG A O 1
ATOM 2827 N N . HIS A 1 356 ? 30.826 3.739 22.701 1.00 36.47 356 HIS A N 1
ATOM 2828 C CA . HIS A 1 356 ? 32.127 3.389 22.126 1.00 36.47 356 HIS A CA 1
ATOM 2829 C C . HIS A 1 356 ? 32.096 3.352 20.586 1.00 36.47 356 HIS A C 1
ATOM 2831 O O . HIS A 1 356 ? 33.004 3.873 19.948 1.00 36.47 356 HIS A O 1
ATOM 2837 N N . LEU A 1 357 ? 31.029 2.815 19.982 1.00 38.81 357 LEU A N 1
ATOM 2838 C CA . LEU A 1 357 ? 30.864 2.750 18.520 1.00 38.81 357 LEU A CA 1
ATOM 2839 C C . LEU A 1 357 ? 30.597 4.124 17.876 1.00 38.81 357 LEU A C 1
ATOM 2841 O O . LEU A 1 357 ? 31.142 4.413 16.815 1.00 38.81 357 LEU A O 1
ATOM 2845 N N . ILE A 1 358 ? 29.825 4.998 18.532 1.00 40.75 358 ILE A N 1
ATOM 2846 C CA . ILE A 1 358 ? 29.614 6.388 18.081 1.00 40.75 358 ILE A CA 1
ATOM 2847 C C . ILE A 1 358 ? 30.923 7.183 18.163 1.00 40.75 358 ILE A C 1
ATOM 2849 O O . ILE A 1 358 ? 31.278 7.857 17.203 1.00 40.75 358 ILE A O 1
ATOM 2853 N N . GLN A 1 359 ? 31.692 7.031 19.247 1.00 41.66 359 GLN A N 1
ATOM 2854 C CA . GLN A 1 359 ? 33.016 7.654 19.362 1.00 41.66 359 GLN A CA 1
ATOM 2855 C C . GLN A 1 359 ? 33.986 7.154 18.278 1.00 41.66 359 GLN A C 1
ATOM 2857 O O . GLN A 1 359 ? 34.736 7.946 17.718 1.00 41.66 359 GLN A O 1
ATOM 2862 N N . GLN A 1 360 ? 33.957 5.862 17.933 1.00 38.81 360 GLN A N 1
ATOM 2863 C CA . GLN A 1 360 ? 34.751 5.297 16.829 1.00 38.81 360 GLN A CA 1
ATOM 2864 C C . GLN A 1 360 ? 34.351 5.875 15.459 1.00 38.81 360 GLN A C 1
ATOM 2866 O O . GLN A 1 360 ? 35.210 6.162 14.623 1.00 38.81 360 GLN A O 1
ATOM 2871 N N . TRP A 1 361 ? 33.056 6.099 15.230 1.00 40.53 361 TRP A N 1
ATOM 2872 C CA . TRP A 1 361 ? 32.548 6.710 14.000 1.00 40.53 361 TRP A CA 1
ATOM 2873 C C . TRP A 1 361 ? 32.914 8.203 13.889 1.00 40.53 361 TRP A C 1
ATOM 2875 O O . TRP A 1 361 ? 33.435 8.637 12.862 1.00 40.53 361 TRP A O 1
ATOM 2885 N N . GLU A 1 362 ? 32.759 8.974 14.970 1.00 41.97 362 GLU A N 1
ATOM 2886 C CA . GLU A 1 362 ? 33.164 10.390 15.045 1.00 41.97 362 GLU A CA 1
ATOM 2887 C C . GLU A 1 362 ? 34.676 10.577 14.832 1.00 41.97 362 GLU A C 1
ATOM 2889 O O . GLU A 1 362 ? 35.103 11.532 14.181 1.00 41.97 362 GLU A O 1
ATOM 2894 N N . MET A 1 363 ? 35.491 9.636 15.324 1.00 42.88 363 MET A N 1
ATOM 2895 C CA . MET A 1 363 ? 36.943 9.632 15.119 1.00 42.88 363 MET A CA 1
ATOM 2896 C C . MET A 1 363 ? 37.355 9.309 13.674 1.00 42.88 363 MET A C 1
ATOM 2898 O O . MET A 1 363 ? 38.430 9.727 13.246 1.00 42.88 363 MET A O 1
ATOM 2902 N N . THR A 1 364 ? 36.528 8.584 12.914 1.00 37.34 364 THR A N 1
ATOM 2903 C CA . THR A 1 364 ? 36.849 8.154 11.539 1.00 37.34 364 THR A CA 1
ATOM 2904 C C . THR A 1 364 ? 36.252 9.060 10.457 1.00 37.34 364 THR A C 1
ATOM 2906 O O . THR A 1 364 ? 36.755 9.053 9.335 1.00 37.34 364 THR A O 1
ATOM 2909 N N . HIS A 1 365 ? 35.243 9.883 10.778 1.00 42.03 365 HIS A N 1
ATOM 2910 C CA . HIS A 1 365 ? 34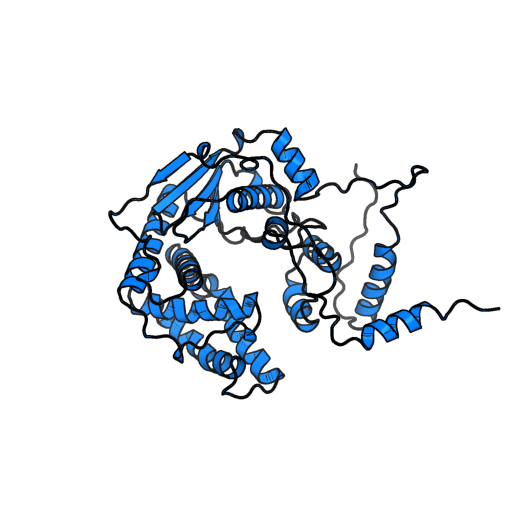.543 10.752 9.815 1.00 42.03 365 HIS A CA 1
ATOM 2911 C C . HIS A 1 365 ? 34.291 12.180 10.365 1.00 42.03 365 HIS A C 1
ATOM 2913 O O . HIS A 1 365 ? 33.147 12.585 10.579 1.00 42.03 365 HIS A O 1
ATOM 2919 N N . PRO A 1 366 ? 35.342 13.004 10.557 1.00 43.28 366 PRO A N 1
ATOM 2920 C CA . PRO A 1 366 ? 35.306 14.233 11.367 1.00 43.28 366 PRO A CA 1
ATOM 2921 C C . PRO A 1 366 ? 34.608 15.462 10.735 1.00 43.28 366 PRO A C 1
ATOM 2923 O O . PRO A 1 366 ? 34.961 16.598 11.049 1.00 43.28 366 PRO A O 1
ATOM 2926 N N . LYS A 1 367 ? 33.635 15.301 9.827 1.00 39.69 367 LYS A N 1
ATOM 2927 C CA . LYS A 1 367 ? 33.006 16.438 9.117 1.00 39.69 367 LYS A CA 1
ATOM 2928 C C . LYS A 1 367 ? 31.476 16.423 9.081 1.00 39.69 367 LYS A C 1
ATOM 2930 O O . LYS A 1 367 ? 30.906 16.687 8.033 1.00 39.69 367 LYS A O 1
ATOM 2935 N N . THR A 1 368 ? 30.814 16.215 10.221 1.00 36.03 368 THR A N 1
ATOM 2936 C CA . THR A 1 368 ? 29.484 16.818 10.462 1.00 36.03 368 THR A CA 1
ATOM 2937 C C . THR A 1 368 ? 29.221 16.925 11.971 1.00 36.03 368 THR A C 1
ATOM 2939 O O . THR A 1 368 ? 28.996 15.896 12.604 1.00 36.03 368 THR A O 1
ATOM 2942 N N . PRO A 1 369 ? 29.246 18.119 12.590 1.00 36.44 369 PRO A N 1
ATOM 2943 C CA . PRO A 1 369 ? 28.799 18.266 13.969 1.00 36.44 369 PRO A CA 1
ATOM 2944 C C . PRO A 1 369 ? 27.264 18.250 13.993 1.00 36.44 369 PRO A C 1
ATOM 2946 O O . PRO A 1 369 ? 26.623 19.179 13.510 1.00 36.44 369 PRO A O 1
ATOM 2949 N N . LEU A 1 370 ? 26.672 17.175 14.521 1.00 39.56 370 LEU A N 1
ATOM 2950 C CA . LEU A 1 370 ? 25.217 17.023 14.701 1.00 39.56 370 LEU A CA 1
ATOM 2951 C C . LEU A 1 370 ? 24.730 17.414 16.108 1.00 39.56 370 LEU A C 1
ATOM 2953 O O . LEU A 1 370 ? 23.549 17.261 16.415 1.00 39.56 370 LEU A O 1
ATOM 2957 N N . LEU A 1 371 ? 25.611 17.908 16.978 1.00 34.28 371 LEU A N 1
ATOM 2958 C CA . LEU A 1 371 ? 25.303 18.155 18.384 1.00 34.28 371 LEU A CA 1
ATOM 2959 C C . LEU A 1 371 ? 26.031 19.403 18.886 1.00 34.28 371 LEU A C 1
ATOM 2961 O O . LEU A 1 371 ? 27.151 19.304 19.363 1.00 34.28 371 LEU A O 1
ATOM 2965 N N . ASP A 1 372 ? 25.361 20.552 18.834 1.00 31.25 372 ASP A N 1
ATOM 2966 C CA . ASP A 1 372 ? 25.603 21.643 19.781 1.00 31.25 372 ASP A CA 1
ATOM 2967 C C . ASP A 1 372 ? 24.247 22.118 20.312 1.00 31.25 372 ASP A C 1
ATOM 2969 O O . ASP A 1 372 ? 23.552 22.947 19.728 1.00 31.25 372 ASP A O 1
ATOM 2973 N N . GLY A 1 373 ? 23.843 21.518 21.426 1.00 29.50 373 GLY A N 1
ATOM 2974 C CA . GLY A 1 373 ? 22.691 21.928 22.215 1.00 29.50 373 GLY A CA 1
ATOM 2975 C C . GLY A 1 373 ? 22.738 21.209 23.562 1.00 29.50 373 GLY A C 1
ATOM 2976 O O . GLY A 1 373 ? 22.786 19.976 23.573 1.00 29.50 373 GLY A O 1
ATOM 2977 N N . PRO A 1 374 ? 22.784 21.923 24.700 1.00 27.70 374 PRO A N 1
ATOM 2978 C CA . PRO A 1 374 ? 22.882 21.285 26.002 1.00 27.70 374 PRO A CA 1
ATOM 2979 C C . PRO A 1 374 ? 21.592 20.512 26.294 1.00 27.70 374 PRO A C 1
ATOM 2981 O O . PRO A 1 374 ? 20.490 21.040 26.163 1.00 27.70 374 PRO A O 1
ATOM 2984 N N . LEU A 1 375 ? 21.742 19.248 26.693 1.00 31.64 375 LEU A N 1
ATOM 2985 C CA . LEU A 1 375 ? 20.671 18.472 27.310 1.00 31.64 375 LEU A CA 1
ATOM 2986 C C . LEU A 1 375 ? 20.340 19.126 28.652 1.00 31.64 375 LEU A C 1
ATOM 2988 O O . LEU A 1 375 ? 21.106 18.985 29.604 1.00 31.64 375 LEU A O 1
ATOM 2992 N N . ASP A 1 376 ? 19.224 19.845 28.709 1.00 25.81 376 ASP A N 1
ATOM 2993 C CA . ASP A 1 376 ? 18.655 20.327 29.963 1.00 25.81 376 ASP A CA 1
ATOM 2994 C C . ASP A 1 376 ? 18.101 19.123 30.749 1.00 25.81 376 ASP A C 1
ATOM 2996 O O . ASP A 1 376 ? 17.228 18.404 30.243 1.00 25.81 376 ASP A O 1
ATOM 3000 N N . PRO A 1 377 ? 18.630 18.810 31.945 1.00 31.58 377 PRO A N 1
ATOM 3001 C CA . PRO A 1 377 ? 17.993 17.865 32.839 1.00 31.58 377 PRO A CA 1
ATOM 3002 C C . PRO A 1 377 ? 16.853 18.601 33.554 1.00 31.58 377 PRO A C 1
ATOM 3004 O O . PRO A 1 377 ? 17.051 19.716 34.002 1.00 31.58 377 PRO A O 1
ATOM 3007 N N . PHE A 1 378 ? 15.706 17.945 33.741 1.00 25.47 378 PHE A N 1
ATOM 3008 C CA . PHE A 1 378 ? 14.503 18.444 34.437 1.00 25.47 378 PHE A CA 1
ATOM 3009 C C . PHE A 1 378 ? 13.486 19.200 33.579 1.00 25.47 378 PHE A C 1
ATOM 3011 O O . PHE A 1 378 ? 13.444 20.416 33.640 1.00 25.47 378 PHE A O 1
ATOM 3018 N N . ILE A 1 379 ? 12.537 18.477 32.969 1.00 24.97 379 ILE A N 1
ATOM 3019 C CA . ILE A 1 379 ? 11.101 18.808 33.067 1.00 24.97 379 ILE A CA 1
ATOM 3020 C C . ILE A 1 379 ? 10.322 17.478 33.155 1.00 24.97 379 ILE A C 1
ATOM 3022 O O . ILE A 1 379 ? 10.685 16.510 32.488 1.00 24.97 379 ILE A O 1
ATOM 3026 N N . PHE A 1 380 ? 9.352 17.454 34.073 1.00 30.84 380 PHE A N 1
ATOM 3027 C CA . PHE A 1 380 ? 8.591 16.327 34.634 1.00 30.84 380 PHE A CA 1
ATOM 3028 C C . PHE A 1 380 ? 7.826 15.439 33.650 1.00 30.84 380 PHE A C 1
ATOM 3030 O O . PHE A 1 380 ? 7.313 15.972 32.641 1.00 30.84 380 PHE A O 1
#

Sequence (380 aa):
MEKEIDSDAAFYAELSDNPDTSLYIYRVEEVEDILPQLDQGALRGLLAGGLSVTHRINGVRDMGVTYVPYVKQPYGGYFRLKEMDVESFEDGKDLTDIKAENRSPALVGITVDYLTRYMQGTSKEQAFSIPIIGGEKARKSAEKLGLKPETVGGIAARESEKIPDYLDQITGLDDTSIKAAMNLASFDCIYRRGIGAYFPLDHLPEMDSITIGNIRTMIERSQRFMNRYGSAFTGMNTFHGGYTEVIAFGDCDTVMQNGLWDFKCSKGSPTAKHRLQLLMYWQLGLHSKHLEYKNIELLGVWNPRLGKAWTYPISKLKEEDILDLQNRVLVFQLPLKTDKDGNSLNRFARARVWRHLIQQWEMTHPKTPLLDGPLDPFIF

Foldseek 3Di:
DDDDPDDVVVVVVVVVPDPPPPDPPPPPVNCVVCVVVADPQLVLLVLLVADALLCQQCWDDDPPDDTGDHDDADDCHLDHLVQWDKDFLDPPDALLPPVVWLDDLVLLQLLLLLQLCVVLPDQNCRSLVLLLVLQVLLLVVCVVVVPDCPDLSVLSNVLSVCLVVLSVQQPHLDPSNSQSSSSSSQSNCCSVPNSNSGDHPVPGDPTDPSSSVLSSQLSVLSVVVCVVQHGFDPPLQWLAQLAHSRHSTYGFSTDGQAEGEHEDAHSDDDGSSNVLSQLSSLNSNVRGPNVSSVRHQWYWYHHSNRSMIIIDGPVPRDPVSNVCCCCPRRNVDPPQDADPVRHRPPDPDVVVVVVVVVVVVCVVDVPDPPDDDDDDPDDD

Organism: NCBI:txid1603886